Protein AF-A0A832APD9-F1 (afdb_monomer)

Radius of gyration: 35.24 Å; Cα contacts (8 Å, |Δi|>4): 2755; chains: 1; bounding box: 141×43×101 Å

pLDDT: mean 83.38, std 16.12, range [28.06, 98.69]

Sequence (692 aa):
MKQSQHRSVLVATLLVVAWCLHVAGPSASAQVVWDAGGDGVNWSDGVNWVGDSTPGGGSSVQFDNTGGLGTTNSVNDAPRTISGLYIRNTSGQHTINLNGSTLSFDTNNRQFFVADNVSGSSLHMYNGTMNVLTNADFRVGYKSGRVGTLTFGSGTTLLSHQMNYFLVGEDGGQGYVDLSSASGTLSVRHNGYRIEIGGGTSASGTVLLGSSIDTYFGTSASDRTALWVGANYSSSGNTTGTLIKTGGHFEAYMQDSSGYSLSVGNNNSGSGPSTATGLIDLTGTTSGTFSISGSNVRIGRGNGTGTVHLGSGVTASFGVPANPIDFRIAEAFSGGSSAGTLTKSGGEFNAYFGTLYVGYNHDSGGGSASGLLNLTGTTSGVLSNSGSDLRIGGQRDATGTVHLGNGKTVLLGKPGFTSLFVGKTFGTGGTASAGTFTMGSGTMDAYFAQMHVGHNGNSSANSATGYVDLSGVTSGTITNDHNLIGEVWVGYGRNATGTLLLCATADQIGASSSSRTRIRVGDNTDNHSGTLSAGTLTKSGGSFEGWFNEWHVGYNGNTSGNSVNGTMDLSGTTFTANGINSSDTLYFGVGRDATGLVRLPSGNVTAPNMIVGDSDTGTEAGGSGTLDLRGTTFTVSNTGSINTSGNLMGRGTLTAATFIMNGRTTATNGTLTVSYSTFNNTVENPTSGGNG

Foldseek 3Di:
DDDDDDDDDDDDDDDDDPDPPPPPDQPQQAEKEFPCCDVLAELVQLSRIDVSHHAEASYAYEYADADDDPQEREYQDHYQEYQEYYFAYQDHAYEYECNQGENEYDDRRQEYEFFPPHAPTHYEYEAYEYAREAQHAAEAQEAAPHEGYYEYAANYEYHYDAYAEAYAWEHNGHGYEYCQRYAYEAAHWDDPDAYYAFEEAQTHGEYEHHARYAYEQFPDLVTAHAYAAQEYADLHHETGGYAEYQHHHYEHEFEDAPDESYHAQEYNVQDHPYTTHGDDYQQNYQAYEAEYAYEEHEAWYNNGHGEYEHHQRYAYEAHDQVGAYAYEAWEHEAPEETGGEYEYAEEEHEHEHQEYYAFYYDDDHAYATHGYDYDQRYQAYEAEHAHAEDYALDAANTHGEHENHEHYEYHYYDAAGYEYYAQEHDDDDHEGGGGEAEYAAYAYAYEAQEYAAFYYPDQYAYGTHGEYYQQRYDYYEYEHWHQQEGEDHALEAANTHGEAEDYQEEYEYFDDLNTAYAHEAFEHQPQHAHAERGGEYEYAHYEYEHHHAEAYAFYYNHPHDYATHGEYYDQRYHYDQRRHEYAAEYYAQFDFNTHGYYADHAYEHEYQEYEAWDADPDPRDTGAGEYEYANYEYEHEAEYEQHCRGEYEYAYEYEYAEYEYNYEYDYDNHYYHYNHYDHPDDHDDPDDDDDD

Solvent-accessible surface area (backbone atoms only — not comparable to full-atom values): 28590 Å² total; per-residue (Å²): 138,84,88,83,88,85,90,84,86,84,89,86,90,90,82,86,92,84,80,79,82,66,76,77,60,83,71,77,54,51,76,38,41,46,65,43,71,48,91,49,38,46,45,73,43,20,45,20,20,62,87,54,47,52,67,41,76,47,18,28,38,31,38,63,45,90,78,76,74,70,71,63,35,57,25,66,49,66,49,58,30,24,8,26,42,38,37,32,21,56,60,54,45,42,38,38,36,38,68,70,35,54,43,29,42,43,91,77,66,25,36,42,33,28,1,65,88,25,36,47,7,30,42,38,39,27,32,17,33,44,35,43,44,64,65,16,38,38,35,23,0,34,34,64,75,13,28,9,37,39,36,34,35,62,67,18,32,38,42,36,43,39,19,42,34,46,37,24,0,27,45,22,1,32,10,36,38,36,34,50,49,18,29,47,34,48,30,34,32,45,87,94,41,52,36,32,24,0,17,34,36,40,3,31,11,39,38,38,36,11,44,56,27,35,36,28,42,9,79,35,97,90,32,36,18,21,45,32,24,0,23,15,72,39,54,46,48,50,14,33,9,36,41,40,30,64,18,29,39,42,32,33,19,23,27,25,97,89,54,53,15,34,30,22,0,22,19,69,46,41,44,63,91,26,36,4,32,10,38,40,38,33,56,41,21,60,32,42,37,43,36,34,57,38,51,27,38,41,25,1,21,20,20,2,38,8,38,38,36,38,10,46,25,35,40,36,33,37,28,38,90,93,48,42,13,39,39,38,24,0,39,13,25,42,74,19,56,7,30,11,37,41,40,33,34,35,40,40,46,35,36,20,24,35,30,42,36,23,0,28,19,49,87,84,43,60,52,26,6,38,11,38,40,39,27,55,49,19,58,32,34,43,40,33,33,73,32,48,48,38,34,22,0,20,25,34,27,2,33,9,34,38,34,53,20,32,47,29,41,35,39,37,34,40,83,43,56,7,33,42,32,23,0,26,26,55,85,58,84,54,52,51,5,33,12,35,42,38,40,34,42,27,35,36,40,35,24,24,18,29,40,33,22,0,23,15,82,38,74,55,95,35,32,6,31,10,38,36,38,30,53,35,26,69,37,56,38,42,36,31,24,17,93,71,63,10,40,39,34,21,0,25,23,22,34,3,34,11,35,39,35,40,40,29,23,46,38,32,43,14,76,35,99,88,22,24,15,35,37,34,21,1,23,29,71,82,60,35,56,39,69,40,9,31,7,36,39,37,31,50,39,40,34,37,36,34,14,28,46,36,44,35,24,0,24,20,68,25,95,49,78,29,31,17,37,8,32,38,39,35,59,50,28,39,42,40,98,76,9,32,39,33,76,33,56,34,33,26,0,25,32,43,46,6,32,9,38,39,32,38,25,40,38,46,36,38,24,41,26,36,38,23,14,22,78,57,86,57,94,64,54,42,3,30,8,36,42,35,22,50,47,17,39,35,41,21,70,38,44,29,35,32,21,54,47,6,36,42,36,35,35,20,34,43,36,21,45,33,33,42,35,45,22,46,44,50,50,64,84,41,50,82,48,66,79,37,75,50,77,78,50,72,78,52,73,79,72,90,89,72,95,123

Structure (mmCIF, N/CA/C/O backbone):
data_AF-A0A832APD9-F1
#
_entry.id   AF-A0A832APD9-F1
#
loop_
_atom_site.group_PDB
_atom_site.id
_atom_site.type_symbol
_atom_site.label_atom_id
_atom_site.label_alt_id
_atom_site.label_comp_id
_atom_site.label_asym_id
_atom_site.label_entity_id
_atom_site.label_seq_id
_atom_site.pdbx_PDB_ins_code
_atom_site.Cartn_x
_atom_site.Cartn_y
_atom_site.Cartn_z
_atom_site.occupancy
_atom_site.B_iso_or_equiv
_atom_site.auth_seq_id
_atom_site.auth_comp_id
_atom_site.auth_asym_id
_atom_site.auth_atom_id
_atom_site.pdbx_PDB_model_num
ATOM 1 N N . MET A 1 1 ? 90.606 -9.319 19.404 1.00 34.22 1 MET A N 1
ATOM 2 C CA . MET A 1 1 ? 91.405 -8.078 19.300 1.00 34.22 1 MET A CA 1
ATOM 3 C C . MET A 1 1 ? 91.471 -7.652 17.840 1.00 34.22 1 MET A C 1
ATOM 5 O O . MET A 1 1 ? 91.703 -8.510 17.004 1.00 34.22 1 MET A O 1
ATOM 9 N N . LYS A 1 2 ? 91.309 -6.340 17.611 1.00 33.56 2 LYS A N 1
ATOM 10 C CA . LYS A 1 2 ? 91.401 -5.544 16.366 1.00 33.56 2 LYS A CA 1
ATOM 11 C C . LYS A 1 2 ? 90.184 -5.505 15.416 1.00 33.56 2 LYS A C 1
ATOM 13 O O . LYS A 1 2 ? 89.895 -6.431 14.672 1.00 33.56 2 LYS A O 1
ATOM 18 N N . GLN A 1 3 ? 89.526 -4.342 15.500 1.00 35.75 3 GLN A N 1
ATOM 19 C CA . GLN A 1 3 ? 88.607 -3.687 14.563 1.00 35.75 3 GLN A CA 1
ATOM 20 C C . GLN A 1 3 ? 89.244 -3.464 13.178 1.00 35.75 3 GLN A C 1
ATOM 22 O O . GLN A 1 3 ? 90.441 -3.200 13.125 1.00 35.75 3 GLN A O 1
ATOM 27 N N . SER A 1 4 ? 88.432 -3.369 12.117 1.00 32.44 4 SER A N 1
ATOM 28 C CA . SER A 1 4 ? 88.065 -2.064 11.520 1.00 32.44 4 SER A CA 1
ATOM 29 C C . SER A 1 4 ? 87.103 -2.195 10.328 1.00 32.44 4 SER A C 1
ATOM 31 O O . SER A 1 4 ? 87.363 -2.919 9.378 1.00 32.44 4 SER A O 1
ATOM 33 N N . GLN A 1 5 ? 86.002 -1.450 10.441 1.00 36.47 5 GLN A N 1
ATOM 34 C CA . GLN A 1 5 ? 85.220 -0.696 9.447 1.00 36.47 5 GLN A CA 1
ATOM 35 C C . GLN A 1 5 ? 85.598 -0.751 7.950 1.00 36.47 5 GLN A C 1
ATOM 37 O O . GLN A 1 5 ? 86.756 -0.576 7.607 1.00 36.47 5 GLN A O 1
ATOM 42 N N . HIS A 1 6 ? 84.593 -0.815 7.059 1.00 29.31 6 HIS A N 1
ATOM 43 C CA . HIS A 1 6 ? 84.109 0.335 6.261 1.00 29.31 6 HIS A CA 1
ATOM 44 C C . HIS A 1 6 ? 82.900 -0.035 5.368 1.00 29.31 6 HIS A C 1
ATOM 46 O O . HIS A 1 6 ? 82.867 -1.080 4.726 1.00 29.31 6 HIS A O 1
ATOM 52 N N . ARG A 1 7 ? 81.902 0.862 5.339 1.00 38.16 7 ARG A N 1
ATOM 53 C CA . ARG A 1 7 ? 80.827 0.963 4.332 1.00 38.16 7 ARG A CA 1
ATOM 54 C C . ARG A 1 7 ? 81.357 1.697 3.088 1.00 38.16 7 ARG A C 1
ATOM 56 O O . ARG A 1 7 ? 82.122 2.633 3.290 1.00 38.16 7 ARG A O 1
ATOM 63 N N . SER A 1 8 ? 80.878 1.330 1.889 1.00 30.31 8 SER A N 1
ATOM 64 C CA . SER A 1 8 ? 80.657 2.164 0.675 1.00 30.31 8 SER A CA 1
ATOM 65 C C . SER A 1 8 ? 80.041 1.270 -0.430 1.00 30.31 8 SER A C 1
ATOM 67 O O . SER A 1 8 ? 80.588 0.211 -0.699 1.00 30.31 8 SER A O 1
ATOM 69 N N . VAL A 1 9 ? 78.785 1.460 -0.868 1.00 29.97 9 VAL A N 1
ATOM 70 C CA . VAL A 1 9 ? 78.309 2.332 -1.978 1.00 29.97 9 VAL A CA 1
ATOM 71 C C . VAL A 1 9 ? 78.547 1.734 -3.392 1.00 29.97 9 VAL A C 1
ATOM 73 O O . VAL A 1 9 ? 79.653 1.785 -3.901 1.00 29.97 9 VAL A O 1
ATOM 76 N N . LEU A 1 10 ? 77.444 1.235 -3.989 1.00 28.06 10 LEU A N 1
ATOM 77 C CA . LEU A 1 10 ? 76.890 1.531 -5.337 1.00 28.06 10 LEU A CA 1
ATOM 78 C C . LEU A 1 10 ? 77.615 1.102 -6.657 1.00 28.06 10 LEU A C 1
ATOM 80 O O . LEU A 1 10 ? 78.753 1.480 -6.892 1.00 28.06 10 LEU A O 1
ATOM 84 N N . VAL A 1 11 ? 76.808 0.522 -7.583 1.00 30.06 11 VAL A N 1
ATOM 85 C CA . VAL A 1 11 ? 76.904 0.491 -9.086 1.00 30.06 11 VAL A CA 1
ATOM 86 C C . VAL A 1 11 ? 77.980 -0.435 -9.689 1.00 30.06 11 VAL A C 1
ATOM 88 O O . VAL A 1 11 ? 79.096 -0.448 -9.208 1.00 30.06 11 VAL A O 1
ATOM 91 N N . ALA A 1 12 ? 77.832 -1.236 -10.752 1.00 29.58 12 ALA A N 1
ATOM 92 C CA . ALA A 1 12 ? 76.838 -1.613 -11.770 1.00 29.58 12 ALA A CA 1
ATOM 93 C C . ALA A 1 12 ? 77.234 -3.055 -12.187 1.00 29.58 12 ALA A C 1
ATOM 95 O O . ALA A 1 12 ? 78.404 -3.417 -12.114 1.00 29.58 12 ALA A O 1
ATOM 96 N N . THR A 1 13 ? 76.364 -3.959 -12.632 1.00 33.44 13 THR A N 1
ATOM 97 C CA . THR A 1 13 ? 75.866 -3.999 -14.015 1.00 33.44 13 THR A CA 1
ATOM 98 C C . THR A 1 13 ? 74.843 -5.137 -14.093 1.00 33.44 13 THR A C 1
ATOM 100 O O . THR A 1 13 ? 75.206 -6.308 -14.103 1.00 33.44 13 THR A O 1
ATOM 103 N N . LEU A 1 14 ? 73.558 -4.798 -14.105 1.00 30.83 14 LEU A N 1
ATOM 104 C CA . LEU A 1 14 ? 72.470 -5.694 -14.504 1.00 30.83 14 LEU A CA 1
ATOM 105 C C . LEU A 1 14 ? 71.355 -4.788 -15.030 1.00 30.83 14 LEU A C 1
ATOM 107 O O . LEU A 1 14 ? 70.381 -4.482 -14.349 1.00 30.83 14 LEU A O 1
ATOM 111 N N . LEU A 1 15 ? 71.601 -4.239 -16.221 1.00 31.39 15 LEU A N 1
ATOM 112 C CA . LEU A 1 15 ? 70.655 -3.414 -16.957 1.00 31.39 15 LEU A CA 1
ATOM 113 C C . LEU A 1 15 ? 70.161 -4.212 -18.170 1.00 31.39 15 LEU A C 1
ATOM 115 O O . LEU A 1 15 ? 70.962 -4.699 -18.963 1.00 31.39 15 LEU A O 1
ATOM 119 N N . VAL A 1 16 ? 68.832 -4.229 -18.303 1.00 36.69 16 VAL A N 1
ATOM 120 C CA . VAL A 1 16 ? 68.023 -4.522 -19.500 1.00 36.69 16 VAL A CA 1
ATOM 121 C C . VAL A 1 16 ? 67.752 -5.994 -19.845 1.00 36.69 16 VAL A C 1
ATOM 123 O O . VAL A 1 16 ? 68.249 -6.481 -20.845 1.00 36.69 16 VAL A O 1
ATOM 126 N N . VAL A 1 17 ? 66.852 -6.651 -19.093 1.00 35.97 17 VAL A N 1
ATOM 127 C CA . VAL A 1 17 ? 65.683 -7.393 -19.653 1.00 35.97 17 VAL A CA 1
ATOM 128 C C . VAL A 1 17 ? 64.524 -7.372 -18.635 1.00 35.97 17 VAL A C 1
ATOM 130 O O . VAL A 1 17 ? 63.926 -8.382 -18.282 1.00 35.97 17 VAL A O 1
ATOM 133 N N . ALA A 1 18 ? 64.227 -6.200 -18.084 1.00 39.47 18 ALA A N 1
ATOM 134 C CA . ALA A 1 18 ? 63.031 -5.982 -17.281 1.00 39.47 18 ALA A CA 1
ATOM 135 C C . ALA A 1 18 ? 62.427 -4.670 -17.757 1.00 39.47 18 ALA A C 1
ATOM 137 O O . ALA A 1 18 ? 62.769 -3.619 -17.239 1.00 39.47 18 ALA A O 1
ATOM 138 N N . TRP A 1 19 ? 61.653 -4.752 -18.835 1.00 37.47 19 TRP A N 1
ATOM 139 C CA . TRP A 1 19 ? 60.556 -3.874 -19.246 1.00 37.47 19 TRP A CA 1
ATOM 140 C C . TRP A 1 19 ? 59.988 -4.486 -20.534 1.00 37.47 19 TRP A C 1
ATOM 142 O O . TRP A 1 19 ? 60.745 -4.996 -21.355 1.00 37.47 19 TRP A O 1
ATOM 152 N N . CYS A 1 20 ? 58.662 -4.473 -20.659 1.00 31.31 20 CYS A N 1
ATOM 153 C CA . CYS A 1 20 ? 57.838 -5.178 -21.653 1.00 31.31 20 CYS A CA 1
ATOM 154 C C . CYS A 1 20 ? 57.346 -6.594 -21.293 1.00 31.31 20 CYS A C 1
ATOM 156 O O . CYS A 1 20 ? 57.010 -7.357 -22.190 1.00 31.31 20 CYS A O 1
ATOM 158 N N . LEU A 1 21 ? 57.100 -6.900 -20.012 1.00 32.00 21 LEU A N 1
ATOM 159 C CA . LEU A 1 21 ? 55.787 -7.494 -19.726 1.00 32.00 21 LEU A CA 1
ATOM 160 C C . LEU A 1 21 ? 54.800 -6.327 -19.670 1.00 32.00 21 LEU A C 1
ATOM 162 O O . LEU A 1 21 ? 54.497 -5.782 -18.611 1.00 32.00 21 LEU A O 1
ATOM 166 N N . HIS A 1 22 ? 54.351 -5.898 -20.851 1.00 33.28 22 HIS A N 1
ATOM 167 C CA . HIS A 1 22 ? 53.030 -5.304 -20.943 1.00 33.28 22 HIS A CA 1
ATOM 168 C C . HIS A 1 22 ? 52.092 -6.377 -20.392 1.00 33.28 22 HIS A C 1
ATOM 170 O O . HIS A 1 22 ? 51.844 -7.387 -21.049 1.00 33.28 22 HIS A O 1
ATOM 176 N N . VAL A 1 23 ? 51.585 -6.181 -19.174 1.00 35.31 23 VAL A N 1
ATOM 177 C CA . VAL A 1 23 ? 50.227 -6.636 -18.894 1.00 35.31 23 VAL A CA 1
ATOM 178 C C . VAL A 1 23 ? 49.426 -6.005 -20.020 1.00 35.31 23 VAL A C 1
ATOM 180 O O . VAL A 1 23 ? 49.322 -4.780 -20.080 1.00 35.31 23 VAL A O 1
ATOM 183 N N . ALA A 1 24 ? 49.009 -6.816 -20.990 1.00 34.25 24 ALA A N 1
ATOM 184 C CA . ALA A 1 24 ? 48.052 -6.382 -21.978 1.00 34.25 24 ALA A CA 1
ATOM 185 C C . ALA A 1 24 ? 46.832 -5.942 -21.167 1.00 34.25 24 ALA A C 1
ATOM 187 O O . ALA A 1 24 ? 46.057 -6.767 -20.686 1.00 34.25 24 ALA A O 1
ATOM 188 N N . GLY A 1 25 ? 46.718 -4.631 -20.937 1.00 36.00 25 GLY A N 1
ATOM 189 C CA . GLY A 1 25 ? 45.438 -4.034 -20.609 1.00 36.00 25 GLY A CA 1
ATOM 190 C C . GLY A 1 25 ? 44.437 -4.483 -21.675 1.00 36.00 25 GLY A C 1
ATOM 191 O O . GLY A 1 25 ? 44.871 -4.846 -22.777 1.00 36.00 25 GLY A O 1
ATOM 192 N N . PRO A 1 26 ? 43.131 -4.517 -21.361 1.00 41.12 26 PRO A N 1
ATOM 193 C CA . PRO A 1 26 ? 42.116 -4.917 -22.329 1.00 41.12 26 PRO A CA 1
ATOM 194 C C . PRO A 1 26 ? 42.419 -4.218 -23.652 1.00 41.12 26 PRO A C 1
ATOM 196 O O . PRO A 1 26 ? 42.528 -2.990 -23.688 1.00 41.12 26 PRO A O 1
ATOM 199 N N . SER A 1 27 ? 42.696 -5.007 -24.695 1.00 41.88 27 SER A N 1
ATOM 200 C CA . SER A 1 27 ? 43.014 -4.476 -26.012 1.00 41.88 27 SER A CA 1
ATOM 201 C C . SER A 1 27 ? 41.883 -3.530 -26.384 1.00 41.88 27 SER A C 1
ATOM 203 O O . SER A 1 27 ? 40.729 -3.953 -26.433 1.00 41.88 27 SER A O 1
ATOM 205 N N . ALA A 1 28 ? 42.196 -2.244 -26.548 1.00 53.78 28 ALA A N 1
ATOM 206 C CA . ALA A 1 28 ? 41.203 -1.261 -26.941 1.00 53.78 28 ALA A CA 1
ATOM 207 C C . ALA A 1 28 ? 40.544 -1.766 -28.230 1.00 53.78 28 ALA A C 1
ATOM 209 O O . ALA A 1 28 ? 41.234 -1.995 -29.225 1.00 53.78 28 ALA A O 1
ATOM 210 N N . SER A 1 29 ? 39.233 -2.013 -28.185 1.00 62.59 29 SER A N 1
ATOM 211 C CA . SER A 1 29 ? 38.480 -2.452 -29.359 1.00 62.59 29 SER A CA 1
ATOM 212 C C . SER A 1 29 ? 38.680 -1.430 -30.474 1.00 62.59 29 SER A C 1
ATOM 214 O O . SER A 1 29 ? 38.489 -0.234 -30.227 1.00 62.59 29 SER A O 1
ATOM 216 N N . ALA A 1 30 ? 39.047 -1.869 -31.677 1.00 75.19 30 ALA A N 1
ATOM 217 C CA . ALA A 1 30 ? 39.218 -0.958 -32.802 1.00 75.19 30 ALA A CA 1
ATOM 218 C C . ALA A 1 30 ? 37.857 -0.343 -33.155 1.00 75.19 30 ALA A C 1
ATOM 220 O O . ALA A 1 30 ? 36.902 -1.061 -33.455 1.00 75.19 30 ALA A O 1
ATOM 221 N N . GLN A 1 31 ? 37.743 0.979 -33.068 1.00 83.44 31 GLN A N 1
ATOM 222 C CA . GLN A 1 31 ? 36.535 1.693 -33.466 1.00 83.44 31 GLN A CA 1
ATOM 223 C C . GLN A 1 31 ? 36.428 1.668 -34.995 1.00 83.44 31 GLN A C 1
ATOM 225 O O . GLN A 1 31 ? 37.370 2.067 -35.676 1.00 83.44 31 GLN A O 1
ATOM 230 N N . VAL A 1 32 ? 35.294 1.205 -35.525 1.00 87.12 32 VAL A N 1
ATOM 231 C CA . VAL A 1 32 ? 35.014 1.159 -36.968 1.00 87.12 32 VAL A CA 1
ATOM 232 C C . VAL A 1 32 ? 33.744 1.964 -37.224 1.00 87.12 32 VAL A C 1
ATOM 234 O O . VAL A 1 32 ? 32.702 1.696 -36.623 1.00 87.12 32 VAL A O 1
ATOM 237 N N . VAL A 1 33 ? 33.850 2.995 -38.061 1.00 87.62 33 VAL A N 1
ATOM 238 C CA . VAL A 1 33 ? 32.791 3.991 -38.269 1.00 87.62 33 VAL A CA 1
ATOM 239 C C . VAL A 1 33 ? 32.167 3.795 -39.642 1.00 87.62 33 VAL A C 1
ATOM 241 O O . VAL A 1 33 ? 32.882 3.666 -40.630 1.00 87.62 33 VAL A O 1
ATOM 244 N N . TRP A 1 34 ? 30.841 3.770 -39.696 1.00 83.75 34 TRP A N 1
ATOM 245 C CA . TRP A 1 34 ? 30.079 3.725 -40.939 1.00 83.75 34 TRP A CA 1
ATOM 246 C C . TRP A 1 34 ? 30.079 5.100 -41.611 1.00 83.75 34 TRP A C 1
ATOM 248 O O . TRP A 1 34 ? 29.539 6.054 -41.042 1.00 83.75 34 TRP A O 1
ATOM 258 N N . ASP A 1 35 ? 30.635 5.204 -42.816 1.00 80.38 35 ASP A N 1
ATOM 259 C CA . ASP A 1 35 ? 30.630 6.434 -43.620 1.00 80.38 35 ASP A CA 1
ATOM 260 C C . ASP A 1 35 ? 29.763 6.337 -44.880 1.00 80.38 35 ASP A C 1
ATOM 262 O O . ASP A 1 35 ? 29.451 7.370 -45.471 1.00 80.38 35 ASP A O 1
ATOM 266 N N . ALA A 1 36 ? 29.312 5.128 -45.237 1.00 77.81 36 ALA A N 1
ATOM 267 C CA . ALA A 1 36 ? 28.588 4.854 -46.475 1.00 77.81 36 ALA A CA 1
ATOM 268 C C . ALA A 1 36 ? 29.350 5.300 -47.739 1.00 77.81 36 ALA A C 1
ATOM 270 O O . ALA A 1 36 ? 28.725 5.759 -48.694 1.00 77.81 36 ALA A O 1
ATOM 271 N N . GLY A 1 37 ? 30.685 5.191 -47.753 1.00 77.62 37 GLY A N 1
ATOM 272 C CA . GLY A 1 37 ? 31.502 5.537 -48.922 1.00 77.62 37 GLY A CA 1
ATOM 273 C C . GLY A 1 37 ? 31.203 4.711 -50.187 1.00 77.62 37 GLY A C 1
ATOM 274 O O . GLY A 1 37 ? 31.508 5.167 -51.291 1.00 77.62 37 GLY A O 1
ATOM 275 N N . GLY A 1 38 ? 30.601 3.523 -50.040 1.00 78.25 38 GLY A N 1
ATOM 276 C CA . GLY A 1 38 ? 30.223 2.595 -51.111 1.00 78.25 38 GLY A CA 1
ATOM 277 C C . GLY A 1 38 ? 28.744 2.676 -51.508 1.00 78.25 38 GLY A C 1
ATOM 278 O O . GLY A 1 38 ? 28.211 3.754 -51.772 1.00 78.25 38 GLY A O 1
ATOM 279 N N . ASP A 1 39 ? 28.071 1.521 -51.596 1.00 76.50 39 ASP A N 1
ATOM 280 C CA . ASP A 1 39 ? 26.634 1.451 -51.912 1.00 76.50 39 ASP A CA 1
ATOM 281 C C . ASP A 1 39 ? 25.725 1.874 -50.742 1.00 76.50 39 ASP A C 1
ATOM 283 O O . ASP A 1 39 ? 24.536 2.135 -50.936 1.00 76.50 39 ASP A O 1
ATOM 287 N N . GLY A 1 40 ? 26.278 1.958 -49.529 1.00 74.75 40 GLY A N 1
ATOM 288 C CA . GLY A 1 40 ? 25.558 2.282 -48.302 1.00 74.75 40 GLY A CA 1
ATOM 289 C C . GLY A 1 40 ? 24.593 1.187 -47.840 1.00 74.75 40 GLY A C 1
ATOM 290 O O . GLY A 1 40 ? 23.720 1.457 -47.011 1.00 74.75 40 GLY A O 1
ATOM 291 N N . VAL A 1 41 ? 24.719 -0.037 -48.359 1.00 74.12 41 VAL A N 1
ATOM 292 C CA . VAL A 1 41 ? 23.772 -1.127 -48.106 1.00 74.12 41 VAL A CA 1
ATOM 293 C C . VAL A 1 41 ? 24.364 -2.193 -47.195 1.00 74.12 41 VAL A C 1
ATOM 295 O O . VAL A 1 41 ? 23.691 -2.563 -46.247 1.00 74.12 41 VAL A O 1
ATOM 298 N N . ASN A 1 42 ? 25.592 -2.676 -47.408 1.00 75.75 42 ASN A N 1
ATOM 299 C CA . ASN A 1 42 ? 26.084 -3.907 -46.755 1.00 75.75 42 ASN A CA 1
ATOM 300 C C . ASN A 1 42 ? 27.247 -3.675 -45.772 1.00 75.75 42 ASN A C 1
ATOM 302 O O . ASN A 1 42 ? 28.114 -2.841 -46.021 1.00 75.75 42 ASN A O 1
ATOM 306 N N . TRP A 1 43 ? 27.299 -4.434 -44.666 1.00 80.25 43 TRP A N 1
ATOM 307 C CA . TRP A 1 43 ? 28.424 -4.397 -43.715 1.00 80.25 43 TRP A CA 1
ATOM 308 C C . TRP A 1 43 ? 29.634 -5.173 -44.231 1.00 80.25 43 TRP A C 1
ATOM 310 O O . TRP A 1 43 ? 30.751 -4.845 -43.826 1.00 80.25 43 TRP A O 1
ATOM 320 N N . SER A 1 44 ? 29.447 -6.171 -45.106 1.00 78.69 44 SER A N 1
ATOM 321 C CA . SER A 1 44 ? 30.574 -6.881 -45.724 1.00 78.69 44 SER A CA 1
ATOM 322 C C . SER A 1 44 ? 31.248 -6.101 -46.852 1.00 78.69 44 SER A C 1
ATOM 324 O O . SER A 1 44 ? 32.267 -6.561 -47.366 1.00 78.69 44 SER A O 1
ATOM 326 N N . ASP A 1 45 ? 30.687 -4.971 -47.282 1.00 82.44 45 ASP A N 1
ATOM 327 C CA . ASP A 1 45 ? 31.366 -4.079 -48.214 1.00 82.44 45 ASP A CA 1
ATOM 328 C C . ASP A 1 45 ? 32.279 -3.144 -47.420 1.00 82.44 45 ASP A C 1
ATOM 330 O O . ASP A 1 45 ? 31.815 -2.256 -46.704 1.00 82.44 45 ASP A O 1
ATOM 334 N N . GLY A 1 46 ? 33.591 -3.371 -47.530 1.00 84.38 46 GLY A N 1
ATOM 335 C CA . GLY A 1 46 ? 34.602 -2.565 -46.852 1.00 84.38 46 GLY A CA 1
ATOM 336 C C . GLY A 1 46 ? 34.464 -1.076 -47.161 1.00 84.38 46 GLY A C 1
ATOM 337 O O . GLY A 1 46 ? 34.665 -0.277 -46.257 1.00 84.38 46 GLY A O 1
ATOM 338 N N . VAL A 1 47 ? 34.035 -0.718 -48.377 1.00 87.44 47 VAL A N 1
ATOM 339 C CA . VAL A 1 47 ? 33.931 0.671 -48.864 1.00 87.44 47 VAL A CA 1
ATOM 340 C C . VAL A 1 47 ? 32.845 1.471 -48.127 1.00 87.44 47 VAL A C 1
ATOM 342 O O . VAL A 1 47 ? 32.829 2.695 -48.171 1.00 87.44 47 VAL A O 1
ATOM 345 N N . ASN A 1 48 ? 31.935 0.807 -47.408 1.00 82.12 48 ASN A N 1
ATOM 346 C CA . ASN A 1 48 ? 30.929 1.472 -46.572 1.00 82.12 48 ASN A CA 1
ATOM 347 C C . ASN A 1 48 ? 31.449 1.897 -45.184 1.00 82.12 48 ASN A C 1
ATOM 349 O O . ASN A 1 48 ? 30.684 2.440 -44.374 1.00 82.12 48 ASN A O 1
ATOM 353 N N . TRP A 1 49 ? 32.721 1.615 -44.895 1.00 85.69 49 TRP A N 1
ATOM 354 C CA . TRP A 1 49 ? 33.366 1.884 -43.620 1.00 85.69 49 TRP A CA 1
ATOM 355 C C . TRP A 1 49 ? 34.568 2.796 -43.787 1.00 85.69 49 TRP A C 1
ATOM 357 O O . TRP A 1 49 ? 35.381 2.626 -44.694 1.00 85.69 49 TRP A O 1
ATOM 367 N N . VAL A 1 50 ? 34.771 3.664 -42.796 1.00 86.31 50 VAL A N 1
ATOM 368 C CA . VAL A 1 50 ? 35.967 4.499 -42.715 1.00 86.31 50 VAL A CA 1
ATOM 369 C C . VAL A 1 50 ? 37.216 3.617 -42.748 1.00 86.31 50 VAL A C 1
ATOM 371 O O . VAL A 1 50 ? 37.420 2.766 -41.879 1.00 86.31 50 VAL A O 1
ATOM 374 N N . GLY A 1 51 ? 38.077 3.861 -43.737 1.00 87.06 51 GLY A N 1
ATOM 375 C CA . GLY A 1 51 ? 39.301 3.088 -43.956 1.00 87.06 51 GLY A CA 1
ATOM 376 C C . GLY A 1 51 ? 39.114 1.834 -44.814 1.00 87.06 51 GLY A C 1
ATOM 377 O O . GLY A 1 51 ? 40.010 0.992 -44.825 1.00 87.06 51 GLY A O 1
ATOM 378 N N . ASP A 1 52 ? 37.981 1.712 -45.510 1.00 89.00 52 ASP A N 1
ATOM 379 C CA . ASP A 1 52 ? 37.660 0.670 -46.489 1.00 89.00 52 ASP A CA 1
ATOM 380 C C . ASP A 1 52 ? 37.804 -0.764 -45.942 1.00 89.00 52 ASP A C 1
ATOM 382 O O . ASP A 1 52 ? 38.242 -1.688 -46.634 1.00 89.00 52 ASP A O 1
ATOM 386 N N . SER A 1 53 ? 37.467 -0.961 -44.662 1.00 85.56 53 SER A N 1
ATOM 387 C CA . SER A 1 53 ? 37.654 -2.236 -43.962 1.00 85.56 53 SER A CA 1
ATOM 388 C C . SER A 1 53 ? 36.405 -2.676 -43.206 1.00 85.56 53 SER A C 1
ATOM 390 O O . SER A 1 53 ? 35.821 -1.930 -42.423 1.00 85.56 53 SER A O 1
ATOM 392 N N . THR A 1 54 ? 35.998 -3.926 -43.427 1.00 84.50 54 THR A N 1
ATOM 393 C CA . THR A 1 54 ? 34.815 -4.511 -42.786 1.00 84.50 54 THR A CA 1
ATOM 394 C C . THR A 1 54 ? 35.050 -4.737 -41.286 1.00 84.50 54 THR A C 1
ATOM 396 O O . THR A 1 54 ? 36.114 -5.252 -40.923 1.00 84.50 54 THR A O 1
ATOM 399 N N . PRO A 1 55 ? 34.068 -4.467 -40.406 1.00 84.12 55 PRO A N 1
ATOM 400 C CA . PRO A 1 55 ? 34.186 -4.772 -38.986 1.00 84.12 55 PRO A CA 1
ATOM 401 C C . PRO A 1 55 ? 34.333 -6.276 -38.734 1.00 84.12 55 PRO A C 1
ATOM 403 O O . PRO A 1 55 ? 33.708 -7.101 -39.402 1.00 84.12 55 PRO A O 1
ATOM 406 N N . GLY A 1 56 ? 35.117 -6.636 -37.719 1.00 79.69 56 GLY A N 1
ATOM 407 C CA . GLY A 1 56 ? 35.315 -8.017 -37.283 1.00 79.69 56 GLY A CA 1
ATOM 408 C C . GLY A 1 56 ? 35.151 -8.190 -35.772 1.00 79.69 56 GLY A C 1
ATOM 409 O O . GLY A 1 56 ? 34.747 -7.275 -35.053 1.00 79.69 56 GLY A O 1
ATOM 410 N N . GLY A 1 57 ? 35.506 -9.377 -35.271 1.00 77.62 57 GLY A N 1
ATOM 411 C CA . GLY A 1 57 ? 35.626 -9.598 -33.828 1.00 77.62 57 GLY A CA 1
ATOM 412 C C . GLY A 1 57 ? 36.682 -8.655 -33.245 1.00 77.62 57 GLY A C 1
ATOM 413 O O . GLY A 1 57 ? 37.767 -8.521 -33.806 1.00 77.62 57 GLY A O 1
ATOM 414 N N . GLY A 1 58 ? 36.370 -7.973 -32.146 1.00 79.62 58 GLY A N 1
ATOM 415 C CA . GLY A 1 58 ? 37.193 -6.891 -31.603 1.00 79.62 58 GLY A CA 1
ATOM 416 C C . GLY A 1 58 ? 36.767 -5.483 -32.038 1.00 79.62 58 GLY A C 1
ATOM 417 O O . GLY A 1 58 ? 37.270 -4.510 -31.474 1.00 79.62 58 GLY A O 1
ATOM 418 N N . SER A 1 59 ? 35.874 -5.342 -33.025 1.00 86.31 59 SER A N 1
ATOM 419 C CA . SER A 1 59 ? 35.468 -4.033 -33.547 1.00 86.31 59 SER A CA 1
ATOM 420 C C . SER A 1 59 ? 34.333 -3.403 -32.740 1.00 86.31 59 SER A C 1
ATOM 422 O O . SER A 1 59 ? 33.305 -4.030 -32.497 1.00 86.31 59 SER A O 1
ATOM 424 N N . SER A 1 60 ? 34.477 -2.129 -32.385 1.00 87.62 60 SER A N 1
ATOM 425 C CA . SER A 1 60 ? 33.384 -1.299 -31.871 1.00 87.62 60 SER A CA 1
ATOM 426 C C . SER A 1 60 ? 32.752 -0.530 -33.023 1.00 87.62 60 SER A C 1
ATOM 428 O O . SER A 1 60 ? 33.341 0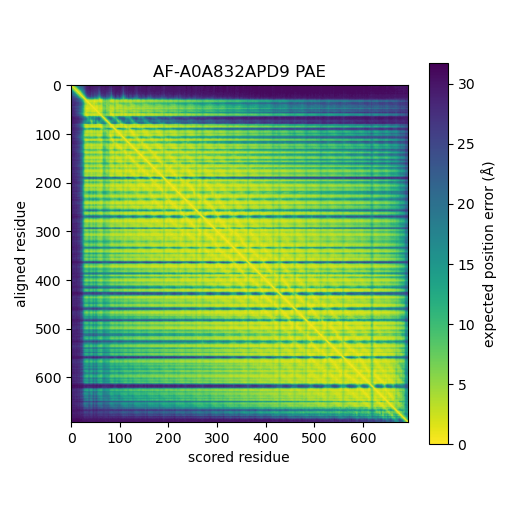.421 -33.534 1.00 87.62 60 SER A O 1
ATOM 430 N N . VAL A 1 61 ? 31.569 -0.969 -33.447 1.00 87.44 61 VAL A N 1
ATOM 431 C CA . VAL A 1 61 ? 30.866 -0.441 -34.617 1.00 87.44 61 VAL A CA 1
ATOM 432 C C . VAL A 1 61 ? 30.095 0.817 -34.257 1.00 87.44 61 VAL A C 1
ATOM 434 O O . VAL A 1 61 ? 29.308 0.819 -33.310 1.00 87.44 61 VAL A O 1
ATOM 437 N N . GLN A 1 62 ? 30.278 1.876 -35.039 1.00 87.81 62 GLN A N 1
ATOM 438 C CA . GLN A 1 62 ? 29.636 3.161 -34.807 1.00 87.81 62 GLN A CA 1
ATOM 439 C C . GLN A 1 62 ? 28.961 3.710 -36.061 1.00 87.81 62 GLN A C 1
ATOM 441 O O . GLN A 1 62 ? 29.574 3.824 -37.117 1.00 87.81 62 GLN A O 1
ATOM 446 N N . PHE A 1 63 ? 27.716 4.145 -35.893 1.00 82.88 63 PHE A N 1
ATOM 447 C CA . PHE A 1 63 ? 26.960 4.908 -36.879 1.00 82.88 63 PHE A CA 1
ATOM 448 C C . PHE A 1 63 ? 26.906 6.364 -36.434 1.00 82.88 63 PHE A C 1
ATOM 450 O O . PHE A 1 63 ? 26.082 6.721 -35.598 1.00 82.88 63 PHE A O 1
ATOM 457 N N . ASP A 1 64 ? 27.805 7.194 -36.951 1.00 77.50 64 ASP A N 1
ATOM 458 C CA . ASP A 1 64 ? 27.939 8.604 -36.576 1.00 77.50 64 ASP A CA 1
ATOM 459 C C . ASP A 1 64 ? 27.784 9.446 -37.830 1.00 77.50 64 ASP A C 1
ATOM 461 O O . ASP A 1 64 ? 28.744 9.697 -38.552 1.00 77.50 64 ASP A O 1
ATOM 465 N N . ASN A 1 65 ? 26.538 9.773 -38.165 1.00 65.75 65 ASN A N 1
ATOM 466 C CA . ASN A 1 65 ? 26.253 10.475 -39.403 1.00 65.75 65 ASN A CA 1
ATOM 467 C C . ASN A 1 65 ? 25.476 11.759 -39.129 1.00 65.75 65 ASN A C 1
ATOM 469 O O . ASN A 1 65 ? 24.287 11.745 -38.805 1.00 65.75 65 ASN A O 1
ATOM 473 N N . THR A 1 66 ? 26.190 12.876 -39.251 1.00 56.03 66 THR A N 1
ATOM 474 C CA . THR A 1 66 ? 25.657 14.238 -39.156 1.00 56.03 66 THR A CA 1
ATOM 475 C C . THR A 1 66 ? 25.166 14.772 -40.511 1.00 56.03 66 THR A C 1
ATOM 477 O O . THR A 1 66 ? 24.620 15.872 -40.555 1.00 56.03 66 THR A O 1
ATOM 480 N N . GLY A 1 67 ? 25.319 14.005 -41.605 1.00 47.12 67 GLY A N 1
ATOM 481 C CA . GLY A 1 67 ? 25.276 14.501 -42.987 1.00 47.12 67 GLY A CA 1
ATOM 482 C C . GLY A 1 67 ? 24.305 13.816 -43.958 1.00 47.12 67 GLY A C 1
ATOM 483 O O . GLY A 1 67 ? 24.559 13.847 -45.155 1.00 47.12 67 GLY A O 1
ATOM 484 N N . GLY A 1 68 ? 23.186 13.249 -43.492 1.00 50.53 68 GLY A N 1
ATOM 485 C CA . GLY A 1 68 ? 22.063 12.897 -44.378 1.00 50.53 68 GLY A CA 1
ATOM 486 C C . GLY A 1 68 ? 22.206 11.580 -45.147 1.00 50.53 68 GLY A C 1
ATOM 487 O O . GLY A 1 68 ? 22.120 11.563 -46.373 1.00 50.53 68 GLY A O 1
ATOM 488 N N . LEU A 1 69 ? 22.335 10.462 -44.430 1.00 51.53 69 LEU A N 1
ATOM 489 C CA . LEU A 1 69 ? 21.994 9.160 -45.006 1.00 51.53 69 LEU A CA 1
ATOM 490 C C . LEU A 1 69 ? 20.477 9.051 -45.155 1.00 51.53 69 LEU A C 1
ATOM 492 O O . LEU A 1 69 ? 19.724 9.413 -44.249 1.00 51.53 69 LEU A O 1
ATOM 496 N N . GLY A 1 70 ? 20.043 8.555 -46.314 1.00 49.41 70 GLY A N 1
ATOM 497 C CA . GLY A 1 70 ? 18.649 8.241 -46.589 1.00 49.41 70 GLY A CA 1
ATOM 498 C C . GLY A 1 70 ? 18.045 7.356 -45.497 1.00 49.41 70 GLY A C 1
ATOM 499 O O . GLY A 1 70 ? 18.721 6.584 -44.825 1.00 49.41 70 GLY A O 1
ATOM 500 N N . THR A 1 71 ? 16.740 7.491 -45.322 1.00 46.72 71 THR A N 1
ATOM 501 C CA . THR A 1 71 ? 15.907 7.023 -44.205 1.00 46.72 71 THR A CA 1
ATOM 502 C C . THR A 1 71 ? 15.841 5.502 -43.989 1.00 46.72 71 THR A C 1
ATOM 504 O O . THR A 1 71 ? 14.960 5.034 -43.268 1.00 46.72 71 THR A O 1
ATOM 507 N N . THR A 1 72 ? 16.701 4.699 -44.626 1.00 50.94 72 THR A N 1
ATOM 508 C CA . THR A 1 72 ? 16.677 3.231 -44.550 1.00 50.94 72 THR A CA 1
ATOM 509 C C . THR A 1 72 ? 18.023 2.631 -44.987 1.00 50.94 72 THR A C 1
ATOM 511 O O . THR A 1 72 ? 18.204 2.293 -46.152 1.00 50.94 72 THR A O 1
ATOM 514 N N . ASN A 1 73 ? 18.969 2.437 -44.063 1.00 53.12 73 ASN A N 1
ATOM 515 C CA . ASN A 1 73 ? 20.080 1.509 -44.320 1.00 53.12 73 ASN A CA 1
ATOM 516 C C . ASN A 1 73 ? 19.518 0.092 -44.157 1.00 53.12 73 ASN A C 1
ATOM 518 O O . ASN A 1 73 ? 18.981 -0.225 -43.105 1.00 53.12 73 ASN A O 1
ATOM 522 N N . SER A 1 74 ? 19.561 -0.748 -45.187 1.00 52.84 74 SER A N 1
ATOM 523 C CA . SER A 1 74 ? 19.180 -2.163 -45.073 1.00 52.84 74 SER A CA 1
ATOM 524 C C . SER A 1 74 ? 20.437 -3.001 -45.164 1.00 52.84 74 SER A C 1
ATOM 526 O O . SER A 1 74 ? 20.795 -3.483 -46.229 1.00 52.84 74 SER A O 1
ATOM 528 N N . VAL A 1 75 ? 21.107 -3.140 -44.029 1.00 56.47 75 VAL A N 1
ATOM 529 C CA . VAL A 1 75 ? 22.263 -4.024 -43.872 1.00 56.47 75 VAL A CA 1
ATOM 530 C C . VAL A 1 75 ? 21.809 -5.450 -44.095 1.00 56.47 75 VAL A C 1
ATOM 532 O O . VAL A 1 75 ? 20.931 -5.867 -43.362 1.00 56.47 75 VAL A O 1
ATOM 535 N N . ASN A 1 76 ? 22.366 -6.189 -45.060 1.00 57.88 76 ASN A N 1
ATOM 536 C CA . ASN A 1 76 ? 21.947 -7.570 -45.345 1.00 57.88 76 ASN A CA 1
ATOM 537 C C . ASN A 1 76 ? 22.931 -8.657 -44.853 1.00 57.88 76 ASN A C 1
ATOM 539 O O . ASN A 1 76 ? 22.684 -9.840 -45.108 1.00 57.88 76 ASN A O 1
ATOM 543 N N . ASP A 1 77 ? 24.019 -8.294 -44.153 1.00 63.41 77 ASP A N 1
ATOM 544 C CA . ASP A 1 77 ? 25.124 -9.216 -43.820 1.00 63.41 77 ASP A CA 1
ATOM 545 C C . ASP A 1 77 ? 26.052 -8.787 -42.651 1.00 63.41 77 ASP A C 1
ATOM 547 O O . ASP A 1 77 ? 27.276 -8.911 -42.736 1.00 63.41 77 ASP A O 1
ATOM 551 N N . ALA A 1 78 ? 25.502 -8.297 -41.532 1.00 57.22 78 ALA A N 1
ATOM 552 C CA . ALA A 1 78 ? 26.314 -7.893 -40.375 1.00 57.22 78 ALA A CA 1
ATOM 553 C C . ALA A 1 78 ? 27.356 -8.974 -39.949 1.00 57.22 78 ALA A C 1
ATOM 555 O O . ALA A 1 78 ? 27.056 -10.175 -39.992 1.00 57.22 78 ALA A O 1
ATOM 556 N N . PRO A 1 79 ? 28.567 -8.589 -39.485 1.00 61.09 79 PRO A N 1
ATOM 557 C CA . PRO A 1 79 ? 29.538 -9.492 -38.898 1.00 61.09 79 PRO A CA 1
ATOM 558 C C . PRO A 1 79 ? 28.867 -10.263 -37.774 1.00 61.09 79 PRO A C 1
ATOM 560 O O . PRO A 1 79 ? 28.164 -9.704 -36.932 1.00 61.09 79 PRO A O 1
ATOM 563 N N . ARG A 1 80 ? 29.134 -11.566 -37.724 1.00 73.88 80 ARG A N 1
ATOM 564 C CA . ARG A 1 80 ? 28.536 -12.447 -36.715 1.00 73.88 80 ARG A CA 1
ATOM 565 C C . ARG A 1 80 ? 28.951 -12.076 -35.293 1.00 73.88 80 ARG A C 1
ATOM 567 O O . ARG A 1 80 ? 28.308 -12.510 -34.335 1.00 73.88 80 ARG A O 1
ATOM 574 N N . THR A 1 81 ? 30.036 -11.315 -35.132 1.00 83.12 81 THR A N 1
ATOM 575 C CA . THR A 1 81 ? 30.549 -10.911 -33.824 1.00 83.12 81 THR A CA 1
ATOM 576 C C . THR A 1 81 ? 31.247 -9.549 -33.871 1.00 83.12 81 THR A C 1
ATOM 578 O O . THR A 1 81 ? 32.141 -9.359 -34.689 1.00 83.12 81 THR A O 1
ATOM 581 N N . ILE A 1 82 ? 30.863 -8.637 -32.973 1.00 86.12 82 ILE A N 1
ATOM 582 C CA . ILE A 1 82 ? 31.458 -7.300 -32.769 1.00 86.12 82 ILE A CA 1
ATOM 583 C C . ILE A 1 82 ? 31.695 -7.043 -31.276 1.00 86.12 82 ILE A C 1
ATOM 585 O O . ILE A 1 82 ? 31.042 -7.658 -30.445 1.00 86.12 82 ILE A O 1
ATOM 589 N N . SER A 1 83 ? 32.567 -6.117 -30.886 1.00 86.56 83 SER A N 1
ATOM 590 C CA . SER A 1 83 ? 32.762 -5.762 -29.471 1.00 86.56 83 SER A CA 1
ATOM 591 C C . SER A 1 83 ? 31.713 -4.807 -28.922 1.00 86.56 83 SER A C 1
ATOM 593 O O . SER A 1 83 ? 31.452 -4.828 -27.723 1.00 86.56 83 SER A O 1
ATOM 595 N N . GLY A 1 84 ? 31.118 -3.960 -29.755 1.00 87.81 84 GLY A N 1
ATOM 596 C CA . GLY A 1 84 ? 30.102 -3.005 -29.325 1.00 87.81 84 GLY A CA 1
ATOM 597 C C . GLY A 1 84 ? 29.411 -2.344 -30.505 1.00 87.81 84 GLY A C 1
ATOM 598 O O . GLY A 1 84 ? 29.934 -2.363 -31.619 1.00 87.81 84 GLY A O 1
ATOM 599 N N . LEU A 1 85 ? 28.239 -1.770 -30.252 1.00 88.81 85 LEU A N 1
ATOM 600 C CA . LEU A 1 85 ? 27.413 -1.090 -31.242 1.00 88.81 85 LEU A CA 1
ATOM 601 C C . LEU A 1 85 ? 26.947 0.258 -30.692 1.00 88.81 85 LEU A C 1
ATOM 603 O O . LEU A 1 85 ? 26.298 0.319 -29.648 1.00 88.81 85 LEU A O 1
ATOM 607 N N . TYR A 1 86 ? 27.255 1.324 -31.425 1.00 89.31 86 TYR A N 1
ATOM 608 C CA . TYR A 1 86 ? 26.940 2.703 -31.071 1.00 89.31 86 TYR A CA 1
ATOM 609 C C . TYR A 1 86 ? 26.139 3.353 -32.196 1.00 89.31 86 TYR A C 1
ATOM 611 O O . TYR A 1 86 ? 26.641 3.533 -33.305 1.00 89.31 86 TYR A O 1
ATOM 619 N N . ILE A 1 87 ? 24.901 3.742 -31.909 1.00 88.12 87 ILE A N 1
ATOM 620 C CA . ILE A 1 87 ? 24.039 4.480 -32.833 1.00 88.12 87 ILE A CA 1
ATOM 621 C C . ILE A 1 87 ? 24.033 5.953 -32.412 1.00 88.12 87 ILE A C 1
ATOM 623 O O . ILE A 1 87 ? 23.490 6.300 -31.362 1.00 88.12 87 ILE A O 1
ATOM 627 N N . ARG A 1 88 ? 24.670 6.807 -33.219 1.00 84.06 88 ARG A N 1
ATOM 628 C CA . ARG A 1 88 ? 24.950 8.231 -32.958 1.00 84.06 88 ARG A CA 1
ATOM 629 C C . ARG A 1 88 ? 24.432 9.150 -34.066 1.00 84.06 88 ARG A C 1
ATOM 631 O O . ARG A 1 88 ? 24.990 10.213 -34.313 1.00 84.06 88 ARG A O 1
ATOM 638 N N . ASN A 1 89 ? 23.367 8.774 -34.757 1.00 71.62 89 ASN A N 1
ATOM 639 C CA . ASN A 1 89 ? 22.821 9.614 -35.817 1.00 71.62 89 ASN A CA 1
ATOM 640 C C . ASN A 1 89 ? 22.000 10.787 -35.279 1.00 71.62 89 ASN A C 1
ATOM 642 O O . ASN A 1 89 ? 21.280 10.650 -34.290 1.00 71.62 89 ASN A O 1
ATOM 646 N N . THR A 1 90 ? 22.098 11.934 -35.955 1.00 63.75 90 THR A N 1
ATOM 647 C CA . THR A 1 90 ? 21.332 13.156 -35.645 1.00 63.75 90 THR A CA 1
ATOM 648 C C . THR A 1 90 ? 19.990 13.236 -36.376 1.00 63.75 90 THR A C 1
ATOM 650 O O . THR A 1 90 ? 19.185 14.114 -36.070 1.00 63.75 90 THR A O 1
ATOM 653 N N . SER A 1 91 ? 19.747 12.384 -37.378 1.00 61.00 91 SER A N 1
ATOM 654 C CA . SER A 1 91 ? 18.518 12.399 -38.183 1.00 61.00 91 SER A CA 1
ATOM 655 C C . SER A 1 91 ? 18.191 11.019 -38.767 1.00 61.00 91 SER A C 1
ATOM 657 O O . SER A 1 91 ? 19.091 10.226 -39.050 1.00 61.00 91 SER A O 1
ATOM 659 N N . GLY A 1 92 ? 16.894 10.733 -38.933 1.00 65.38 92 GLY A N 1
ATOM 660 C CA . GLY A 1 92 ? 16.382 9.479 -39.501 1.00 65.38 92 GLY A CA 1
ATOM 661 C C . GLY A 1 92 ? 16.366 8.281 -38.539 1.00 65.38 92 GLY A C 1
ATOM 662 O O . GLY A 1 92 ? 16.867 8.338 -37.418 1.00 65.38 92 GLY A O 1
ATOM 663 N N . GLN A 1 93 ? 15.763 7.178 -38.987 1.00 76.06 93 GLN A N 1
ATOM 664 C CA . GLN A 1 93 ? 15.825 5.877 -38.316 1.00 76.06 93 GLN A CA 1
ATOM 665 C C . GLN A 1 93 ? 16.859 4.998 -39.022 1.00 76.06 93 GLN A C 1
ATOM 667 O O . GLN A 1 93 ? 16.740 4.734 -40.219 1.00 76.06 93 GLN A O 1
ATOM 672 N N . HIS A 1 94 ? 17.858 4.512 -38.286 1.00 79.88 94 HIS A N 1
ATOM 673 C CA . HIS A 1 94 ? 18.706 3.432 -38.768 1.00 79.88 94 HIS A CA 1
ATOM 674 C C . HIS A 1 94 ? 17.948 2.127 -38.716 1.00 79.88 94 HIS A C 1
ATOM 676 O O . HIS A 1 94 ? 17.286 1.814 -37.733 1.00 79.88 94 HIS A O 1
ATOM 682 N N . THR A 1 95 ? 18.075 1.356 -39.780 1.00 82.12 95 THR A N 1
ATOM 683 C CA . THR A 1 95 ? 17.451 0.053 -39.894 1.00 82.12 95 THR A CA 1
ATOM 684 C C . THR A 1 95 ? 18.557 -1.001 -40.013 1.00 82.12 95 THR A C 1
ATOM 686 O O . THR A 1 95 ? 19.613 -0.746 -40.584 1.00 82.12 95 THR A O 1
ATOM 689 N N . ILE A 1 96 ? 18.377 -2.168 -39.401 1.00 83.06 96 ILE A N 1
ATOM 690 C CA . ILE A 1 96 ? 19.275 -3.318 -39.541 1.00 83.06 96 ILE A CA 1
ATOM 691 C C . ILE A 1 96 ? 18.398 -4.536 -39.814 1.00 83.06 96 ILE A C 1
ATOM 693 O O . ILE A 1 96 ? 17.641 -4.974 -38.946 1.00 83.06 96 ILE A O 1
ATOM 697 N N . ASN A 1 97 ? 18.510 -5.084 -41.022 1.00 83.12 97 ASN A N 1
ATOM 698 C CA . ASN A 1 97 ? 17.940 -6.378 -41.362 1.00 83.12 97 ASN A CA 1
ATOM 699 C C . ASN A 1 97 ? 18.959 -7.453 -40.981 1.00 83.12 97 ASN A C 1
ATOM 701 O O . ASN A 1 97 ? 20.032 -7.553 -41.558 1.00 83.12 97 ASN A O 1
ATOM 705 N N . LEU A 1 98 ? 18.658 -8.292 -40.003 1.00 82.50 98 LEU A N 1
ATOM 706 C CA . LEU A 1 98 ? 19.589 -9.354 -39.633 1.00 82.50 98 LEU A CA 1
ATOM 707 C C . LEU A 1 98 ? 19.589 -10.505 -40.656 1.00 82.50 98 LEU A C 1
ATOM 709 O O . LEU A 1 98 ? 20.445 -11.379 -40.570 1.00 82.50 98 LEU A O 1
ATOM 713 N N . ASN A 1 99 ? 18.677 -10.502 -41.636 1.00 81.44 99 ASN A N 1
ATOM 714 C CA . ASN A 1 99 ? 18.585 -11.466 -42.735 1.00 81.44 99 ASN A CA 1
ATOM 715 C C . ASN A 1 99 ? 18.659 -12.939 -42.274 1.00 81.44 99 ASN A C 1
ATOM 717 O O . ASN A 1 99 ? 19.396 -13.758 -42.820 1.00 81.44 99 ASN A O 1
ATOM 721 N N . GLY A 1 100 ? 17.958 -13.258 -41.185 1.00 82.94 100 GLY A N 1
ATOM 722 C CA . GLY A 1 100 ? 17.964 -14.568 -40.528 1.00 82.94 100 GLY A CA 1
ATOM 723 C C . GLY A 1 100 ? 19.255 -14.918 -39.775 1.00 82.94 100 GLY A C 1
ATOM 724 O O . GLY A 1 100 ? 19.348 -16.003 -39.204 1.00 82.94 100 GLY A O 1
ATOM 725 N N . SER A 1 101 ? 20.248 -14.028 -39.750 1.00 84.62 101 SER A N 1
ATOM 726 C CA . SER A 1 101 ? 21.551 -14.235 -39.109 1.00 84.62 101 SER A CA 1
ATOM 727 C C . SER A 1 101 ? 21.569 -13.783 -37.646 1.00 84.62 101 SER A C 1
ATOM 729 O O . SER A 1 101 ? 20.639 -13.141 -37.152 1.00 84.62 101 SER A O 1
ATOM 731 N N . THR A 1 102 ? 22.661 -14.113 -36.949 1.00 86.56 102 THR A N 1
ATOM 732 C CA . THR A 1 102 ? 22.905 -13.704 -35.560 1.00 86.56 102 THR A CA 1
ATOM 733 C C . THR A 1 102 ? 23.997 -12.641 -35.486 1.00 86.56 102 THR A C 1
ATOM 735 O O . THR A 1 102 ? 25.140 -12.915 -35.851 1.00 86.56 102 THR A O 1
ATOM 738 N N . LEU A 1 103 ? 23.671 -11.473 -34.931 1.00 87.19 103 LEU A N 1
ATOM 739 C CA . LEU A 1 103 ? 24.638 -10.469 -34.490 1.00 87.19 103 LEU A CA 1
ATOM 740 C C . LEU A 1 103 ? 24.981 -10.727 -33.020 1.00 87.19 103 LEU A C 1
ATOM 742 O O . LEU A 1 103 ? 24.131 -10.535 -32.152 1.00 87.19 103 LEU A O 1
ATOM 746 N N . SER A 1 104 ? 26.207 -11.169 -32.733 1.00 86.00 104 SER A N 1
ATOM 747 C CA . SER A 1 104 ? 26.673 -11.399 -31.358 1.00 86.00 104 SER A CA 1
ATOM 748 C C . SER A 1 104 ? 27.651 -10.332 -30.898 1.00 86.00 104 SER A C 1
ATOM 750 O O . SER A 1 104 ? 28.405 -9.776 -31.695 1.00 86.00 104 SER A O 1
ATOM 752 N N . PHE A 1 105 ? 27.675 -10.067 -29.598 1.00 85.00 105 PHE A N 1
ATOM 753 C CA . PHE A 1 105 ? 28.734 -9.256 -29.004 1.00 85.00 105 PHE A CA 1
ATOM 754 C C . PHE A 1 105 ? 29.893 -10.170 -28.591 1.00 85.00 105 PHE A C 1
ATOM 756 O O . PHE A 1 105 ? 29.641 -11.299 -28.198 1.00 85.00 105 PHE A O 1
ATOM 763 N N . ASP A 1 106 ? 31.152 -9.752 -28.704 1.00 79.75 106 ASP A N 1
ATOM 764 C CA . ASP A 1 106 ? 32.289 -10.476 -28.124 1.00 79.75 106 ASP A CA 1
ATOM 765 C C . ASP A 1 106 ? 32.534 -10.051 -26.672 1.00 79.75 106 ASP A C 1
ATOM 767 O O . ASP A 1 106 ? 31.738 -9.352 -26.050 1.00 79.75 106 ASP A O 1
ATOM 771 N N . THR A 1 107 ? 33.647 -10.499 -26.097 1.00 72.25 107 THR A N 1
ATOM 772 C CA . THR A 1 107 ? 33.963 -10.290 -24.691 1.00 72.25 107 THR A CA 1
ATOM 773 C C . THR A 1 107 ? 34.663 -8.969 -24.355 1.00 72.25 107 THR A C 1
ATOM 775 O O . THR A 1 107 ? 34.844 -8.730 -23.159 1.00 72.25 107 THR A O 1
ATOM 778 N N . ASN A 1 108 ? 35.057 -8.144 -25.332 1.00 69.00 108 ASN A N 1
ATOM 779 C CA . ASN A 1 108 ? 36.048 -7.073 -25.148 1.00 69.00 108 ASN A CA 1
ATOM 780 C C . ASN A 1 108 ? 35.470 -5.735 -24.660 1.00 69.00 108 ASN A C 1
ATOM 782 O O . ASN A 1 108 ? 36.055 -5.136 -23.763 1.00 69.00 108 ASN A O 1
ATOM 786 N N . ASN A 1 109 ? 34.351 -5.262 -25.226 1.00 70.19 109 ASN A N 1
ATOM 787 C CA . ASN A 1 109 ? 33.779 -3.943 -24.891 1.00 70.19 109 ASN A CA 1
ATOM 788 C C . ASN A 1 109 ? 32.307 -4.030 -24.429 1.00 70.19 109 ASN A C 1
ATOM 790 O O . ASN A 1 109 ? 31.922 -3.361 -23.482 1.00 70.19 109 ASN A O 1
ATOM 794 N N . ARG A 1 110 ? 31.504 -4.928 -25.016 1.00 79.50 110 ARG A N 1
ATOM 795 C CA . ARG A 1 110 ? 30.118 -5.286 -24.639 1.00 79.50 110 ARG A CA 1
ATOM 796 C C . ARG A 1 110 ? 29.157 -4.100 -24.457 1.00 79.50 110 ARG A C 1
ATOM 798 O O . ARG A 1 110 ? 28.256 -4.159 -23.627 1.00 79.50 110 ARG A O 1
ATOM 805 N N . GLN A 1 111 ? 29.315 -3.027 -25.227 1.00 87.44 111 GLN A N 1
ATOM 806 C CA . GLN A 1 111 ? 28.454 -1.839 -25.136 1.00 87.44 111 GLN A CA 1
ATOM 807 C C . GLN A 1 111 ? 27.441 -1.807 -26.282 1.00 87.44 111 GLN A C 1
ATOM 809 O O . GLN A 1 111 ? 27.823 -1.907 -27.446 1.00 87.44 111 GLN A O 1
ATOM 814 N N . PHE A 1 112 ? 26.155 -1.665 -25.961 1.00 90.75 112 PHE A N 1
ATOM 815 C CA . PHE A 1 112 ? 25.082 -1.398 -26.919 1.00 90.75 112 PHE A CA 1
ATOM 816 C C . PHE A 1 112 ? 24.426 -0.068 -26.571 1.00 90.75 112 PHE A C 1
ATOM 818 O O . PHE A 1 112 ? 23.646 0.004 -25.616 1.00 90.75 112 PHE A O 1
ATOM 825 N N . PHE A 1 113 ? 24.737 0.974 -27.338 1.00 91.06 113 PHE A N 1
ATOM 826 C CA . PHE A 1 113 ? 24.242 2.322 -27.093 1.00 91.06 113 PHE A CA 1
ATOM 827 C C . PHE A 1 113 ? 23.445 2.859 -28.277 1.00 91.06 113 PHE A C 1
ATOM 829 O O . PHE A 1 113 ? 23.908 2.850 -29.417 1.00 91.06 113 PHE A O 1
ATOM 836 N N . VAL A 1 114 ? 22.274 3.415 -27.981 1.00 91.06 114 VAL A N 1
ATOM 837 C CA . VAL A 1 114 ? 21.494 4.235 -28.911 1.00 91.06 114 VAL A CA 1
ATOM 838 C C . VAL A 1 114 ? 21.359 5.630 -28.312 1.00 91.06 114 VAL A C 1
ATOM 840 O O . VAL A 1 114 ? 20.820 5.770 -27.216 1.00 91.06 114 VAL A O 1
ATOM 843 N N . ALA A 1 115 ? 21.842 6.651 -29.023 1.00 87.00 115 ALA A N 1
ATOM 844 C CA . ALA A 1 115 ? 21.910 8.040 -28.561 1.00 87.00 115 ALA A CA 1
ATOM 845 C C . ALA A 1 115 ? 22.765 8.242 -27.287 1.00 87.00 115 ALA A C 1
ATOM 847 O O . ALA A 1 115 ? 22.261 8.713 -26.268 1.00 87.00 115 ALA A O 1
ATOM 848 N N . ASP A 1 116 ? 24.063 7.908 -27.316 1.00 77.31 116 ASP A N 1
ATOM 849 C CA . ASP A 1 116 ? 24.994 8.204 -26.205 1.00 77.31 116 ASP A CA 1
ATOM 850 C C . ASP A 1 116 ? 25.599 9.621 -26.279 1.00 77.31 116 ASP A C 1
ATOM 852 O O . ASP A 1 116 ? 25.653 10.349 -25.284 1.00 77.31 116 ASP A O 1
ATOM 856 N N . ASN A 1 117 ? 26.040 10.035 -27.469 1.00 75.62 117 ASN A N 1
ATOM 857 C CA . ASN A 1 117 ? 26.755 11.294 -27.706 1.00 75.62 117 ASN A CA 1
ATOM 858 C C . ASN A 1 117 ? 26.024 12.247 -28.659 1.00 75.62 117 ASN A C 1
ATOM 860 O O . ASN A 1 117 ? 26.454 13.389 -28.838 1.00 75.62 117 ASN A O 1
ATOM 864 N N . VAL A 1 118 ? 24.896 11.812 -29.220 1.00 74.56 118 VAL A N 1
ATOM 865 C CA . VAL A 1 118 ? 24.085 12.554 -30.189 1.00 74.56 118 VAL A CA 1
ATOM 866 C C . VAL A 1 118 ? 22.602 12.371 -29.847 1.00 74.56 118 VAL A C 1
ATOM 868 O O . VAL A 1 118 ? 22.229 11.358 -29.266 1.00 74.56 118 VAL A O 1
ATOM 871 N N . SER A 1 119 ? 21.771 13.384 -30.107 1.00 78.00 119 SER A N 1
ATOM 872 C CA . SER A 1 119 ? 20.32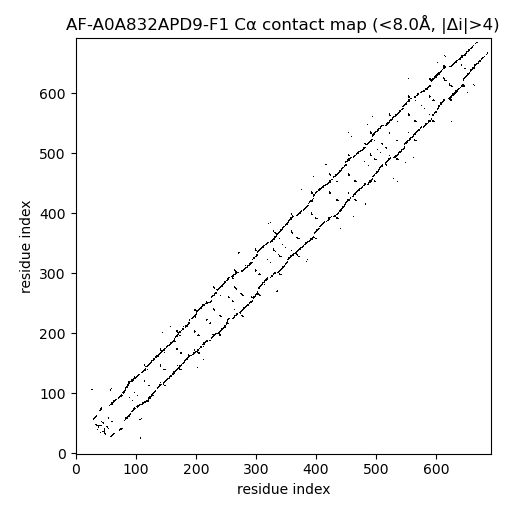3 13.332 -29.851 1.00 78.00 119 SER A CA 1
ATOM 873 C C . SER A 1 119 ? 19.541 13.015 -31.124 1.00 78.00 119 SER A C 1
ATOM 875 O O . SER A 1 119 ? 19.963 13.417 -32.206 1.00 78.00 119 SER A O 1
ATOM 877 N N . GLY A 1 120 ? 18.399 12.340 -30.985 1.00 80.31 120 GLY A N 1
ATOM 878 C CA . GLY A 1 120 ? 17.516 11.979 -32.095 1.00 80.31 120 GLY A CA 1
ATOM 879 C C . GLY A 1 120 ? 17.860 10.647 -32.764 1.00 80.31 120 GLY A C 1
ATOM 880 O O . GLY A 1 120 ? 17.333 10.364 -33.838 1.00 80.31 120 GLY A O 1
ATOM 881 N N . SER A 1 121 ? 18.727 9.830 -32.157 1.00 86.50 121 SER A N 1
ATOM 882 C CA . SER A 1 121 ? 19.140 8.556 -32.745 1.00 86.50 121 SER A CA 1
ATOM 883 C C . SER A 1 121 ? 18.043 7.502 -32.614 1.00 86.50 121 SER A C 1
ATOM 885 O O . SER A 1 121 ? 17.431 7.339 -31.558 1.00 86.50 121 SER A O 1
ATOM 887 N N . SER A 1 122 ? 17.802 6.752 -33.685 1.00 88.00 122 SER A N 1
ATOM 888 C CA . SER A 1 122 ? 16.757 5.728 -33.732 1.00 88.00 122 SER A CA 1
ATOM 889 C C . SER A 1 122 ? 17.270 4.489 -34.451 1.00 88.00 122 SER A C 1
ATOM 891 O O . SER A 1 122 ? 17.900 4.612 -35.498 1.00 88.00 122 SER A O 1
ATOM 893 N N . LEU A 1 123 ? 17.013 3.311 -33.883 1.00 89.69 123 LEU A N 1
ATOM 894 C CA . LEU A 1 123 ? 17.396 2.011 -34.419 1.00 89.69 123 LEU A CA 1
ATOM 895 C C . LEU A 1 123 ? 16.173 1.090 -34.520 1.00 89.69 123 LEU A C 1
ATOM 897 O O . LEU A 1 123 ? 15.480 0.846 -33.536 1.00 89.69 123 LEU A O 1
ATOM 901 N N . HIS A 1 124 ? 15.956 0.528 -35.702 1.00 89.56 124 HIS A N 1
ATOM 902 C CA . HIS A 1 124 ? 15.013 -0.545 -35.971 1.00 89.56 124 HIS A CA 1
ATOM 903 C C . HIS A 1 124 ? 15.772 -1.807 -36.386 1.00 89.56 124 HIS A C 1
ATOM 905 O O . HIS A 1 124 ? 16.483 -1.799 -37.387 1.00 89.56 124 HIS A O 1
ATOM 911 N N . MET A 1 125 ? 15.633 -2.897 -35.635 1.00 89.25 125 MET A N 1
ATOM 912 C CA . MET A 1 125 ? 16.239 -4.191 -35.973 1.00 89.25 125 MET A CA 1
ATOM 913 C C . MET A 1 125 ? 15.149 -5.197 -36.320 1.00 89.25 125 MET A C 1
ATOM 915 O O . MET A 1 125 ? 14.157 -5.267 -35.599 1.00 89.25 125 MET A O 1
ATOM 919 N N . TYR A 1 126 ? 15.312 -5.980 -37.387 1.00 89.62 126 TYR A N 1
ATOM 920 C CA . TYR A 1 126 ? 14.323 -6.993 -37.770 1.00 89.62 126 TYR A CA 1
ATOM 921 C C . TYR A 1 126 ? 14.933 -8.257 -38.387 1.00 89.62 126 TYR A C 1
ATOM 923 O O . TYR A 1 126 ? 16.074 -8.235 -38.848 1.00 89.62 126 TYR A O 1
ATOM 931 N N . ASN A 1 127 ? 14.153 -9.349 -38.417 1.00 88.44 127 ASN A N 1
ATOM 932 C CA . ASN A 1 127 ? 14.441 -10.579 -39.169 1.00 88.44 127 ASN A CA 1
ATOM 933 C C . ASN A 1 127 ? 15.800 -11.235 -38.834 1.00 88.44 127 ASN A C 1
ATOM 935 O O . ASN A 1 127 ? 16.690 -11.300 -39.675 1.00 88.44 127 ASN A O 1
ATOM 939 N N . GLY A 1 128 ? 15.976 -11.738 -37.610 1.00 89.19 128 GLY A N 1
ATOM 940 C CA . GLY A 1 128 ? 17.170 -12.485 -37.186 1.00 89.19 128 GLY A CA 1
ATOM 941 C C . GLY A 1 128 ? 17.392 -12.432 -35.676 1.00 89.19 128 GLY A C 1
ATOM 942 O O . GLY A 1 128 ? 16.453 -12.193 -34.924 1.00 89.19 128 GLY A O 1
ATOM 943 N N . THR A 1 129 ? 18.615 -12.679 -35.205 1.00 90.38 129 THR A N 1
ATOM 944 C CA . THR A 1 129 ? 18.919 -12.757 -33.765 1.00 90.38 129 THR A CA 1
ATOM 945 C C . THR A 1 129 ? 19.933 -11.705 -33.326 1.00 90.38 129 THR A C 1
ATOM 947 O O . THR A 1 129 ? 21.023 -11.619 -33.887 1.00 90.38 129 THR A O 1
ATOM 950 N N . MET A 1 130 ? 19.625 -10.949 -32.274 1.00 90.44 130 MET A N 1
ATOM 951 C CA . MET A 1 130 ? 20.613 -10.160 -31.538 1.00 90.44 130 MET A CA 1
ATOM 952 C C . MET A 1 130 ? 21.015 -10.925 -30.279 1.00 90.44 130 MET A C 1
ATOM 954 O O . MET A 1 130 ? 20.177 -11.198 -29.423 1.00 90.44 130 MET A O 1
ATOM 958 N N . ASN A 1 131 ? 22.293 -11.265 -30.157 1.00 88.31 131 ASN A N 1
ATOM 959 C CA . ASN A 1 131 ? 22.842 -11.988 -29.019 1.00 88.31 131 ASN A CA 1
ATOM 960 C C . ASN A 1 131 ? 23.751 -11.073 -28.185 1.00 88.31 131 ASN A C 1
ATOM 962 O O . ASN A 1 131 ? 24.904 -10.808 -28.537 1.00 88.31 131 ASN A O 1
ATOM 966 N N . VAL A 1 132 ? 23.217 -10.598 -27.064 1.00 83.75 132 VAL A N 1
ATOM 967 C CA . VAL A 1 132 ? 23.924 -9.760 -26.098 1.00 83.75 132 VAL A CA 1
ATOM 968 C C . VAL A 1 132 ? 24.533 -10.663 -25.025 1.00 83.75 132 VAL A C 1
ATOM 970 O O . VAL A 1 132 ? 23.825 -11.291 -24.232 1.00 83.75 132 VAL A O 1
ATOM 973 N N . LEU A 1 133 ? 25.865 -10.752 -25.012 1.00 77.75 133 LEU A N 1
ATOM 974 C CA . LEU A 1 133 ? 26.586 -11.570 -24.037 1.00 77.75 133 LEU A CA 1
ATOM 975 C C . LEU A 1 133 ? 26.543 -10.971 -22.622 1.00 77.75 133 LEU A C 1
ATOM 977 O O . LEU A 1 133 ? 26.246 -9.796 -22.414 1.00 77.75 133 LEU A O 1
ATOM 981 N N . THR A 1 134 ? 26.911 -11.802 -21.648 1.00 74.44 134 THR A N 1
ATOM 982 C CA . THR A 1 134 ? 27.043 -11.456 -20.226 1.00 74.44 134 THR A CA 1
ATOM 983 C C . THR A 1 134 ? 27.859 -10.211 -19.977 1.00 74.44 134 THR A C 1
ATOM 985 O O . THR A 1 134 ? 28.837 -9.965 -20.673 1.00 74.44 134 THR A O 1
ATOM 988 N N . ASN A 1 135 ? 27.482 -9.440 -18.957 1.00 77.94 135 ASN A N 1
ATOM 989 C CA . ASN A 1 135 ? 28.149 -8.202 -18.553 1.00 77.94 135 ASN A CA 1
ATOM 990 C C . ASN A 1 135 ? 28.103 -7.078 -19.602 1.00 77.94 135 ASN A C 1
ATOM 992 O O . ASN A 1 135 ? 28.972 -6.208 -19.591 1.00 77.94 135 ASN A O 1
ATOM 996 N N . ALA A 1 136 ? 27.136 -7.103 -20.520 1.00 82.94 136 ALA A N 1
ATOM 997 C CA . ALA A 1 136 ? 26.939 -6.007 -21.459 1.00 82.94 136 ALA A CA 1
ATOM 998 C C . ALA A 1 136 ? 26.243 -4.799 -20.822 1.00 82.94 136 ALA A C 1
ATOM 1000 O O . ALA A 1 136 ? 25.413 -4.943 -19.918 1.00 82.94 136 ALA A O 1
ATOM 1001 N N . ASP A 1 137 ? 26.551 -3.622 -21.357 1.00 86.88 137 ASP A N 1
ATOM 1002 C CA . ASP A 1 137 ? 25.904 -2.362 -21.020 1.00 86.88 137 ASP A CA 1
ATOM 1003 C C . ASP A 1 137 ? 24.898 -2.010 -22.113 1.00 86.88 137 ASP A C 1
ATOM 1005 O O . ASP A 1 137 ? 25.281 -1.721 -23.248 1.00 86.88 137 ASP A O 1
ATOM 1009 N N . PHE A 1 138 ? 23.617 -1.989 -21.761 1.00 90.50 138 PHE A N 1
ATOM 1010 C CA . PHE A 1 138 ? 22.535 -1.654 -22.675 1.00 90.50 138 PHE A CA 1
ATOM 1011 C C . PHE A 1 138 ? 21.953 -0.290 -22.316 1.00 90.50 138 PHE A C 1
ATOM 1013 O O . PHE A 1 138 ? 21.397 -0.114 -21.227 1.00 90.50 138 PHE A O 1
ATOM 1020 N N . ARG A 1 139 ? 22.095 0.692 -23.214 1.00 92.25 139 ARG A N 1
ATOM 1021 C CA . ARG A 1 139 ? 21.672 2.075 -22.951 1.00 92.25 139 ARG A CA 1
ATOM 1022 C C . ARG A 1 139 ? 20.952 2.685 -24.146 1.00 92.25 139 ARG A C 1
ATOM 1024 O O . ARG A 1 139 ? 21.465 2.655 -25.262 1.00 92.25 139 ARG A O 1
ATOM 1031 N N . VAL A 1 140 ? 19.791 3.287 -23.908 1.00 93.75 140 VAL A N 1
ATOM 1032 C CA . VAL A 1 140 ? 18.991 3.955 -24.945 1.00 93.75 140 VAL A CA 1
ATOM 1033 C C . VAL A 1 140 ? 18.555 5.329 -24.451 1.00 93.75 140 VAL A C 1
ATOM 1035 O O . VAL A 1 140 ? 17.872 5.434 -23.434 1.00 93.75 140 VAL A O 1
ATOM 1038 N N . GLY A 1 141 ? 18.957 6.386 -25.162 1.00 91.19 141 GLY A N 1
ATOM 1039 C CA . GLY A 1 141 ? 18.653 7.766 -24.779 1.00 91.19 141 GLY A CA 1
ATOM 1040 C C . GLY A 1 141 ? 19.254 8.127 -23.423 1.00 91.19 141 GLY A C 1
ATOM 1041 O O . GLY A 1 141 ? 18.557 8.617 -22.542 1.00 91.19 141 GLY A O 1
ATOM 1042 N N . TYR A 1 142 ? 20.531 7.807 -23.223 1.00 84.00 142 TYR A N 1
ATOM 1043 C CA . TYR A 1 142 ? 21.228 7.950 -21.945 1.00 84.00 142 TYR A CA 1
ATOM 1044 C C . TYR A 1 142 ? 21.972 9.295 -21.888 1.00 84.00 142 TYR A C 1
ATOM 1046 O O . TYR A 1 142 ? 22.801 9.547 -22.760 1.00 84.00 142 TYR A O 1
ATOM 1054 N N . LYS A 1 143 ? 21.727 10.102 -20.836 1.00 84.56 143 LYS A N 1
ATOM 1055 C CA . LYS A 1 143 ? 22.242 11.464 -20.543 1.00 84.56 143 LYS A CA 1
ATOM 1056 C C . LYS A 1 143 ? 21.424 12.640 -21.082 1.00 84.56 143 LYS A C 1
ATOM 1058 O O . LYS A 1 143 ? 20.682 12.549 -22.055 1.00 84.56 143 LYS A O 1
ATOM 1063 N N . SER A 1 144 ? 21.660 13.791 -20.456 1.00 84.62 144 SER A N 1
ATOM 1064 C CA . SER A 1 144 ? 21.007 15.071 -20.718 1.00 84.62 144 SER A CA 1
ATOM 1065 C C . SER A 1 144 ? 20.989 15.459 -22.192 1.00 84.62 144 SER A C 1
ATOM 1067 O O . SER A 1 144 ? 22.022 15.480 -22.867 1.00 84.62 144 SER A O 1
ATOM 1069 N N . GLY A 1 145 ? 19.788 15.765 -22.685 1.00 82.88 145 GLY A N 1
ATOM 1070 C CA . GLY A 1 145 ? 19.548 16.216 -24.053 1.00 82.88 145 GLY A CA 1
ATOM 1071 C C . GLY A 1 145 ? 19.601 15.110 -25.107 1.00 82.88 145 GLY A C 1
ATOM 1072 O O . GLY A 1 145 ? 19.451 15.416 -26.290 1.00 82.88 145 GLY A O 1
ATOM 1073 N N . ARG A 1 146 ? 19.806 13.841 -24.727 1.00 88.19 146 ARG A N 1
ATOM 1074 C CA . ARG A 1 146 ? 19.807 12.700 -25.654 1.00 88.19 146 ARG A CA 1
ATOM 1075 C C . ARG A 1 146 ? 18.402 12.152 -25.840 1.00 88.19 146 ARG A C 1
ATOM 1077 O O . ARG A 1 146 ? 17.698 11.941 -24.865 1.00 88.19 146 ARG A O 1
ATOM 1084 N N . VAL A 1 147 ? 18.012 11.886 -27.082 1.00 90.25 147 VAL A N 1
ATOM 1085 C CA . VAL A 1 147 ? 16.765 11.190 -27.426 1.00 90.25 147 VAL A CA 1
ATOM 1086 C C . VAL A 1 147 ? 17.138 9.943 -28.219 1.00 90.25 147 VAL A C 1
ATOM 1088 O O . VAL A 1 147 ? 17.763 10.072 -29.270 1.00 90.25 147 VAL A O 1
ATOM 1091 N N . GLY A 1 148 ? 16.801 8.763 -27.700 1.00 92.56 148 GLY A N 1
ATOM 1092 C CA . GLY A 1 148 ? 17.128 7.460 -28.273 1.00 92.56 148 GLY A CA 1
ATOM 1093 C C . GLY A 1 148 ? 15.889 6.585 -28.436 1.00 92.56 148 GLY A C 1
ATOM 1094 O O . GLY A 1 148 ? 15.078 6.478 -27.520 1.00 92.56 148 GLY A O 1
ATOM 1095 N N . THR A 1 149 ? 15.740 5.944 -29.591 1.00 93.50 149 THR A N 1
ATOM 1096 C CA . THR A 1 149 ? 14.641 5.008 -29.881 1.00 93.50 149 THR A CA 1
ATOM 1097 C C . THR A 1 149 ? 15.196 3.678 -30.371 1.00 93.50 149 THR A C 1
ATOM 1099 O O . THR A 1 149 ? 16.030 3.649 -31.269 1.00 93.50 149 THR A O 1
ATOM 1102 N N . LEU A 1 150 ? 14.717 2.574 -29.808 1.00 94.69 150 LEU A N 1
ATOM 1103 C CA . LEU A 1 150 ? 15.016 1.220 -30.247 1.00 94.69 150 LEU A CA 1
ATOM 1104 C C . LEU A 1 150 ? 13.722 0.446 -30.469 1.00 94.69 150 LEU A C 1
ATOM 1106 O O . LEU A 1 150 ? 12.893 0.357 -29.566 1.00 94.69 150 LEU A O 1
ATOM 1110 N N . THR A 1 151 ? 13.592 -0.187 -31.627 1.00 95.00 151 THR A N 1
ATOM 1111 C CA . THR A 1 151 ? 12.448 -1.042 -31.946 1.00 95.00 151 THR A CA 1
ATOM 1112 C C . THR A 1 151 ? 12.919 -2.350 -32.557 1.00 95.00 151 THR A C 1
ATOM 1114 O O . THR A 1 151 ? 13.718 -2.351 -33.493 1.00 95.00 151 THR A O 1
ATOM 1117 N N . PHE A 1 152 ? 12.396 -3.466 -32.058 1.00 93.31 152 PHE A N 1
ATOM 1118 C CA . PHE A 1 152 ? 12.576 -4.777 -32.669 1.00 93.31 152 PHE A CA 1
ATOM 1119 C C . PHE A 1 152 ? 11.332 -5.114 -33.490 1.00 93.31 152 PHE A C 1
ATOM 1121 O O . PHE A 1 152 ? 10.233 -5.223 -32.951 1.00 93.31 152 PHE A O 1
ATOM 1128 N N . GLY A 1 153 ? 11.508 -5.258 -34.801 1.00 88.94 153 GLY A N 1
ATOM 1129 C CA . GLY A 1 153 ? 10.467 -5.676 -35.731 1.00 88.94 153 GLY A CA 1
ATOM 1130 C C . GLY A 1 153 ? 10.170 -7.175 -35.655 1.00 88.94 153 GLY A C 1
ATOM 1131 O O . GLY A 1 153 ? 10.815 -7.936 -34.929 1.00 88.94 153 GLY A O 1
ATOM 1132 N N . SER A 1 154 ? 9.190 -7.613 -36.445 1.00 85.62 154 SER A N 1
ATOM 1133 C CA . SER A 1 154 ? 8.787 -9.020 -36.535 1.00 85.62 154 SER A CA 1
ATOM 1134 C C . SER A 1 154 ? 9.942 -9.940 -36.944 1.00 85.62 154 SER A C 1
ATOM 1136 O O . SER A 1 154 ? 10.789 -9.570 -37.760 1.00 85.62 154 SER A O 1
ATOM 1138 N N . GLY A 1 155 ? 9.939 -11.168 -36.421 1.00 87.19 155 GLY A N 1
ATOM 1139 C CA . GLY A 1 155 ? 10.962 -12.170 -36.737 1.00 87.19 155 GLY A CA 1
ATOM 1140 C C . GLY A 1 155 ? 12.316 -11.905 -36.074 1.00 87.19 155 GLY A C 1
ATOM 1141 O O . GLY A 1 155 ? 13.312 -12.501 -36.478 1.00 87.19 155 GLY A O 1
ATOM 1142 N N . THR A 1 156 ? 12.371 -11.015 -35.077 1.00 91.69 156 THR A N 1
ATOM 1143 C CA . THR A 1 156 ? 13.593 -10.742 -34.309 1.00 91.69 156 THR A CA 1
ATOM 1144 C C . THR A 1 156 ? 13.609 -11.527 -33.012 1.00 91.69 156 THR A C 1
ATOM 1146 O O . THR A 1 156 ? 12.654 -11.468 -32.242 1.00 91.69 156 THR A O 1
ATOM 1149 N N . THR A 1 157 ? 14.722 -12.194 -32.728 1.00 92.81 157 THR A N 1
ATOM 1150 C CA . THR A 1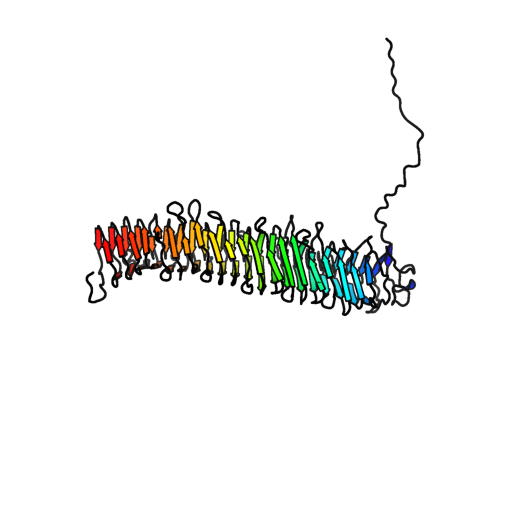 157 ? 14.991 -12.820 -31.433 1.00 92.81 157 THR A CA 1
ATOM 1151 C C . THR A 1 157 ? 16.040 -12.012 -30.677 1.00 92.81 157 THR A C 1
ATOM 1153 O O . THR A 1 157 ? 17.130 -11.774 -31.194 1.00 92.81 157 THR A O 1
ATOM 1156 N N . LEU A 1 158 ? 15.741 -11.600 -29.447 1.00 92.31 158 LEU A N 1
ATOM 1157 C CA . LEU A 1 158 ? 16.742 -11.094 -28.511 1.00 92.31 158 LEU A CA 1
ATOM 1158 C C . LEU A 1 158 ? 17.210 -12.250 -27.629 1.00 92.31 158 LEU A C 1
ATOM 1160 O O . LEU A 1 158 ? 16.398 -12.895 -26.981 1.00 92.31 158 LEU A O 1
ATOM 1164 N N . LEU A 1 159 ? 18.512 -12.496 -27.568 1.00 89.88 159 LEU A N 1
ATOM 1165 C CA . LEU A 1 159 ? 19.131 -13.388 -26.594 1.00 89.88 159 LEU A CA 1
ATOM 1166 C C . LEU A 1 159 ? 20.076 -12.553 -25.743 1.00 89.88 159 LEU A C 1
ATOM 1168 O O . LEU A 1 159 ? 21.214 -12.313 -26.129 1.00 89.88 159 LEU A O 1
ATOM 1172 N N . SER A 1 160 ? 19.606 -12.069 -24.600 1.00 83.25 160 SER A N 1
ATOM 1173 C CA . SER A 1 160 ? 20.483 -11.407 -23.633 1.00 83.25 160 SER A CA 1
ATOM 1174 C C . SER A 1 160 ? 20.741 -12.319 -22.446 1.00 83.25 160 SER A C 1
ATOM 1176 O O . SER A 1 160 ? 19.831 -12.961 -21.922 1.00 83.25 160 SER A O 1
ATOM 1178 N N . HIS A 1 161 ? 22.001 -12.380 -22.032 1.00 77.62 161 HIS A N 1
ATOM 1179 C CA . HIS A 1 161 ? 22.439 -13.241 -20.944 1.00 77.62 161 HIS A CA 1
ATOM 1180 C C . HIS A 1 161 ? 22.987 -12.365 -19.831 1.00 77.62 161 HIS A C 1
ATOM 1182 O O . HIS A 1 161 ? 24.157 -12.047 -19.898 1.00 77.62 161 HIS A O 1
ATOM 1188 N N . GLN A 1 162 ? 22.228 -12.005 -18.793 1.00 78.12 162 GLN A N 1
ATOM 1189 C CA . GLN A 1 162 ? 22.806 -11.345 -17.610 1.00 78.12 162 GLN A CA 1
ATOM 1190 C C . GLN A 1 162 ? 23.570 -10.034 -17.930 1.00 78.12 162 GLN A C 1
ATOM 1192 O O . GLN A 1 162 ? 24.777 -9.920 -17.696 1.00 78.12 162 GLN A O 1
ATOM 1197 N N . MET A 1 163 ? 22.878 -9.039 -18.491 1.00 83.81 163 MET A N 1
ATOM 1198 C CA . MET A 1 163 ? 23.444 -7.695 -18.711 1.00 83.81 163 MET A CA 1
ATOM 1199 C C . MET A 1 163 ? 23.779 -6.993 -17.384 1.00 83.81 163 MET A C 1
ATOM 1201 O O . MET A 1 163 ? 23.100 -7.235 -16.389 1.00 83.81 163 MET A O 1
ATOM 1205 N N . ASN A 1 164 ? 24.783 -6.107 -17.380 1.00 81.81 164 ASN A N 1
ATOM 1206 C CA . ASN A 1 164 ? 25.157 -5.300 -16.207 1.00 81.81 164 ASN A CA 1
ATOM 1207 C C . ASN A 1 164 ? 24.239 -4.092 -16.021 1.00 81.81 164 ASN A C 1
ATOM 1209 O O . ASN A 1 164 ? 23.848 -3.764 -14.903 1.00 81.81 164 ASN A O 1
ATOM 1213 N N . TYR A 1 165 ? 23.925 -3.420 -17.128 1.00 84.06 165 TYR A N 1
ATOM 1214 C CA . TYR A 1 165 ? 23.109 -2.216 -17.141 1.00 84.06 165 TYR A CA 1
ATOM 1215 C C . TYR A 1 165 ? 21.998 -2.350 -18.164 1.00 84.06 165 TYR A C 1
ATOM 1217 O O . TYR A 1 165 ? 22.232 -2.771 -19.297 1.00 84.06 165 TYR A O 1
ATOM 1225 N N . PHE A 1 166 ? 20.810 -1.921 -17.759 1.00 90.94 166 PHE A N 1
ATOM 1226 C CA . PHE A 1 166 ? 19.687 -1.695 -18.649 1.00 90.94 166 PHE A CA 1
ATOM 1227 C C . PHE A 1 166 ? 19.098 -0.327 -18.313 1.00 90.94 166 PHE A C 1
ATOM 1229 O O . PHE A 1 166 ? 18.393 -0.176 -17.313 1.00 90.94 166 PHE A O 1
ATOM 1236 N N . LEU A 1 167 ? 19.485 0.669 -19.110 1.00 92.69 167 LEU A N 1
ATOM 1237 C CA . LEU A 1 167 ? 19.224 2.085 -18.857 1.00 92.69 167 LEU A CA 1
ATOM 1238 C C . LEU A 1 167 ? 18.462 2.669 -20.043 1.00 92.69 167 LEU A C 1
ATOM 1240 O O . LEU A 1 167 ? 18.953 2.670 -21.174 1.00 92.69 167 LEU A O 1
ATOM 1244 N N . VAL A 1 168 ? 17.256 3.166 -19.796 1.00 95.25 168 VAL A N 1
ATOM 1245 C CA . VAL A 1 168 ? 16.381 3.714 -20.834 1.00 95.25 168 VAL A CA 1
ATOM 1246 C C . VAL A 1 168 ? 15.904 5.082 -20.385 1.00 95.25 168 VAL A C 1
ATOM 1248 O O . VAL A 1 168 ? 15.054 5.175 -19.504 1.00 95.25 168 VAL A O 1
ATOM 1251 N N . GLY A 1 169 ? 16.451 6.144 -20.978 1.00 92.31 169 GLY A N 1
ATOM 1252 C CA . GLY A 1 169 ? 16.129 7.513 -20.585 1.00 92.31 169 GLY A CA 1
ATOM 1253 C C . GLY A 1 169 ? 16.627 7.856 -19.185 1.00 92.31 169 GLY A C 1
ATOM 1254 O O . GLY A 1 169 ? 15.838 7.883 -18.247 1.00 92.31 169 GLY A O 1
ATOM 1255 N N . GLU A 1 170 ? 17.926 8.109 -19.033 1.00 89.44 170 GLU A N 1
ATOM 1256 C CA . GLU A 1 170 ? 18.541 8.460 -17.740 1.00 89.44 170 GLU A CA 1
ATOM 1257 C C . GLU A 1 170 ? 19.170 9.863 -17.773 1.00 89.44 170 GLU A C 1
ATOM 1259 O O . GLU A 1 170 ? 19.626 10.310 -18.829 1.00 89.44 170 GLU A O 1
ATOM 1264 N N . ASP A 1 171 ? 19.230 10.542 -16.622 1.00 85.94 171 ASP A N 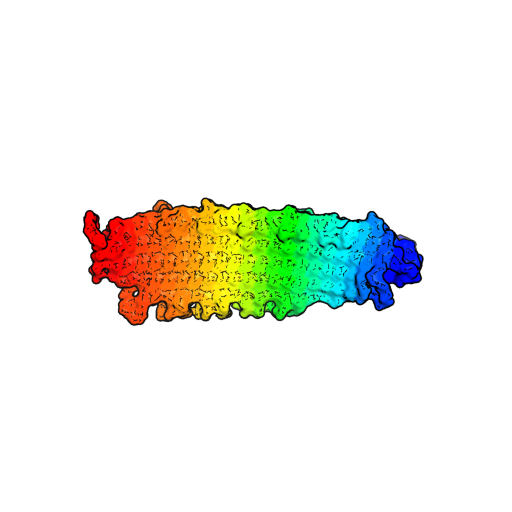1
ATOM 1265 C CA . ASP A 1 171 ? 20.007 11.769 -16.377 1.00 85.94 171 ASP A CA 1
ATOM 1266 C C . ASP A 1 171 ? 19.775 12.880 -17.414 1.00 85.94 171 ASP A C 1
ATOM 1268 O O . ASP A 1 171 ? 20.699 13.547 -17.880 1.00 85.94 171 ASP A O 1
ATOM 1272 N N . GLY A 1 172 ? 18.510 13.075 -17.779 1.00 85.50 172 GLY A N 1
ATOM 1273 C CA . GLY A 1 172 ? 18.041 14.110 -18.703 1.00 85.50 172 GLY A CA 1
ATOM 1274 C C . GLY A 1 172 ? 17.860 13.614 -20.131 1.00 85.50 172 GLY A C 1
ATOM 1275 O O . GLY A 1 172 ? 17.574 14.411 -21.028 1.00 85.50 172 GLY A O 1
ATOM 1276 N N . GLY A 1 173 ? 18.072 12.317 -20.343 1.00 90.06 173 GLY A N 1
ATOM 1277 C CA . GLY A 1 173 ? 17.833 11.641 -21.604 1.00 90.06 173 GLY A CA 1
ATOM 1278 C C . GLY A 1 173 ? 16.401 11.133 -21.746 1.00 90.06 173 GLY A C 1
ATOM 1279 O O . GLY A 1 173 ? 15.681 10.938 -20.765 1.00 90.06 173 GLY A O 1
ATOM 1280 N N . GLN A 1 174 ? 15.990 10.921 -22.991 1.00 93.50 174 GLN A N 1
ATOM 1281 C CA . GLN A 1 174 ? 14.705 10.365 -23.388 1.00 93.50 174 GLN A CA 1
ATOM 1282 C C . GLN A 1 174 ? 14.941 9.054 -24.140 1.00 93.50 174 GLN A C 1
ATOM 1284 O O . GLN A 1 174 ? 15.498 9.065 -25.236 1.00 93.50 174 GLN A O 1
ATOM 1289 N N . GLY A 1 175 ? 14.549 7.928 -23.557 1.00 95.44 175 GLY A N 1
ATOM 1290 C CA . GLY A 1 175 ? 14.734 6.596 -24.120 1.00 95.44 175 GLY A CA 1
ATOM 1291 C C . GLY A 1 175 ? 13.407 5.907 -24.408 1.00 95.44 175 GLY A C 1
ATOM 1292 O O . GLY A 1 175 ? 12.497 5.915 -23.580 1.00 95.44 175 GLY A O 1
ATOM 1293 N N . TYR A 1 176 ? 13.316 5.255 -25.560 1.00 96.94 176 TYR A N 1
ATOM 1294 C CA . TYR A 1 176 ? 12.194 4.397 -25.922 1.00 96.94 176 TYR A CA 1
ATOM 1295 C C . TYR A 1 176 ? 12.710 3.051 -26.423 1.00 96.94 176 TYR A C 1
ATOM 1297 O O . TYR A 1 176 ? 13.528 3.010 -27.339 1.00 96.94 176 TYR A O 1
ATOM 1305 N N . VAL A 1 177 ? 12.239 1.957 -25.829 1.00 97.75 177 VAL A N 1
ATOM 1306 C CA . VAL A 1 177 ? 12.561 0.582 -26.223 1.00 97.75 177 VAL A CA 1
ATOM 1307 C C . VAL A 1 177 ? 11.266 -0.184 -26.452 1.00 97.75 177 VAL A C 1
ATOM 1309 O O . VAL A 1 177 ? 10.468 -0.350 -25.532 1.00 97.75 177 VAL A O 1
ATOM 1312 N N . ASP A 1 178 ? 11.081 -0.697 -27.661 1.00 97.56 178 ASP A N 1
ATOM 1313 C CA . ASP A 1 178 ? 9.952 -1.544 -28.023 1.00 97.56 178 ASP A CA 1
ATOM 1314 C C . ASP A 1 178 ? 10.427 -2.928 -28.474 1.00 97.56 178 ASP A C 1
ATOM 1316 O O . ASP A 1 178 ? 11.009 -3.098 -29.548 1.00 97.56 178 ASP A O 1
ATOM 1320 N N . LEU A 1 179 ? 10.166 -3.918 -27.620 1.00 95.81 179 LEU A N 1
ATOM 1321 C CA . LEU A 1 179 ? 10.394 -5.345 -27.846 1.00 95.81 179 LEU A CA 1
ATOM 1322 C C . LEU A 1 179 ? 9.059 -6.104 -27.951 1.00 95.81 179 LEU A C 1
ATOM 1324 O O . LEU A 1 179 ? 9.009 -7.312 -27.721 1.00 95.81 179 LEU A O 1
ATOM 1328 N N . SER A 1 180 ? 7.958 -5.413 -28.263 1.00 95.00 180 SER A N 1
ATOM 1329 C CA . SER A 1 180 ? 6.615 -6.003 -28.351 1.00 95.00 180 SER A CA 1
ATOM 1330 C C . SER A 1 180 ? 6.488 -7.082 -29.428 1.00 95.00 180 SER A C 1
ATOM 1332 O O . SER A 1 180 ? 5.751 -8.050 -29.244 1.00 95.00 180 SER A O 1
ATOM 1334 N N . SER A 1 181 ? 7.242 -6.942 -30.521 1.00 93.88 181 SER A N 1
ATOM 1335 C CA . SER A 1 181 ? 7.258 -7.879 -31.654 1.00 93.88 181 SER A CA 1
ATOM 1336 C C . SER A 1 181 ? 8.433 -8.865 -31.621 1.00 93.88 181 SER A C 1
ATOM 1338 O O . SER A 1 181 ? 8.560 -9.694 -32.525 1.00 93.88 181 SER A O 1
ATOM 1340 N N . ALA A 1 182 ? 9.295 -8.777 -30.603 1.00 93.12 182 ALA A N 1
ATOM 1341 C CA . ALA A 1 182 ? 10.459 -9.641 -30.449 1.00 93.12 182 ALA A CA 1
ATOM 1342 C C . ALA A 1 182 ? 10.116 -10.949 -29.720 1.00 93.12 182 ALA A C 1
ATOM 1344 O O . ALA A 1 182 ? 9.223 -11.001 -28.870 1.00 93.12 182 ALA A O 1
ATOM 1345 N N . SER A 1 183 ? 10.890 -11.993 -30.010 1.00 94.75 183 SER A N 1
ATOM 1346 C CA . SER A 1 183 ? 10.940 -13.237 -29.238 1.00 94.75 183 SER A CA 1
ATOM 1347 C C . SER A 1 183 ? 12.249 -13.375 -28.456 1.00 94.75 183 SER A C 1
ATOM 1349 O O . SER A 1 183 ? 13.199 -12.623 -28.674 1.00 94.75 183 SER A O 1
ATOM 1351 N N . GLY A 1 184 ? 12.328 -14.364 -27.565 1.00 94.19 184 GLY A N 1
ATOM 1352 C CA . GLY A 1 184 ? 13.571 -14.749 -26.888 1.00 94.19 184 GLY A CA 1
ATOM 1353 C C . GLY A 1 184 ? 13.621 -14.303 -25.430 1.00 94.19 184 GLY A C 1
ATOM 1354 O O . GLY A 1 184 ? 12.633 -14.432 -24.715 1.00 94.19 184 GLY A O 1
ATOM 1355 N N . THR A 1 185 ? 14.770 -13.808 -24.974 1.00 93.06 185 THR A N 1
ATOM 1356 C CA . THR A 1 185 ? 15.045 -13.536 -23.561 1.00 93.06 185 THR A CA 1
ATOM 1357 C C . THR A 1 185 ? 15.693 -12.168 -23.335 1.00 93.06 185 THR A C 1
ATOM 1359 O O . THR A 1 185 ? 16.770 -11.865 -23.862 1.00 93.06 185 THR A O 1
ATOM 1362 N N . LEU A 1 186 ? 15.072 -11.370 -22.464 1.00 92.88 186 LEU A N 1
ATOM 1363 C CA . LEU A 1 186 ? 15.653 -10.184 -21.839 1.00 92.88 186 LEU A CA 1
ATOM 1364 C C . LEU A 1 186 ? 16.118 -10.528 -20.413 1.00 92.88 186 LEU A C 1
ATOM 1366 O O . LEU A 1 186 ? 15.284 -10.689 -19.530 1.00 92.88 186 LEU A O 1
ATOM 1370 N N . SER A 1 187 ? 17.423 -10.633 -20.162 1.00 90.50 187 SER A N 1
ATOM 1371 C CA . SER A 1 187 ? 17.989 -10.999 -18.859 1.00 90.50 187 SER A CA 1
ATOM 1372 C C . SER A 1 187 ? 19.013 -9.973 -18.378 1.00 90.50 187 SER A C 1
ATOM 1374 O O . SER A 1 187 ? 20.010 -9.694 -19.049 1.00 90.50 187 SER A O 1
ATOM 1376 N N . VAL A 1 188 ? 18.786 -9.443 -17.177 1.00 87.06 188 VAL A N 1
ATOM 1377 C CA . VAL A 1 188 ? 19.654 -8.465 -16.510 1.00 87.06 188 VAL A CA 1
ATOM 1378 C C . VAL A 1 188 ? 20.082 -9.015 -15.152 1.00 87.06 188 VAL A C 1
ATOM 1380 O O . VAL A 1 188 ? 19.256 -9.543 -14.405 1.00 87.06 188 VAL A O 1
ATOM 1383 N N . ARG A 1 189 ? 21.372 -8.890 -14.829 1.00 75.69 189 ARG A N 1
ATOM 1384 C CA . ARG A 1 189 ? 22.011 -9.422 -13.620 1.00 75.69 189 ARG A CA 1
ATOM 1385 C C . ARG A 1 189 ? 22.673 -8.317 -12.796 1.00 75.69 189 ARG A C 1
ATOM 1387 O O . ARG A 1 189 ? 23.010 -7.257 -13.306 1.00 75.69 189 ARG A O 1
ATOM 1394 N N . HIS A 1 190 ? 22.888 -8.595 -11.513 1.00 67.12 190 HIS A N 1
ATOM 1395 C CA . HIS A 1 190 ? 23.551 -7.711 -10.571 1.00 67.12 190 HIS A CA 1
ATOM 1396 C C . HIS A 1 190 ? 25.001 -8.099 -10.239 1.00 67.12 190 HIS A C 1
ATOM 1398 O O . HIS A 1 190 ? 25.305 -9.235 -9.884 1.00 67.12 190 HIS A O 1
ATOM 1404 N N . ASN A 1 191 ? 25.860 -7.077 -10.254 1.00 55.69 191 ASN A N 1
ATOM 1405 C CA . ASN A 1 191 ? 27.040 -6.909 -9.399 1.00 55.69 191 ASN A CA 1
ATOM 1406 C C . ASN A 1 191 ? 27.144 -5.407 -9.046 1.00 55.69 191 ASN A C 1
ATOM 1408 O O . ASN A 1 191 ? 27.979 -4.689 -9.585 1.00 55.69 191 ASN A O 1
ATOM 1412 N N . GLY A 1 192 ? 26.241 -4.902 -8.196 1.00 59.59 192 GLY A N 1
ATOM 1413 C CA . GLY A 1 192 ? 26.248 -3.505 -7.728 1.00 59.59 192 GLY A CA 1
ATOM 1414 C C . GLY A 1 192 ? 25.496 -2.479 -8.590 1.00 59.59 192 GLY A C 1
ATOM 1415 O O . GLY A 1 192 ? 25.604 -1.286 -8.317 1.00 59.59 192 GLY A O 1
ATOM 1416 N N . TYR A 1 193 ? 24.730 -2.905 -9.603 1.00 67.75 193 TYR A N 1
ATOM 1417 C CA . TYR A 1 193 ? 24.059 -2.006 -10.558 1.00 67.75 193 TYR A CA 1
ATOM 1418 C C . TYR A 1 193 ? 22.531 -2.155 -10.573 1.00 67.75 193 TYR A C 1
ATOM 1420 O O . TYR A 1 193 ? 21.983 -3.117 -10.025 1.00 67.75 193 TYR A O 1
ATOM 1428 N N . ARG A 1 194 ? 21.860 -1.157 -11.169 1.00 78.31 194 ARG A N 1
ATOM 1429 C CA . ARG A 1 194 ? 20.403 -0.946 -11.174 1.00 78.31 194 ARG A CA 1
ATOM 1430 C C . ARG A 1 194 ? 19.834 -0.958 -12.595 1.00 78.31 194 ARG A C 1
ATOM 1432 O O . ARG A 1 194 ? 20.510 -0.552 -13.539 1.00 78.31 194 ARG A O 1
ATOM 1439 N N . ILE A 1 195 ? 18.582 -1.388 -12.724 1.00 89.69 195 ILE A N 1
ATOM 1440 C CA . ILE A 1 195 ? 17.755 -1.178 -13.914 1.00 89.69 195 ILE A CA 1
ATOM 1441 C C . ILE A 1 195 ? 17.063 0.169 -13.765 1.00 89.69 195 ILE A C 1
ATOM 1443 O O . ILE A 1 195 ? 16.406 0.409 -12.750 1.00 89.69 195 ILE A O 1
ATOM 1447 N N . GLU A 1 196 ? 17.181 1.025 -14.776 1.00 92.31 196 GLU A N 1
ATOM 1448 C CA . GLU A 1 196 ? 16.639 2.378 -14.723 1.00 92.31 196 GLU A CA 1
ATOM 1449 C C . GLU A 1 196 ? 15.869 2.724 -15.993 1.00 92.31 196 GLU A C 1
ATOM 1451 O O . GLU A 1 196 ? 16.383 2.640 -17.107 1.00 92.31 196 GLU A O 1
ATOM 1456 N N . ILE A 1 197 ? 14.610 3.111 -15.811 1.00 95.62 197 ILE A N 1
ATOM 1457 C CA . ILE A 1 197 ? 13.710 3.505 -16.890 1.00 95.62 197 ILE A CA 1
ATOM 1458 C C . ILE A 1 197 ? 13.155 4.879 -16.530 1.00 95.62 197 ILE A C 1
ATOM 1460 O O . ILE A 1 197 ? 12.310 4.995 -15.642 1.00 95.62 197 ILE A O 1
ATOM 1464 N N . GLY A 1 198 ? 13.631 5.926 -17.199 1.00 93.19 198 GLY A N 1
ATOM 1465 C CA . GLY A 1 198 ? 13.177 7.287 -16.944 1.00 93.19 198 GLY A CA 1
ATOM 1466 C C . GLY A 1 198 ? 13.662 7.834 -15.609 1.00 93.19 198 GLY A C 1
ATOM 1467 O O . GLY A 1 198 ? 12.847 8.347 -14.845 1.00 93.19 198 GLY A O 1
ATOM 1468 N N . GLY A 1 199 ? 14.939 7.659 -15.273 1.00 87.62 199 GLY A N 1
ATOM 1469 C CA . GLY A 1 199 ? 15.468 8.046 -13.964 1.00 87.62 199 GLY A CA 1
ATOM 1470 C C . GLY A 1 199 ? 16.597 9.084 -14.002 1.00 87.62 199 GLY A C 1
ATOM 1471 O O . GLY A 1 199 ? 17.171 9.361 -15.048 1.00 87.62 199 GLY A O 1
ATOM 1472 N N . GLY A 1 200 ? 16.862 9.754 -12.882 1.00 86.12 200 GLY A N 1
ATOM 1473 C CA . GLY A 1 200 ? 17.798 10.886 -12.810 1.00 86.12 200 GLY A CA 1
ATOM 1474 C C . GLY A 1 200 ? 17.113 12.251 -12.938 1.00 86.12 200 GLY A C 1
ATOM 1475 O O . GLY A 1 200 ? 15.979 12.422 -12.511 1.00 86.12 200 GLY A O 1
ATOM 1476 N N . THR A 1 201 ? 17.792 13.267 -13.475 1.00 87.62 201 THR A N 1
ATOM 1477 C CA . THR A 1 201 ? 17.238 14.640 -13.588 1.00 87.62 201 THR A CA 1
ATOM 1478 C C . THR A 1 201 ? 16.594 14.865 -14.956 1.00 87.62 201 THR A C 1
ATOM 1480 O O . THR A 1 201 ? 17.298 14.756 -15.943 1.00 87.62 201 THR A O 1
ATOM 1483 N N . SER A 1 202 ? 15.317 15.255 -15.060 1.00 89.19 202 SER A N 1
ATOM 1484 C CA . SER A 1 202 ? 14.655 15.573 -16.354 1.00 89.19 202 SER A CA 1
ATOM 1485 C C . SER A 1 202 ? 14.593 14.421 -17.381 1.00 89.19 202 SER A C 1
ATOM 1487 O O . SER A 1 202 ? 14.608 14.667 -18.587 1.00 89.19 202 SER A O 1
ATOM 1489 N N . ALA A 1 203 ? 14.583 13.167 -16.929 1.00 92.25 203 ALA A N 1
ATOM 1490 C CA . ALA A 1 203 ? 14.696 11.991 -17.792 1.00 92.25 203 ALA A CA 1
ATOM 1491 C C . ALA A 1 203 ? 13.339 11.344 -18.127 1.00 92.25 203 ALA A C 1
ATOM 1493 O O . ALA A 1 203 ? 12.429 11.334 -17.299 1.00 92.25 203 ALA A O 1
ATOM 1494 N N . SER A 1 204 ? 13.203 10.754 -19.317 1.00 95.56 204 SER A N 1
ATOM 1495 C CA . SER A 1 204 ? 11.991 10.031 -19.727 1.00 95.56 204 SER A CA 1
ATOM 1496 C C . SER A 1 204 ? 12.326 8.677 -20.341 1.00 95.56 204 SER A C 1
ATOM 1498 O O . SER A 1 204 ? 13.106 8.616 -21.280 1.00 95.56 204 SER A O 1
ATOM 1500 N N . GLY A 1 205 ? 11.745 7.589 -19.850 1.00 97.31 205 GLY A N 1
ATOM 1501 C CA . GLY A 1 205 ? 12.029 6.232 -20.308 1.00 97.31 205 GLY A CA 1
ATOM 1502 C C . GLY A 1 205 ? 10.759 5.432 -20.538 1.00 97.31 205 GLY A C 1
ATOM 1503 O O . GLY A 1 205 ? 9.854 5.440 -19.707 1.00 97.31 205 GLY A O 1
ATOM 1504 N N . THR A 1 206 ? 10.682 4.706 -21.649 1.00 98.38 206 THR A N 1
ATOM 1505 C CA . THR A 1 206 ? 9.590 3.763 -21.922 1.00 98.38 206 THR A CA 1
ATOM 1506 C C . THR A 1 206 ? 10.140 2.444 -22.438 1.00 98.38 206 THR A C 1
ATOM 1508 O O . THR A 1 206 ? 10.972 2.430 -23.342 1.00 98.38 206 THR A O 1
ATOM 1511 N N . VAL A 1 207 ? 9.653 1.340 -21.875 1.00 98.38 207 VAL A N 1
ATOM 1512 C CA . VAL A 1 207 ? 9.998 -0.027 -22.268 1.00 98.38 207 VAL A CA 1
ATOM 1513 C C . VAL A 1 207 ? 8.718 -0.830 -22.469 1.00 98.38 207 VAL A C 1
ATOM 1515 O O . VAL A 1 207 ? 7.938 -1.015 -21.531 1.00 98.38 207 VAL A O 1
ATOM 1518 N N . LEU A 1 208 ? 8.515 -1.324 -23.688 1.00 98.00 208 LEU A N 1
ATOM 1519 C CA . LEU A 1 208 ? 7.396 -2.184 -24.060 1.00 98.00 208 LEU A CA 1
ATOM 1520 C C . LEU A 1 208 ? 7.901 -3.598 -24.331 1.00 98.00 208 LEU A C 1
ATOM 1522 O O . LEU A 1 208 ? 8.808 -3.803 -25.135 1.00 98.00 208 LEU A O 1
ATOM 1526 N N . LEU A 1 209 ? 7.303 -4.578 -23.663 1.00 96.50 209 LEU A N 1
ATOM 1527 C CA . LEU A 1 209 ? 7.684 -5.981 -23.748 1.00 96.50 209 LEU A CA 1
ATOM 1528 C C . LEU A 1 209 ? 6.501 -6.822 -24.243 1.00 96.50 209 LEU A C 1
ATOM 1530 O O . LEU A 1 209 ? 5.385 -6.760 -23.709 1.00 96.50 209 LEU A O 1
ATOM 1534 N N . GLY A 1 210 ? 6.763 -7.620 -25.276 1.00 94.44 210 GLY A N 1
ATOM 1535 C CA . GLY A 1 210 ? 5.774 -8.462 -25.947 1.00 94.44 210 GLY A CA 1
ATOM 1536 C C . GLY A 1 210 ? 5.457 -9.751 -25.207 1.00 94.44 210 GLY A C 1
ATOM 1537 O O . GLY A 1 210 ? 6.052 -10.071 -24.179 1.00 94.44 210 GLY A O 1
ATOM 1538 N N . SER A 1 211 ? 4.537 -10.540 -25.755 1.00 94.62 211 SER A N 1
ATOM 1539 C CA . SER A 1 211 ? 4.174 -11.851 -25.206 1.00 94.62 211 SER A CA 1
ATOM 1540 C C . SER A 1 211 ? 5.222 -12.939 -25.446 1.00 94.62 211 SER A C 1
ATOM 1542 O O . SER A 1 211 ? 5.263 -13.903 -24.691 1.00 94.62 211 SER A O 1
ATOM 1544 N N . SER A 1 212 ? 6.061 -12.783 -26.473 1.00 95.06 212 SER A N 1
ATOM 1545 C CA . SER A 1 212 ? 7.018 -13.809 -26.921 1.00 95.06 212 SER A CA 1
ATOM 1546 C C . SER A 1 212 ? 8.432 -13.633 -26.360 1.00 95.06 212 SER A C 1
ATOM 1548 O O . SER A 1 212 ? 9.313 -14.439 -26.659 1.00 95.06 212 SER A O 1
ATOM 1550 N N . ILE A 1 213 ? 8.659 -12.576 -25.575 1.00 93.81 213 ILE A N 1
ATOM 1551 C CA . ILE A 1 213 ? 9.927 -12.319 -24.896 1.00 93.81 213 ILE A CA 1
ATOM 1552 C C . ILE A 1 213 ? 9.800 -12.642 -23.408 1.00 93.81 213 ILE A C 1
ATOM 1554 O O . ILE A 1 213 ? 8.986 -12.048 -22.696 1.00 93.81 213 ILE A O 1
ATOM 1558 N N . ASP A 1 214 ? 10.618 -13.569 -22.929 1.00 94.69 214 ASP A N 1
ATOM 1559 C CA . ASP A 1 214 ? 10.736 -13.871 -21.508 1.00 94.69 214 ASP A CA 1
ATOM 1560 C C . ASP A 1 214 ? 11.666 -12.850 -20.860 1.00 94.69 214 ASP A C 1
ATOM 1562 O O . ASP A 1 214 ? 12.707 -12.490 -21.410 1.00 94.69 214 ASP A O 1
ATOM 1566 N N . THR A 1 215 ? 11.268 -12.318 -19.709 1.00 94.69 215 THR A N 1
ATOM 1567 C CA . THR A 1 215 ? 11.997 -11.229 -19.047 1.00 94.69 215 THR A CA 1
ATOM 1568 C C . THR A 1 215 ? 12.443 -11.650 -17.658 1.00 94.69 215 THR A C 1
ATOM 1570 O O . THR A 1 215 ? 11.619 -12.119 -16.882 1.00 94.69 215 THR A O 1
ATOM 1573 N N . TYR A 1 216 ? 13.724 -11.442 -17.351 1.00 93.06 216 TYR A N 1
ATOM 1574 C CA . TYR A 1 216 ? 14.371 -11.786 -16.087 1.00 93.06 216 TYR A CA 1
ATOM 1575 C C . TYR A 1 216 ? 15.154 -10.583 -15.554 1.00 93.06 216 TYR A C 1
ATOM 1577 O O . TYR A 1 216 ? 16.235 -10.256 -16.052 1.00 93.06 216 TYR A O 1
ATOM 1585 N N . PHE A 1 217 ? 14.616 -9.911 -14.541 1.00 91.50 217 PHE A N 1
ATOM 1586 C CA . PHE A 1 217 ? 15.263 -8.796 -13.849 1.00 91.50 217 PHE A CA 1
ATOM 1587 C C . PHE A 1 217 ? 15.803 -9.268 -12.502 1.00 91.50 217 PHE A C 1
ATOM 1589 O O . PHE A 1 217 ? 15.077 -9.343 -11.516 1.00 91.50 217 PHE A O 1
ATOM 1596 N N . GLY A 1 218 ? 17.092 -9.605 -12.465 1.00 85.81 218 GLY A N 1
ATOM 1597 C CA . GLY A 1 218 ? 17.609 -10.526 -11.458 1.00 85.81 218 GLY A CA 1
ATOM 1598 C C . GLY A 1 218 ? 17.209 -11.954 -11.831 1.00 85.81 218 GLY A C 1
ATOM 1599 O O . GLY A 1 218 ? 16.054 -12.222 -12.158 1.00 85.81 218 GLY A O 1
ATOM 1600 N N . THR A 1 219 ? 18.173 -12.871 -11.848 1.00 76.62 219 THR A N 1
ATOM 1601 C CA . THR A 1 219 ? 17.962 -14.219 -12.399 1.00 76.62 219 THR A CA 1
ATOM 1602 C C . THR A 1 219 ? 17.605 -15.267 -11.350 1.00 76.62 219 THR A C 1
ATOM 1604 O O . THR A 1 219 ? 17.248 -16.385 -11.704 1.00 76.62 219 THR A O 1
ATOM 1607 N N . SER A 1 220 ? 17.702 -14.942 -10.056 1.00 79.56 220 SER A N 1
ATOM 1608 C CA . SER A 1 220 ? 17.309 -15.852 -8.973 1.00 79.56 220 SER A CA 1
ATOM 1609 C C . SER A 1 220 ? 17.212 -15.142 -7.621 1.00 79.56 220 SER A C 1
ATOM 1611 O O . SER A 1 220 ? 17.650 -14.005 -7.455 1.00 79.56 220 SER A O 1
ATOM 1613 N N . ALA A 1 221 ? 16.748 -15.856 -6.591 1.00 73.44 221 ALA A N 1
ATOM 1614 C CA . ALA A 1 221 ? 16.816 -15.381 -5.209 1.00 73.44 221 ALA A CA 1
ATOM 1615 C C . ALA A 1 221 ? 18.250 -15.068 -4.725 1.00 73.44 221 ALA A C 1
ATOM 1617 O O . ALA A 1 221 ? 18.403 -14.275 -3.796 1.00 73.44 221 ALA A O 1
ATOM 1618 N N . SER A 1 222 ? 19.272 -15.669 -5.344 1.00 77.25 222 SER A N 1
ATOM 1619 C CA . SER A 1 222 ? 20.697 -15.399 -5.099 1.00 77.25 222 SER A CA 1
ATOM 1620 C C . SER A 1 222 ? 21.304 -14.349 -6.035 1.00 77.25 222 SER A C 1
ATOM 1622 O O . SER A 1 222 ? 22.453 -13.965 -5.844 1.00 77.25 222 SER A O 1
ATOM 1624 N N . ASP A 1 223 ? 20.561 -13.901 -7.048 1.00 80.12 223 ASP A N 1
ATOM 1625 C CA . ASP A 1 223 ? 21.040 -12.988 -8.081 1.00 80.12 223 ASP A CA 1
ATOM 1626 C C . ASP A 1 223 ? 19.981 -11.924 -8.377 1.00 80.12 223 ASP A C 1
ATOM 1628 O O . ASP A 1 223 ? 19.109 -12.104 -9.229 1.00 80.12 223 ASP A O 1
ATOM 1632 N N . ARG A 1 224 ? 20.030 -10.834 -7.610 1.00 83.69 224 ARG A N 1
ATOM 1633 C CA . ARG A 1 224 ? 18.946 -9.854 -7.474 1.00 83.69 224 ARG A CA 1
ATOM 1634 C C . ARG A 1 224 ? 19.372 -8.461 -7.894 1.00 83.69 224 ARG A C 1
ATOM 1636 O O . ARG A 1 224 ? 20.504 -8.100 -7.630 1.00 83.69 224 ARG A O 1
ATOM 1643 N N . THR A 1 225 ? 18.468 -7.657 -8.449 1.00 86.50 225 THR A N 1
ATOM 1644 C CA . THR A 1 225 ? 18.762 -6.291 -8.933 1.00 86.50 225 THR A CA 1
ATOM 1645 C C . THR A 1 225 ? 17.907 -5.208 -8.257 1.00 86.50 225 THR A C 1
ATOM 1647 O O . THR A 1 225 ? 16.990 -5.513 -7.502 1.00 86.50 225 THR A O 1
ATOM 1650 N N . ALA A 1 226 ? 18.173 -3.931 -8.520 1.00 89.06 226 ALA A N 1
ATOM 1651 C CA . ALA A 1 226 ? 17.254 -2.840 -8.187 1.00 89.06 226 ALA A CA 1
ATOM 1652 C C . ALA A 1 226 ? 16.472 -2.423 -9.439 1.00 89.06 226 ALA A C 1
ATOM 1654 O O . ALA A 1 226 ? 17.051 -2.367 -10.525 1.00 89.06 226 ALA A O 1
ATOM 1655 N N . LEU A 1 227 ? 15.180 -2.111 -9.295 1.00 92.38 227 LEU A N 1
ATOM 1656 C CA . LEU A 1 227 ? 14.340 -1.639 -10.402 1.00 92.38 227 LEU A CA 1
ATOM 1657 C C . LEU A 1 227 ? 13.774 -0.250 -10.120 1.00 92.38 227 LEU A C 1
ATOM 1659 O O . LEU A 1 227 ? 12.959 -0.066 -9.208 1.00 92.38 227 LEU A O 1
ATOM 1663 N N . TRP A 1 228 ? 14.209 0.726 -10.910 1.00 93.38 228 TRP A N 1
ATOM 1664 C CA . TRP A 1 228 ? 13.840 2.129 -10.776 1.00 93.38 228 TRP A CA 1
ATOM 1665 C C . TRP A 1 228 ? 13.087 2.586 -12.032 1.00 93.38 228 TRP A C 1
ATOM 1667 O O . TRP A 1 228 ? 13.610 2.525 -13.143 1.00 93.38 228 TRP A O 1
ATOM 1677 N N . VAL A 1 229 ? 11.839 3.027 -11.860 1.00 96.75 229 VAL A N 1
ATOM 1678 C CA . VAL A 1 229 ? 10.953 3.439 -12.958 1.00 96.75 229 VAL A CA 1
ATOM 1679 C C . VAL A 1 229 ? 10.376 4.812 -12.642 1.00 96.75 229 VAL A C 1
ATOM 1681 O O . VAL A 1 229 ? 9.558 4.957 -11.733 1.00 96.75 229 VAL A O 1
ATOM 1684 N N . GLY A 1 230 ? 10.809 5.837 -13.375 1.00 95.25 230 GLY A N 1
ATOM 1685 C CA . GLY A 1 230 ? 10.371 7.208 -13.130 1.00 95.25 230 GLY A CA 1
ATOM 1686 C C . GLY A 1 230 ? 10.897 7.745 -11.806 1.00 95.25 230 GLY A C 1
ATOM 1687 O O . GLY A 1 230 ? 10.117 8.237 -10.995 1.00 95.25 230 GLY A O 1
ATOM 1688 N N . ALA A 1 231 ? 12.187 7.565 -11.524 1.00 91.44 231 ALA A N 1
ATOM 1689 C CA . ALA A 1 231 ? 12.786 7.919 -10.240 1.00 91.44 231 ALA A CA 1
ATOM 1690 C C . ALA A 1 231 ? 13.710 9.141 -10.381 1.00 91.44 231 ALA A C 1
ATOM 1692 O O . ALA A 1 231 ? 14.649 9.131 -11.166 1.00 91.44 231 ALA A O 1
ATOM 1693 N N . ASN A 1 232 ? 13.434 10.215 -9.642 1.00 89.69 232 ASN A N 1
ATOM 1694 C CA . ASN A 1 232 ? 14.219 11.448 -9.655 1.00 89.69 232 ASN A CA 1
ATOM 1695 C C . ASN A 1 232 ? 15.129 11.522 -8.418 1.00 89.69 232 ASN A C 1
ATOM 1697 O O . ASN A 1 232 ? 14.664 11.328 -7.293 1.00 89.69 232 ASN A O 1
ATOM 1701 N N . TYR A 1 233 ? 16.416 11.824 -8.608 1.00 84.94 233 TYR A N 1
ATOM 1702 C CA . TYR A 1 233 ? 17.393 12.009 -7.515 1.00 84.94 233 TYR A CA 1
ATOM 1703 C C . TYR A 1 233 ? 17.781 13.471 -7.290 1.00 84.94 233 TYR A C 1
ATOM 1705 O O . TYR A 1 233 ? 18.622 13.764 -6.445 1.00 84.94 233 TYR A O 1
ATOM 1713 N N . SER A 1 234 ? 17.180 14.385 -8.046 1.00 79.19 234 SER A N 1
ATOM 1714 C CA . SER A 1 234 ? 17.477 15.809 -8.054 1.00 79.19 234 SER A CA 1
ATOM 1715 C C . SER A 1 234 ? 16.283 16.623 -7.572 1.00 79.19 234 SER A C 1
ATOM 1717 O O . SER A 1 234 ? 15.123 16.279 -7.785 1.00 79.19 234 SER A O 1
ATOM 1719 N N . SER A 1 235 ? 16.566 17.769 -6.955 1.00 77.00 235 SER A N 1
ATOM 1720 C CA . SER A 1 235 ? 15.556 18.765 -6.575 1.00 77.00 235 SER A CA 1
ATOM 1721 C C . SER A 1 235 ? 14.991 19.553 -7.764 1.00 77.00 235 SER A C 1
ATOM 1723 O O . SER A 1 235 ? 14.200 20.478 -7.580 1.00 77.00 235 SER A O 1
ATOM 1725 N N . SER A 1 236 ? 15.392 19.205 -8.989 1.00 81.81 236 SER A N 1
ATOM 1726 C CA . SER A 1 236 ? 14.994 19.865 -10.230 1.00 81.81 236 SER A CA 1
ATOM 1727 C C . SER A 1 236 ? 14.672 18.846 -11.328 1.00 81.81 236 SER A C 1
ATOM 1729 O O . SER A 1 236 ? 15.035 17.673 -11.230 1.00 81.81 236 SER A O 1
ATOM 1731 N N . GLY A 1 237 ? 13.970 19.295 -12.372 1.00 84.31 237 GLY A N 1
ATOM 1732 C CA . GLY A 1 237 ? 13.581 18.449 -13.501 1.00 84.31 237 GLY A CA 1
ATOM 1733 C C . GLY A 1 237 ? 12.410 17.511 -13.206 1.00 84.31 237 GLY A C 1
ATOM 1734 O O . GLY A 1 237 ? 12.117 17.204 -12.055 1.00 84.31 237 GLY A O 1
ATOM 1735 N N . ASN A 1 238 ? 11.734 17.054 -14.258 1.00 91.38 238 ASN A N 1
ATOM 1736 C CA . ASN A 1 238 ? 10.635 16.094 -14.150 1.00 91.38 238 ASN A CA 1
ATOM 1737 C C . ASN A 1 238 ? 11.058 14.758 -14.749 1.00 91.38 238 ASN A C 1
ATOM 1739 O O . ASN A 1 238 ? 11.628 14.747 -15.838 1.00 91.38 238 ASN A O 1
ATOM 1743 N N . THR A 1 239 ? 10.761 13.650 -14.074 1.00 93.81 239 THR A N 1
ATOM 1744 C CA . THR A 1 239 ? 11.029 12.315 -14.616 1.00 93.81 239 THR A CA 1
ATOM 1745 C C . THR A 1 239 ? 9.767 11.556 -14.979 1.00 93.81 239 THR A C 1
ATOM 1747 O O . THR A 1 239 ? 8.709 11.734 -14.372 1.00 93.81 239 THR A O 1
ATOM 1750 N N . THR A 1 240 ? 9.861 10.691 -15.987 1.00 97.00 240 THR A N 1
ATOM 1751 C CA . THR A 1 240 ? 8.780 9.776 -16.371 1.00 97.00 240 THR A CA 1
ATOM 1752 C C . THR A 1 240 ? 9.345 8.422 -16.773 1.00 97.00 240 THR A C 1
ATOM 1754 O O . THR A 1 240 ? 10.168 8.352 -17.671 1.00 97.00 240 THR A O 1
ATOM 1757 N N . GLY A 1 241 ? 8.896 7.340 -16.146 1.00 98.12 241 GLY A N 1
ATOM 1758 C CA . GLY A 1 241 ? 9.280 5.974 -16.491 1.00 98.12 241 GLY A CA 1
ATOM 1759 C C . GLY A 1 241 ? 8.062 5.101 -16.742 1.00 98.12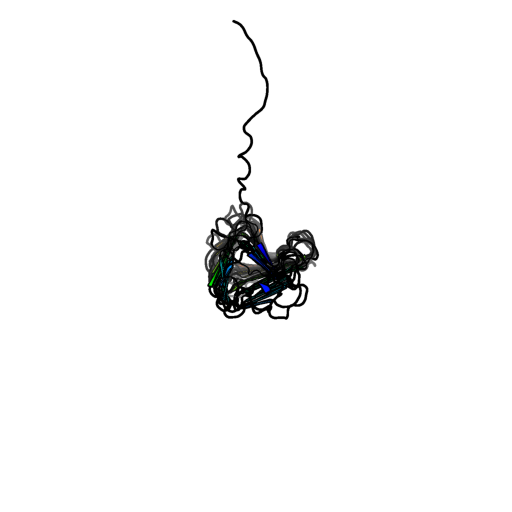 241 GLY A C 1
ATOM 1760 O O . GLY A 1 241 ? 7.079 5.180 -16.008 1.00 98.12 241 GLY A O 1
ATOM 1761 N N . THR A 1 242 ? 8.115 4.254 -17.764 1.00 98.69 242 THR A N 1
ATOM 1762 C CA . THR A 1 242 ? 7.047 3.302 -18.090 1.00 98.69 242 THR A CA 1
ATOM 1763 C C . THR A 1 242 ? 7.629 1.948 -18.479 1.00 98.69 242 THR A C 1
ATOM 1765 O O . THR A 1 242 ? 8.463 1.865 -19.376 1.00 98.69 242 THR A O 1
ATOM 1768 N N . LEU A 1 243 ? 7.164 0.886 -17.825 1.00 98.56 243 LEU A N 1
ATOM 1769 C CA . LEU A 1 243 ? 7.468 -0.507 -18.142 1.00 98.56 243 LEU A CA 1
ATOM 1770 C C . LEU A 1 243 ? 6.156 -1.271 -18.321 1.00 98.56 243 LEU A C 1
ATOM 1772 O O . LEU A 1 243 ? 5.371 -1.366 -17.379 1.00 98.56 243 LEU A O 1
ATOM 1776 N N . ILE A 1 244 ? 5.929 -1.832 -19.507 1.00 98.38 244 ILE A N 1
ATOM 1777 C CA . ILE A 1 244 ? 4.705 -2.579 -19.823 1.00 98.38 244 ILE A CA 1
ATOM 1778 C C . ILE A 1 244 ? 5.062 -3.969 -20.344 1.00 98.38 244 ILE A C 1
ATOM 1780 O O . ILE A 1 244 ? 5.866 -4.096 -21.269 1.00 98.38 244 ILE A O 1
ATOM 1784 N N . LYS A 1 245 ? 4.415 -5.005 -19.798 1.00 96.38 245 LYS A N 1
ATOM 1785 C CA . LYS A 1 245 ? 4.458 -6.387 -20.298 1.00 96.38 245 LYS A CA 1
ATOM 1786 C C . LYS A 1 245 ? 3.058 -6.840 -20.708 1.00 96.38 245 LYS A C 1
ATOM 1788 O O . LYS A 1 245 ? 2.139 -6.881 -19.896 1.00 96.38 245 LYS A O 1
ATOM 1793 N N . THR A 1 246 ? 2.905 -7.213 -21.976 1.00 93.81 246 THR A N 1
ATOM 1794 C CA . THR A 1 246 ? 1.594 -7.510 -22.594 1.00 93.81 246 THR A CA 1
ATOM 1795 C C . THR A 1 246 ? 1.249 -9.005 -22.688 1.00 93.81 246 THR A C 1
ATOM 1797 O O . THR A 1 246 ? 0.215 -9.363 -23.242 1.00 93.81 246 THR A O 1
ATOM 1800 N N . GLY A 1 247 ? 2.095 -9.896 -22.163 1.00 92.25 247 GLY A N 1
ATOM 1801 C CA . GLY A 1 247 ? 1.938 -11.353 -22.281 1.00 92.25 247 GLY A CA 1
ATOM 1802 C C . GLY A 1 247 ? 3.132 -12.113 -21.708 1.00 92.25 247 GLY A C 1
ATOM 1803 O O . GLY A 1 247 ? 4.068 -11.485 -21.230 1.00 92.25 247 GLY A O 1
ATOM 1804 N N . GLY A 1 248 ? 3.161 -13.441 -21.823 1.00 93.62 248 GLY A N 1
ATOM 1805 C CA . GLY A 1 248 ? 4.370 -14.259 -21.615 1.00 93.62 248 GLY A CA 1
ATOM 1806 C C . GLY A 1 248 ? 4.897 -14.321 -20.179 1.00 93.62 248 GLY A C 1
ATOM 1807 O O . GLY A 1 248 ? 4.170 -14.031 -19.225 1.00 93.62 248 GLY A O 1
ATOM 1808 N N . HIS A 1 249 ? 6.169 -14.709 -20.036 1.00 95.62 249 HIS A N 1
ATOM 1809 C CA . HIS A 1 249 ? 6.837 -14.831 -18.743 1.00 95.62 249 HIS A CA 1
ATOM 1810 C C . HIS A 1 249 ? 7.497 -13.515 -18.300 1.00 95.62 249 HIS A C 1
ATOM 1812 O O . HIS A 1 249 ? 8.180 -12.852 -19.090 1.00 95.62 249 HIS A O 1
ATOM 1818 N N . PHE A 1 250 ? 7.317 -13.137 -17.033 1.00 95.62 250 PHE A N 1
ATOM 1819 C CA . PHE A 1 250 ? 8.065 -12.048 -16.401 1.00 95.62 250 PHE A CA 1
ATOM 1820 C C . PHE A 1 250 ? 8.503 -12.446 -14.998 1.00 95.62 250 PHE A C 1
ATOM 1822 O O . PHE A 1 250 ? 7.678 -12.687 -14.116 1.00 95.62 250 PHE A O 1
ATOM 1829 N N . GLU A 1 251 ? 9.807 -12.446 -14.782 1.00 94.62 251 GLU A N 1
ATOM 1830 C CA . GLU A 1 251 ? 10.429 -12.730 -13.507 1.00 94.62 251 GLU A CA 1
ATOM 1831 C C . GLU A 1 251 ? 11.309 -11.558 -13.068 1.00 94.62 251 GLU A C 1
ATOM 1833 O O . GLU A 1 251 ? 12.122 -11.034 -13.828 1.00 94.62 251 GLU A O 1
ATOM 1838 N N . ALA A 1 252 ? 11.136 -11.129 -11.824 1.00 92.50 252 ALA A N 1
ATOM 1839 C CA . ALA A 1 252 ? 11.967 -10.127 -11.192 1.00 92.50 252 ALA A CA 1
ATOM 1840 C C . ALA A 1 252 ? 12.315 -10.553 -9.768 1.00 92.50 252 ALA A C 1
ATOM 1842 O O . ALA A 1 252 ? 11.428 -10.745 -8.933 1.00 92.50 252 ALA A O 1
ATOM 1843 N N . TYR A 1 253 ? 13.610 -10.637 -9.483 1.00 90.25 253 TYR A N 1
ATOM 1844 C CA . TYR A 1 253 ? 14.150 -10.771 -8.140 1.00 90.25 253 TYR A CA 1
ATOM 1845 C C . TYR A 1 253 ? 14.914 -9.506 -7.784 1.00 90.25 253 TYR A C 1
ATOM 1847 O O . TYR A 1 253 ? 15.953 -9.195 -8.366 1.00 90.25 253 TYR A O 1
ATOM 1855 N N . MET A 1 254 ? 14.405 -8.778 -6.797 1.00 89.50 254 MET A N 1
ATOM 1856 C CA . MET A 1 254 ? 14.935 -7.478 -6.424 1.00 89.50 254 MET A CA 1
ATOM 1857 C C . MET A 1 254 ? 15.536 -7.464 -5.023 1.00 89.50 254 MET A C 1
ATOM 1859 O O . MET A 1 254 ? 14.990 -8.071 -4.097 1.00 89.50 254 MET A O 1
ATOM 1863 N N . GLN A 1 255 ? 16.666 -6.775 -4.885 1.00 86.00 255 GLN A N 1
ATOM 1864 C CA . GLN A 1 255 ? 17.340 -6.452 -3.629 1.00 86.00 255 GLN A CA 1
ATOM 1865 C C . GLN A 1 255 ? 18.325 -5.311 -3.870 1.00 86.00 255 GLN A C 1
ATOM 1867 O O . GLN A 1 255 ? 19.085 -5.326 -4.832 1.00 86.00 255 GLN A O 1
ATOM 1872 N N . ASP A 1 256 ? 18.351 -4.366 -2.940 1.00 77.19 256 ASP A N 1
ATOM 1873 C CA . ASP A 1 256 ? 19.412 -3.374 -2.803 1.00 77.19 256 ASP A CA 1
ATOM 1874 C C . ASP A 1 256 ? 19.718 -3.232 -1.310 1.00 77.19 256 ASP A C 1
ATOM 1876 O O . ASP A 1 256 ? 18.811 -2.994 -0.507 1.00 77.19 256 ASP A O 1
ATOM 1880 N N . SER A 1 257 ? 20.978 -3.439 -0.930 1.00 65.69 257 SER A N 1
ATOM 1881 C CA . SER A 1 257 ? 21.450 -3.305 0.451 1.00 65.69 257 SER A CA 1
ATOM 1882 C C . SER A 1 257 ? 21.706 -1.850 0.855 1.00 65.69 257 SER A C 1
ATOM 1884 O O . SER A 1 257 ? 21.756 -1.557 2.047 1.00 65.69 257 SER A O 1
ATOM 1886 N N . SER A 1 258 ? 21.844 -0.943 -0.117 1.00 63.88 258 SER A N 1
ATOM 1887 C CA . SER A 1 258 ? 22.243 0.456 0.073 1.00 63.88 258 SER A CA 1
ATOM 1888 C C . SER A 1 258 ? 21.115 1.474 -0.138 1.00 63.88 258 SER A C 1
ATOM 1890 O O . SER A 1 258 ? 21.272 2.640 0.227 1.00 63.88 258 SER A O 1
ATOM 1892 N N . GLY A 1 259 ? 19.968 1.051 -0.681 1.00 74.44 259 GLY A N 1
ATOM 1893 C CA . GLY A 1 259 ? 18.907 1.967 -1.098 1.00 74.44 259 GLY A CA 1
ATOM 1894 C C . GLY A 1 259 ? 17.528 1.329 -1.288 1.00 74.44 259 GLY A C 1
ATOM 1895 O O . GLY A 1 259 ? 16.967 0.713 -0.374 1.00 74.44 259 GLY A O 1
ATOM 1896 N N . TYR A 1 260 ? 16.933 1.573 -2.458 1.00 76.88 260 TYR A N 1
ATOM 1897 C CA . TYR A 1 260 ? 15.581 1.138 -2.813 1.00 76.88 260 TYR A CA 1
ATOM 1898 C C . TYR A 1 260 ? 15.651 -0.082 -3.719 1.00 76.88 260 TYR A C 1
ATOM 1900 O O . TYR A 1 260 ? 16.135 0.010 -4.845 1.00 76.88 260 TYR A O 1
ATOM 1908 N N . SER A 1 261 ? 15.093 -1.204 -3.261 1.00 87.19 261 SER A N 1
ATOM 1909 C CA . SER A 1 261 ? 14.984 -2.406 -4.097 1.00 87.19 261 SER A CA 1
ATOM 1910 C C . SER A 1 261 ? 13.978 -2.194 -5.236 1.00 87.19 261 SER A C 1
ATOM 1912 O O . SER A 1 261 ? 14.207 -2.644 -6.355 1.00 87.19 261 SER A O 1
ATOM 1914 N N . LEU A 1 262 ? 12.900 -1.452 -4.958 1.00 93.06 262 LEU A N 1
ATOM 1915 C CA . LEU A 1 262 ? 11.916 -1.004 -5.942 1.00 93.06 262 LEU A CA 1
ATOM 1916 C C . LEU A 1 262 ? 11.584 0.475 -5.709 1.00 93.06 262 LEU A C 1
ATOM 1918 O O . LEU A 1 262 ? 11.242 0.871 -4.590 1.00 93.06 262 LEU A O 1
ATOM 1922 N N . SER A 1 263 ? 11.651 1.268 -6.777 1.00 93.75 263 SER A N 1
ATOM 1923 C CA . SER A 1 263 ? 11.354 2.701 -6.763 1.00 93.75 263 SER A CA 1
ATOM 1924 C C . SER A 1 263 ? 10.522 3.074 -7.989 1.00 93.75 263 SER A C 1
ATOM 1926 O O . SER A 1 263 ? 11.030 3.038 -9.107 1.00 93.75 263 SER A O 1
ATOM 1928 N N . VAL A 1 264 ? 9.250 3.427 -7.790 1.00 97.00 264 VAL A N 1
ATOM 1929 C CA . VAL A 1 264 ? 8.316 3.747 -8.884 1.00 97.00 264 VAL A CA 1
ATOM 1930 C C . VAL A 1 264 ? 7.697 5.118 -8.660 1.00 97.00 264 VAL A C 1
ATOM 1932 O O . VAL A 1 264 ? 7.011 5.318 -7.657 1.00 97.00 264 VAL A O 1
ATOM 1935 N N . GLY A 1 265 ? 7.937 6.061 -9.574 1.00 95.50 265 GLY A N 1
ATOM 1936 C CA . GLY A 1 265 ? 7.416 7.426 -9.457 1.00 95.50 265 GLY A CA 1
ATOM 1937 C C . GLY A 1 265 ? 7.887 8.095 -8.171 1.00 95.50 265 GLY A C 1
ATOM 1938 O O . GLY A 1 265 ? 7.079 8.533 -7.358 1.00 95.50 265 GLY A O 1
ATOM 1939 N N . ASN A 1 266 ? 9.190 8.060 -7.912 1.00 91.75 266 ASN A N 1
ATOM 1940 C CA . ASN A 1 266 ? 9.772 8.475 -6.640 1.00 91.75 266 ASN A CA 1
ATOM 1941 C C . ASN A 1 266 ? 10.704 9.657 -6.862 1.00 91.75 266 ASN A C 1
ATOM 1943 O O . ASN A 1 266 ? 11.671 9.547 -7.609 1.00 91.75 266 ASN A O 1
ATOM 1947 N N . ASN A 1 267 ? 10.438 10.762 -6.183 1.00 89.00 267 ASN A N 1
ATOM 1948 C CA . ASN A 1 267 ? 11.311 11.913 -6.142 1.00 89.00 267 ASN A CA 1
ATOM 1949 C C . ASN A 1 267 ? 12.042 11.953 -4.790 1.00 89.00 267 ASN A C 1
ATOM 1951 O O . ASN A 1 267 ? 11.484 12.279 -3.738 1.00 89.00 267 ASN A O 1
ATOM 1955 N N . ASN A 1 268 ? 13.318 11.578 -4.826 1.00 77.75 268 ASN A N 1
ATOM 1956 C CA . ASN A 1 268 ? 14.144 11.383 -3.641 1.00 77.75 268 ASN A CA 1
ATOM 1957 C C . ASN A 1 268 ? 14.606 12.691 -2.991 1.00 77.75 268 ASN A C 1
ATOM 1959 O O . ASN A 1 268 ? 15.036 12.641 -1.838 1.00 77.75 268 ASN A O 1
ATOM 1963 N N . SER A 1 269 ? 14.507 13.841 -3.670 1.00 69.50 269 SER A N 1
ATOM 1964 C CA . SER A 1 269 ? 14.909 15.125 -3.080 1.00 69.50 269 SER A CA 1
ATOM 1965 C C . SER A 1 269 ? 13.975 15.577 -1.955 1.00 69.50 269 SER A C 1
ATOM 1967 O O . SER A 1 269 ? 14.355 16.424 -1.147 1.00 69.50 269 SER A O 1
ATOM 1969 N N . GLY A 1 270 ? 12.753 15.030 -1.894 1.00 62.00 270 GLY A N 1
ATOM 1970 C CA . GLY A 1 270 ? 11.789 15.252 -0.814 1.00 62.00 270 GLY A CA 1
ATOM 1971 C C . GLY A 1 270 ? 11.313 16.700 -0.640 1.00 62.00 270 GLY A C 1
ATOM 1972 O O . GLY A 1 270 ? 10.524 16.965 0.253 1.00 62.00 270 GLY A O 1
ATOM 1973 N N . SER A 1 271 ? 11.782 17.648 -1.453 1.00 60.72 271 SER A N 1
ATOM 1974 C CA . SER A 1 271 ? 11.361 19.051 -1.447 1.00 60.72 271 SER A CA 1
ATOM 1975 C C . SER A 1 271 ? 11.788 19.721 -2.762 1.00 60.72 271 SER A C 1
ATOM 1977 O O . SER A 1 271 ? 12.900 19.497 -3.250 1.00 60.72 271 SER A O 1
ATOM 1979 N N . GLY A 1 272 ? 10.885 20.495 -3.375 1.00 67.38 272 GLY A N 1
ATOM 1980 C CA . GLY A 1 272 ? 11.088 21.176 -4.666 1.00 67.38 272 GLY A CA 1
ATOM 1981 C C . GLY A 1 272 ? 9.941 20.955 -5.668 1.00 67.38 272 GLY A C 1
ATOM 1982 O O . GLY A 1 272 ? 9.129 20.055 -5.466 1.00 67.38 272 GLY A O 1
ATOM 1983 N N . PRO A 1 273 ? 9.844 21.757 -6.747 1.00 76.19 273 PRO A N 1
ATOM 1984 C CA . PRO A 1 273 ? 8.782 21.644 -7.756 1.00 76.19 273 PRO A CA 1
ATOM 1985 C C . PRO A 1 273 ? 8.947 20.440 -8.699 1.00 76.19 273 PRO A C 1
ATOM 1987 O O . PRO A 1 273 ? 8.109 20.243 -9.576 1.00 76.19 273 PRO A O 1
ATOM 1990 N N . SER A 1 274 ? 10.034 19.670 -8.575 1.00 84.31 274 SER A N 1
ATOM 1991 C CA . SER A 1 274 ? 10.269 18.492 -9.407 1.00 84.31 274 SER A CA 1
ATOM 1992 C C . SER A 1 274 ? 9.194 17.432 -9.183 1.00 84.31 274 SER A C 1
ATOM 1994 O O . SER A 1 274 ? 8.731 17.212 -8.063 1.00 84.31 274 SER A O 1
ATOM 1996 N N . THR A 1 275 ? 8.816 16.754 -10.263 1.00 89.69 275 THR A N 1
ATOM 1997 C CA . THR A 1 275 ? 7.862 15.640 -10.232 1.00 89.69 275 THR A CA 1
ATOM 1998 C C . THR A 1 275 ? 8.500 14.365 -10.765 1.00 89.69 275 THR A C 1
ATOM 2000 O O . THR A 1 275 ? 9.456 14.407 -11.543 1.00 89.69 275 THR A O 1
ATOM 2003 N N . ALA A 1 276 ? 7.984 13.219 -10.332 1.00 93.94 276 ALA A N 1
ATOM 2004 C CA . ALA A 1 276 ? 8.453 11.912 -10.774 1.00 93.94 276 ALA A CA 1
ATOM 2005 C C . ALA A 1 276 ? 7.259 11.000 -11.058 1.00 93.94 276 ALA A C 1
ATOM 2007 O O . ALA A 1 276 ? 6.472 10.730 -10.158 1.00 93.94 276 ALA A O 1
ATOM 2008 N N . THR A 1 277 ? 7.106 10.524 -12.291 1.00 97.00 277 THR A N 1
ATOM 2009 C CA . THR A 1 277 ? 5.985 9.652 -12.680 1.00 97.00 277 THR A CA 1
ATOM 2010 C C . THR A 1 277 ? 6.499 8.281 -13.083 1.00 97.00 277 THR A C 1
ATOM 2012 O O . THR A 1 277 ? 7.336 8.185 -13.970 1.00 97.00 277 THR A O 1
ATOM 2015 N N . GLY A 1 278 ? 6.008 7.213 -12.463 1.00 98.25 278 GLY A N 1
ATOM 2016 C CA . GLY A 1 278 ? 6.419 5.844 -12.769 1.00 98.25 278 GLY A CA 1
ATOM 2017 C C . GLY A 1 278 ? 5.227 4.918 -12.962 1.00 98.25 278 GLY A C 1
ATOM 2018 O O . GLY A 1 278 ? 4.312 4.918 -12.139 1.00 98.25 278 GLY A O 1
ATOM 2019 N N . LEU A 1 279 ? 5.268 4.101 -14.013 1.00 98.69 279 LEU A N 1
ATOM 2020 C CA . LEU A 1 279 ? 4.291 3.051 -14.288 1.00 98.69 279 LEU A CA 1
ATOM 2021 C C . LEU A 1 279 ? 4.991 1.711 -14.524 1.00 98.69 279 LEU A C 1
ATOM 2023 O O . LEU A 1 279 ? 5.835 1.593 -15.410 1.00 98.69 279 LEU A O 1
ATOM 2027 N N . ILE A 1 280 ? 4.586 0.694 -13.770 1.00 98.69 280 ILE A N 1
ATOM 2028 C CA . ILE A 1 280 ? 4.849 -0.713 -14.072 1.00 98.69 280 ILE A CA 1
ATOM 2029 C C . ILE A 1 280 ? 3.502 -1.395 -14.298 1.00 98.69 280 ILE A C 1
ATOM 2031 O O . ILE A 1 280 ? 2.692 -1.471 -13.375 1.00 98.69 280 ILE A O 1
ATOM 2035 N N . ASP A 1 281 ? 3.275 -1.914 -15.500 1.00 98.44 281 ASP A N 1
ATOM 2036 C CA . ASP A 1 281 ? 2.079 -2.684 -15.835 1.00 98.44 281 ASP A CA 1
ATOM 2037 C C . ASP A 1 281 ? 2.450 -4.096 -16.300 1.00 98.44 281 ASP A C 1
ATOM 2039 O O . ASP A 1 281 ? 2.994 -4.300 -17.387 1.00 98.44 281 ASP A O 1
ATOM 2043 N N . LEU A 1 282 ? 2.154 -5.074 -15.445 1.00 97.44 282 LEU A N 1
ATOM 2044 C CA . LEU A 1 282 ? 2.350 -6.504 -15.679 1.00 97.44 282 LEU A CA 1
ATOM 2045 C C . LEU A 1 282 ? 1.008 -7.249 -15.720 1.00 97.44 282 LEU A C 1
ATOM 2047 O O . LEU A 1 282 ? 0.946 -8.440 -15.407 1.00 97.44 282 LEU A O 1
ATOM 2051 N N . THR A 1 283 ? -0.090 -6.560 -16.042 1.00 95.81 283 THR A N 1
ATOM 2052 C CA . THR A 1 283 ? -1.429 -7.170 -16.089 1.00 95.81 283 THR A CA 1
ATOM 2053 C C . THR A 1 283 ? -1.576 -8.196 -17.207 1.00 95.81 283 THR A C 1
ATOM 2055 O O . THR A 1 283 ? -2.313 -9.166 -17.034 1.00 95.81 283 THR A O 1
ATOM 2058 N N . GLY A 1 284 ? -0.846 -8.026 -18.314 1.00 93.38 284 GLY A N 1
ATOM 2059 C CA . GLY A 1 284 ? -0.829 -8.970 -19.431 1.00 93.38 284 GLY A CA 1
ATOM 2060 C C . GLY A 1 284 ? 0.012 -10.226 -19.184 1.00 93.38 284 GLY A C 1
ATOM 2061 O O . GLY A 1 284 ? -0.140 -11.205 -19.909 1.00 93.38 284 GLY A O 1
ATOM 2062 N N . THR A 1 285 ? 0.891 -10.235 -18.179 1.00 94.88 285 THR A N 1
ATOM 2063 C CA . THR A 1 285 ? 1.800 -11.358 -17.903 1.00 94.88 285 THR A CA 1
ATOM 2064 C C . THR A 1 285 ? 1.031 -12.638 -17.564 1.00 94.88 285 THR A C 1
ATOM 2066 O O . THR A 1 285 ? 0.163 -12.647 -16.688 1.00 94.88 285 THR A O 1
ATOM 2069 N N . THR A 1 286 ? 1.384 -13.746 -18.221 1.00 94.69 286 THR A N 1
ATOM 2070 C CA . THR A 1 286 ? 0.697 -15.039 -18.060 1.00 94.69 286 THR A CA 1
ATOM 2071 C C . THR A 1 286 ? 1.361 -15.950 -17.035 1.00 94.69 286 THR A C 1
ATOM 2073 O O . THR A 1 286 ? 0.689 -16.810 -16.469 1.00 94.69 286 THR A O 1
ATOM 2076 N N . SER A 1 287 ? 2.658 -15.768 -16.775 1.00 95.00 287 SER A N 1
ATOM 2077 C CA . SER A 1 287 ? 3.395 -16.509 -15.749 1.00 95.00 287 SER A CA 1
ATOM 2078 C C . SER A 1 287 ? 4.585 -15.711 -15.215 1.00 95.00 287 SER A C 1
ATOM 2080 O O . SER A 1 287 ? 5.152 -14.880 -15.924 1.00 95.00 287 SER A O 1
ATOM 2082 N N . GLY A 1 288 ? 5.008 -16.008 -13.990 1.00 93.38 288 GLY A N 1
ATOM 2083 C CA . GLY A 1 288 ? 6.292 -15.570 -13.451 1.00 93.38 288 GLY A CA 1
ATOM 2084 C C . GLY A 1 288 ? 6.205 -15.035 -12.030 1.00 93.38 288 GLY A C 1
ATOM 2085 O O . GLY A 1 288 ? 5.200 -15.209 -11.337 1.00 93.38 288 GLY A O 1
ATOM 2086 N N . THR A 1 289 ? 7.287 -14.405 -11.588 1.00 94.25 289 THR A N 1
ATOM 2087 C CA . THR A 1 289 ? 7.505 -14.042 -10.185 1.00 94.25 289 THR A CA 1
ATOM 2088 C C . THR A 1 289 ? 7.890 -12.575 -10.069 1.00 94.25 289 THR A C 1
ATOM 2090 O O . THR A 1 289 ? 8.755 -12.095 -10.786 1.00 94.25 289 THR A O 1
ATOM 2093 N N . PHE A 1 290 ? 7.306 -11.858 -9.116 1.00 94.88 290 PHE A N 1
ATOM 2094 C CA . PHE A 1 290 ? 7.730 -10.517 -8.723 1.00 94.88 290 PHE A CA 1
ATOM 2095 C C . PHE A 1 290 ? 8.131 -10.554 -7.249 1.00 94.88 290 PHE A C 1
ATOM 2097 O O . PHE A 1 290 ? 7.290 -10.447 -6.355 1.00 94.88 290 PHE A O 1
ATOM 2104 N N . SER A 1 291 ? 9.417 -10.790 -6.994 1.00 93.88 291 SER A N 1
ATOM 2105 C CA . SER A 1 291 ? 9.977 -11.013 -5.663 1.00 93.88 291 SER A CA 1
ATOM 2106 C C . SER A 1 291 ? 10.921 -9.891 -5.261 1.00 93.88 291 SER A C 1
ATOM 2108 O O . SER A 1 291 ? 11.876 -9.579 -5.964 1.00 93.88 291 SER A O 1
ATOM 2110 N N . ILE A 1 292 ? 10.728 -9.345 -4.068 1.00 90.81 292 ILE A N 1
ATOM 2111 C CA . ILE A 1 292 ? 11.646 -8.399 -3.438 1.00 90.81 292 ILE A CA 1
ATOM 2112 C C . ILE A 1 292 ? 12.120 -9.003 -2.121 1.00 90.81 292 ILE A C 1
ATOM 2114 O O . ILE A 1 292 ? 11.306 -9.410 -1.300 1.00 90.81 292 ILE A O 1
ATOM 2118 N N . SER A 1 293 ? 13.429 -9.036 -1.891 1.00 80.75 293 SER A N 1
ATOM 2119 C CA . SER A 1 293 ? 14.006 -9.309 -0.574 1.00 80.75 293 SER A CA 1
ATOM 2120 C C . SER A 1 293 ? 15.070 -8.255 -0.296 1.00 80.75 293 SER A C 1
ATOM 2122 O O . SER A 1 293 ? 16.213 -8.387 -0.712 1.00 80.75 293 SER A O 1
ATOM 2124 N N . GLY A 1 294 ? 14.700 -7.158 0.344 1.00 72.25 294 GLY A N 1
ATOM 2125 C CA . GLY A 1 294 ? 15.594 -6.018 0.520 1.00 72.25 294 GLY A CA 1
ATOM 2126 C C . GLY A 1 294 ? 14.899 -4.874 1.237 1.00 72.25 294 GLY A C 1
ATOM 2127 O O . GLY A 1 294 ? 13.705 -4.947 1.500 1.00 72.25 294 GLY A O 1
ATOM 2128 N N . SER A 1 295 ? 15.650 -3.833 1.580 1.00 74.62 295 SER A N 1
ATOM 2129 C CA . SER A 1 295 ? 15.283 -2.925 2.670 1.00 74.62 295 SER A CA 1
ATOM 2130 C C . SER A 1 295 ? 14.035 -2.077 2.394 1.00 74.62 295 SER A C 1
ATOM 2132 O O . SER A 1 295 ? 13.149 -2.012 3.243 1.00 74.62 295 SER A O 1
ATOM 2134 N N . ASN A 1 296 ? 13.935 -1.438 1.219 1.00 88.19 296 ASN A N 1
ATOM 2135 C CA . ASN A 1 296 ? 12.920 -0.407 0.973 1.00 88.19 296 ASN A CA 1
ATOM 2136 C C . ASN A 1 296 ? 12.177 -0.578 -0.359 1.00 88.19 296 ASN A C 1
ATOM 2138 O O . ASN A 1 296 ? 12.801 -0.715 -1.417 1.00 88.19 296 ASN A O 1
ATOM 2142 N N . VAL A 1 297 ? 10.851 -0.441 -0.305 1.00 93.50 297 VAL A N 1
ATOM 2143 C CA . VAL A 1 297 ? 9.961 -0.305 -1.467 1.00 93.50 297 VAL A CA 1
ATOM 2144 C C . VAL A 1 297 ? 9.237 1.034 -1.394 1.00 93.50 297 VAL A C 1
ATOM 2146 O O . VAL A 1 297 ? 8.601 1.341 -0.382 1.00 93.50 297 VAL A O 1
ATOM 2149 N N . ARG A 1 298 ? 9.325 1.831 -2.466 1.00 93.75 298 ARG A N 1
ATOM 2150 C CA . ARG A 1 298 ? 8.662 3.139 -2.572 1.00 93.75 298 ARG A CA 1
ATOM 2151 C C . ARG A 1 298 ? 7.871 3.246 -3.871 1.00 93.75 298 ARG A C 1
ATOM 2153 O O . ARG A 1 298 ? 8.424 3.070 -4.956 1.00 93.75 298 ARG A O 1
ATOM 2160 N N . ILE A 1 299 ? 6.587 3.569 -3.747 1.00 97.19 299 ILE A N 1
ATOM 2161 C CA . ILE A 1 299 ? 5.674 3.797 -4.872 1.00 97.19 299 ILE A CA 1
ATOM 2162 C C . ILE A 1 299 ? 5.002 5.152 -4.656 1.00 97.19 299 ILE A C 1
ATOM 2164 O O . ILE A 1 299 ? 4.167 5.281 -3.763 1.00 97.19 299 ILE A O 1
ATOM 2168 N N . GLY A 1 300 ? 5.372 6.162 -5.444 1.00 94.62 300 GLY A N 1
ATOM 2169 C CA . GLY A 1 300 ? 4.836 7.514 -5.295 1.00 94.62 300 GLY A CA 1
ATOM 2170 C C . GLY A 1 300 ? 5.395 8.238 -4.077 1.00 94.62 300 GLY A C 1
ATOM 2171 O O . GLY A 1 300 ? 4.809 8.186 -2.999 1.00 94.62 300 GLY A O 1
ATOM 2172 N N . ARG A 1 301 ? 6.540 8.907 -4.202 1.00 92.00 301 ARG A N 1
ATOM 2173 C CA . ARG A 1 301 ? 7.166 9.605 -3.065 1.00 92.00 301 ARG A CA 1
ATOM 2174 C C . ARG A 1 301 ? 7.662 10.995 -3.444 1.00 92.00 301 ARG A C 1
ATOM 2176 O O . ARG A 1 301 ? 8.201 11.168 -4.529 1.00 92.00 301 ARG A O 1
ATOM 2183 N N . GLY A 1 302 ? 7.497 11.955 -2.533 1.00 88.06 302 GLY A N 1
ATOM 2184 C CA . GLY A 1 302 ? 8.155 13.263 -2.545 1.00 88.06 302 GLY A CA 1
ATOM 2185 C C . GLY A 1 302 ? 7.837 14.167 -3.735 1.00 88.06 302 GLY A C 1
ATOM 2186 O O . GLY A 1 302 ? 8.764 14.754 -4.269 1.00 88.06 302 GLY A O 1
ATOM 2187 N N . ASN A 1 303 ? 6.564 14.306 -4.125 1.00 89.69 303 ASN A N 1
ATOM 2188 C CA . ASN A 1 303 ? 6.097 14.832 -5.432 1.00 89.69 303 ASN A CA 1
ATOM 2189 C C . ASN A 1 303 ? 6.079 13.799 -6.557 1.00 89.69 303 ASN A C 1
ATOM 2191 O O . ASN A 1 303 ? 6.201 14.116 -7.741 1.00 89.69 303 ASN A O 1
ATOM 2195 N N . GLY A 1 304 ? 5.946 12.537 -6.171 1.00 92.75 304 GLY A N 1
ATOM 2196 C CA . GLY A 1 304 ? 5.953 11.411 -7.079 1.00 92.75 304 GLY A CA 1
ATOM 2197 C C . GLY A 1 304 ? 4.570 10.799 -7.281 1.00 92.75 304 GLY A C 1
ATOM 2198 O O . GLY A 1 304 ? 3.808 10.674 -6.323 1.00 92.75 304 GLY A O 1
ATOM 2199 N N . THR A 1 305 ? 4.277 10.378 -8.512 1.00 96.38 305 THR A N 1
ATOM 2200 C CA . THR A 1 305 ? 3.131 9.536 -8.874 1.00 96.38 305 THR A CA 1
ATOM 2201 C C . THR A 1 305 ? 3.625 8.162 -9.317 1.00 96.38 305 THR A C 1
ATOM 2203 O O . THR A 1 305 ? 4.179 8.022 -10.405 1.00 96.38 305 THR A O 1
ATOM 2206 N N . GLY A 1 306 ? 3.444 7.140 -8.481 1.00 98.25 306 GLY A N 1
ATOM 2207 C CA . GLY A 1 306 ? 3.864 5.767 -8.769 1.00 98.25 306 GLY A CA 1
ATOM 2208 C C . GLY A 1 306 ? 2.681 4.821 -8.935 1.00 98.25 306 GLY A C 1
ATOM 2209 O O . GLY A 1 306 ? 1.794 4.793 -8.087 1.00 98.25 306 GLY A O 1
ATOM 2210 N N . THR A 1 307 ? 2.680 4.012 -9.992 1.00 98.69 307 THR A N 1
ATOM 2211 C CA . THR A 1 307 ? 1.648 2.996 -10.240 1.00 98.69 307 THR A CA 1
ATOM 2212 C C . THR A 1 307 ? 2.281 1.649 -10.560 1.00 98.69 307 THR A C 1
ATOM 2214 O O . THR A 1 307 ? 3.145 1.553 -11.429 1.00 98.69 307 THR A O 1
ATOM 2217 N N . VAL A 1 308 ? 1.840 0.604 -9.860 1.00 98.69 308 VAL A N 1
ATOM 2218 C CA . VAL A 1 308 ? 2.249 -0.784 -10.089 1.00 98.69 308 VAL A CA 1
ATOM 2219 C C . VAL A 1 308 ? 1.006 -1.656 -10.221 1.00 98.69 308 VAL A C 1
ATOM 2221 O O . VAL A 1 308 ? 0.229 -1.781 -9.274 1.00 98.69 308 VAL A O 1
ATOM 2224 N N . HIS A 1 309 ? 0.835 -2.290 -11.376 1.00 98.19 309 HIS A N 1
ATOM 2225 C CA . HIS A 1 309 ? -0.222 -3.264 -11.622 1.00 98.19 309 HIS A CA 1
ATOM 2226 C C . HIS A 1 309 ? 0.382 -4.644 -11.856 1.00 98.19 309 HIS A C 1
ATOM 2228 O O . HIS A 1 309 ? 1.187 -4.843 -12.765 1.00 98.19 309 HIS A O 1
ATOM 2234 N N . LEU A 1 310 ? -0.026 -5.612 -11.043 1.00 97.44 310 LEU A N 1
ATOM 2235 C CA . LEU A 1 310 ? 0.413 -6.997 -11.145 1.00 97.44 310 LEU A CA 1
ATOM 2236 C C . LEU A 1 310 ? -0.768 -7.876 -11.577 1.00 97.44 310 LEU A C 1
ATOM 2238 O O . LEU A 1 310 ? -1.802 -7.912 -10.906 1.00 97.44 310 LEU A O 1
ATOM 2242 N N . GLY A 1 311 ? -0.613 -8.588 -12.696 1.00 94.81 311 GLY A N 1
ATOM 2243 C CA . GLY A 1 311 ? -1.631 -9.492 -13.232 1.00 94.81 311 GLY A CA 1
ATOM 2244 C C . GLY A 1 311 ? -1.755 -10.816 -12.477 1.00 94.81 311 GLY A C 1
ATOM 2245 O O . GLY A 1 311 ? -0.949 -11.145 -11.602 1.00 94.81 311 GLY A O 1
ATOM 2246 N N . SER A 1 312 ? -2.747 -11.623 -12.858 1.00 94.06 312 SER A N 1
ATOM 2247 C CA . SER A 1 312 ? -3.017 -12.939 -12.257 1.00 94.06 312 SER A CA 1
ATOM 2248 C C . SER A 1 312 ? -1.937 -13.977 -12.524 1.00 94.06 312 SER A C 1
ATOM 2250 O O . SER A 1 312 ? -1.771 -14.877 -11.707 1.00 94.06 312 SER A O 1
ATOM 2252 N N . GLY A 1 313 ? -1.193 -13.839 -13.625 1.00 93.62 313 GLY A N 1
ATOM 2253 C CA . GLY A 1 313 ? -0.071 -14.718 -13.955 1.00 93.62 313 GLY A CA 1
ATOM 2254 C C . GLY A 1 313 ? 1.190 -14.475 -13.122 1.00 93.62 313 GLY A C 1
ATOM 2255 O O . GLY A 1 313 ? 2.118 -15.272 -13.188 1.00 93.62 313 GLY A O 1
ATOM 2256 N N . VAL A 1 314 ? 1.246 -13.394 -12.339 1.00 94.62 314 VAL A N 1
ATOM 2257 C CA . VAL A 1 314 ? 2.415 -13.051 -11.518 1.00 94.62 314 VAL A CA 1
ATOM 2258 C C . VAL A 1 314 ? 2.197 -13.515 -10.081 1.00 94.62 314 VAL A C 1
ATOM 2260 O O . VAL A 1 314 ? 1.228 -13.104 -9.441 1.00 94.62 314 VAL A O 1
ATOM 2263 N N . THR A 1 315 ? 3.123 -14.300 -9.536 1.00 94.31 315 THR A N 1
ATOM 2264 C CA . THR A 1 315 ? 3.221 -14.535 -8.087 1.00 94.31 315 THR A CA 1
ATOM 2265 C 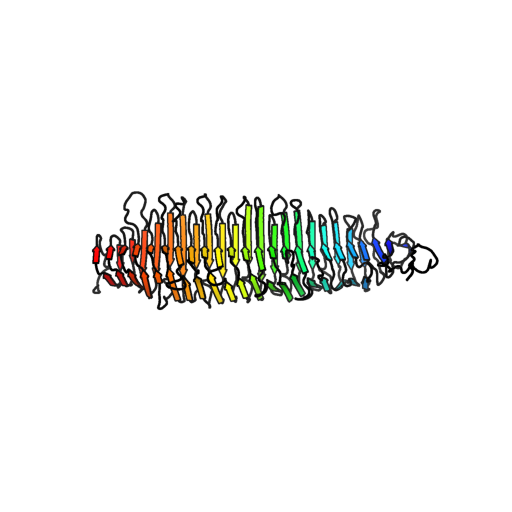C . THR A 1 315 ? 4.019 -13.403 -7.456 1.00 94.31 315 THR A C 1
ATOM 2267 O O . THR A 1 315 ? 5.148 -13.135 -7.864 1.00 94.31 315 THR A O 1
ATOM 2270 N N . ALA A 1 316 ? 3.452 -12.723 -6.462 1.00 95.56 316 ALA A N 1
ATOM 2271 C CA . ALA A 1 316 ? 4.069 -11.547 -5.857 1.00 95.56 316 ALA A CA 1
ATOM 2272 C C . ALA A 1 316 ? 4.561 -11.844 -4.432 1.00 95.56 316 ALA A C 1
ATOM 2274 O O . ALA A 1 316 ? 3.795 -12.339 -3.608 1.00 95.56 316 ALA A O 1
ATOM 2275 N N . SER A 1 317 ? 5.822 -11.523 -4.133 1.00 94.50 317 SER A N 1
ATOM 2276 C CA . SER A 1 317 ? 6.418 -11.700 -2.804 1.00 94.50 317 SER A CA 1
ATOM 2277 C C . SER A 1 317 ? 7.230 -10.477 -2.392 1.00 94.50 317 SER A C 1
ATOM 2279 O O . SER A 1 317 ? 8.197 -10.111 -3.054 1.00 94.50 317 SER A O 1
ATOM 2281 N N . PHE A 1 318 ? 6.889 -9.881 -1.259 1.00 93.81 318 PHE A N 1
ATOM 2282 C CA . PHE A 1 318 ? 7.505 -8.666 -0.740 1.00 93.81 318 PHE A CA 1
ATOM 2283 C C . PHE A 1 318 ? 8.111 -8.928 0.640 1.00 93.81 318 PHE A C 1
ATOM 2285 O O . PHE A 1 318 ? 7.401 -9.018 1.636 1.00 93.81 318 PHE A O 1
ATOM 2292 N N . GLY A 1 319 ? 9.431 -9.045 0.715 1.00 90.19 319 GLY A N 1
ATOM 2293 C CA . GLY A 1 319 ? 10.127 -9.416 1.942 1.00 90.19 319 GLY A CA 1
ATOM 2294 C C . GLY A 1 319 ? 10.059 -10.901 2.263 1.00 90.19 319 GLY A C 1
ATOM 2295 O O . GLY A 1 319 ? 9.476 -11.703 1.533 1.00 90.19 319 GLY A O 1
ATOM 2296 N N . VAL A 1 320 ? 10.677 -11.250 3.388 1.00 88.56 320 VAL A N 1
ATOM 2297 C CA . VAL A 1 320 ? 10.626 -12.581 4.006 1.00 88.56 320 VAL A CA 1
ATOM 2298 C C . VAL A 1 320 ? 10.494 -12.419 5.525 1.00 88.56 320 VAL A C 1
ATOM 2300 O O . VAL A 1 320 ? 10.914 -11.383 6.042 1.00 88.56 320 VAL A O 1
ATOM 2303 N N . PRO A 1 321 ? 9.986 -13.416 6.277 1.00 86.69 321 PRO A N 1
ATOM 2304 C CA . PRO A 1 321 ? 9.813 -13.293 7.729 1.00 86.69 321 PRO A CA 1
ATOM 2305 C C . PRO A 1 321 ? 11.083 -12.863 8.478 1.00 86.69 321 PRO A C 1
ATOM 2307 O O . PRO A 1 321 ? 11.019 -12.076 9.416 1.00 86.69 321 PRO A O 1
ATOM 2310 N N . ALA A 1 322 ? 12.244 -13.367 8.045 1.00 86.12 322 ALA A N 1
ATOM 2311 C CA . ALA A 1 322 ? 13.538 -13.068 8.658 1.00 86.12 322 ALA A CA 1
ATOM 2312 C C . ALA A 1 322 ? 14.095 -11.678 8.295 1.00 86.12 322 ALA A C 1
ATOM 2314 O O . ALA A 1 322 ? 15.010 -11.200 8.956 1.00 86.12 322 ALA A O 1
ATOM 2315 N N . ASN A 1 323 ? 13.576 -11.046 7.240 1.00 85.62 323 ASN A N 1
ATOM 2316 C CA . ASN A 1 323 ? 14.014 -9.738 6.764 1.00 85.62 323 ASN A CA 1
ATOM 2317 C C . ASN A 1 323 ? 12.810 -8.978 6.176 1.00 85.62 323 ASN A C 1
ATOM 2319 O O . ASN A 1 323 ? 12.618 -8.963 4.951 1.00 85.62 323 ASN A O 1
ATOM 2323 N N . PRO A 1 324 ? 11.942 -8.443 7.049 1.00 88.62 324 PRO A N 1
ATOM 2324 C CA . PRO A 1 324 ? 10.744 -7.737 6.633 1.00 88.62 324 PRO A CA 1
ATOM 2325 C C . PRO A 1 324 ? 11.098 -6.354 6.060 1.00 88.62 324 PRO A C 1
ATOM 2327 O O . PRO A 1 324 ? 12.107 -5.756 6.427 1.00 88.62 324 PRO A O 1
ATOM 2330 N N . ILE A 1 325 ? 10.265 -5.837 5.158 1.00 90.00 325 ILE A N 1
ATOM 2331 C CA . ILE A 1 325 ? 10.585 -4.648 4.352 1.00 90.00 325 ILE A CA 1
ATOM 2332 C C . ILE A 1 325 ? 9.919 -3.370 4.872 1.00 90.00 325 ILE A C 1
ATOM 2334 O O . ILE A 1 325 ? 8.829 -3.419 5.448 1.00 90.00 325 ILE A O 1
ATOM 2338 N N . ASP A 1 326 ? 10.531 -2.213 4.618 1.00 91.19 326 ASP A N 1
ATOM 2339 C CA . ASP A 1 326 ? 9.854 -0.916 4.723 1.00 91.19 326 ASP A CA 1
ATOM 2340 C C . ASP A 1 326 ? 9.098 -0.641 3.418 1.00 91.19 326 ASP A C 1
ATOM 2342 O O . ASP A 1 326 ? 9.697 -0.385 2.365 1.00 91.19 326 ASP A O 1
ATOM 2346 N N . PHE A 1 327 ? 7.773 -0.736 3.484 1.00 93.50 327 PHE A N 1
ATOM 2347 C CA . PHE A 1 327 ? 6.894 -0.655 2.328 1.00 93.50 327 PHE A CA 1
ATOM 2348 C C . PHE A 1 327 ? 6.026 0.598 2.400 1.00 93.50 327 PHE A C 1
ATOM 2350 O O . PHE A 1 327 ? 5.168 0.729 3.278 1.00 93.50 327 PHE A O 1
ATOM 2357 N N . ARG A 1 328 ? 6.236 1.532 1.463 1.00 94.56 328 ARG A N 1
ATOM 2358 C CA . ARG A 1 328 ? 5.497 2.801 1.440 1.00 94.56 328 ARG A CA 1
ATOM 2359 C C . ARG A 1 328 ? 4.883 3.096 0.083 1.00 94.56 328 ARG A C 1
ATOM 2361 O O . ARG A 1 328 ? 5.570 3.087 -0.941 1.00 94.56 328 ARG A O 1
ATOM 2368 N N . ILE A 1 329 ? 3.598 3.426 0.114 1.00 97.38 329 ILE A N 1
ATOM 2369 C CA . ILE A 1 329 ? 2.806 3.876 -1.026 1.00 97.38 329 ILE A CA 1
ATOM 2370 C C . ILE A 1 329 ? 2.306 5.287 -0.720 1.00 97.38 329 ILE A C 1
ATOM 2372 O O . ILE A 1 329 ? 1.628 5.484 0.286 1.00 97.38 329 ILE A O 1
ATOM 2376 N N . ALA A 1 330 ? 2.604 6.247 -1.596 1.00 95.88 330 ALA A N 1
ATOM 2377 C CA . ALA A 1 330 ? 2.251 7.656 -1.436 1.00 95.88 330 ALA A CA 1
ATOM 2378 C C . ALA A 1 330 ? 2.828 8.276 -0.155 1.00 95.88 330 ALA A C 1
ATOM 2380 O O . ALA A 1 330 ? 2.123 8.469 0.836 1.00 95.88 330 ALA A O 1
ATOM 2381 N N . GLU A 1 331 ? 4.122 8.594 -0.176 1.00 92.38 331 GLU A N 1
ATOM 2382 C CA . GLU A 1 331 ? 4.787 9.311 0.916 1.00 92.38 331 GLU A CA 1
ATOM 2383 C C . GLU A 1 331 ? 5.115 10.751 0.506 1.00 92.38 331 GLU A C 1
ATOM 2385 O O . GLU A 1 331 ? 5.970 10.974 -0.351 1.00 92.38 331 GLU A O 1
ATOM 2390 N N . ALA A 1 332 ? 4.472 11.728 1.143 1.00 89.50 332 ALA A N 1
ATOM 2391 C CA . ALA A 1 332 ? 4.681 13.148 0.882 1.00 89.50 332 ALA A CA 1
ATOM 2392 C C . ALA A 1 332 ? 5.512 13.838 1.974 1.00 89.50 332 ALA A C 1
ATOM 2394 O O . ALA A 1 332 ? 5.509 13.441 3.140 1.00 89.50 332 ALA A O 1
ATOM 2395 N N . PHE A 1 333 ? 6.211 14.896 1.569 1.00 85.19 333 PHE A N 1
ATOM 2396 C CA . PHE A 1 333 ? 7.012 15.780 2.415 1.00 85.19 333 PHE A CA 1
ATOM 2397 C C . PHE A 1 333 ? 6.585 17.237 2.171 1.00 85.19 333 PHE A C 1
ATOM 2399 O O . PHE A 1 333 ? 5.732 17.510 1.324 1.00 85.19 333 PHE A O 1
ATOM 2406 N N . SER A 1 334 ? 7.192 18.177 2.898 1.00 74.88 334 SER A N 1
ATOM 2407 C CA . SER A 1 334 ? 6.796 19.584 2.897 1.00 74.88 334 SER A CA 1
ATOM 2408 C C . SER A 1 334 ? 6.745 20.221 1.495 1.00 74.88 334 SER A C 1
ATOM 2410 O O . SER A 1 334 ? 7.698 20.217 0.720 1.00 74.88 334 SER A O 1
ATOM 2412 N N . GLY A 1 335 ? 5.596 20.819 1.200 1.00 75.38 335 GLY A N 1
ATOM 2413 C CA . GLY A 1 335 ? 5.204 21.488 -0.038 1.00 75.38 335 GLY A CA 1
ATOM 2414 C C . GLY A 1 335 ? 4.631 20.583 -1.132 1.00 75.38 335 GLY A C 1
ATOM 2415 O O . GLY A 1 335 ? 4.262 21.113 -2.179 1.00 75.38 335 GLY A O 1
ATOM 2416 N N . GLY A 1 336 ? 4.576 19.259 -0.939 1.00 80.81 336 GLY A N 1
ATOM 2417 C CA . GLY A 1 336 ? 4.435 18.325 -2.052 1.00 80.81 336 GLY A CA 1
ATOM 2418 C C . GLY A 1 336 ? 3.184 17.441 -2.110 1.00 80.81 336 GLY A C 1
ATOM 2419 O O . GLY A 1 336 ? 2.671 17.031 -1.075 1.00 80.81 336 GLY A O 1
ATOM 2420 N N . SER A 1 337 ? 2.720 17.097 -3.320 1.00 89.75 337 SER A N 1
ATOM 2421 C CA . SER A 1 337 ? 1.628 16.143 -3.568 1.00 89.75 337 SER A CA 1
ATOM 2422 C C . SER A 1 337 ? 2.163 14.815 -4.106 1.00 89.75 337 SER A C 1
ATOM 2424 O O . SER A 1 337 ? 2.777 14.773 -5.168 1.00 89.75 337 SER A O 1
ATOM 2426 N N . SER A 1 338 ? 1.952 13.722 -3.371 1.00 93.56 338 SER A N 1
ATOM 2427 C CA . SER A 1 338 ? 2.414 12.380 -3.757 1.00 93.56 338 SER A CA 1
ATOM 2428 C C . SER A 1 338 ? 1.244 11.416 -3.916 1.00 93.56 338 SER A C 1
ATOM 2430 O O . SER A 1 338 ? 0.346 11.372 -3.077 1.00 93.56 338 SER A O 1
ATOM 2432 N N . ALA A 1 339 ? 1.276 10.606 -4.970 1.00 96.75 339 ALA A N 1
ATOM 2433 C CA . ALA A 1 339 ? 0.252 9.616 -5.269 1.00 96.75 339 ALA A CA 1
ATOM 2434 C C . ALA A 1 339 ? 0.885 8.253 -5.551 1.00 96.75 339 ALA A C 1
ATOM 2436 O O . ALA A 1 339 ? 1.888 8.151 -6.251 1.00 96.75 339 ALA A O 1
ATOM 2437 N N . GLY A 1 340 ? 0.310 7.187 -5.010 1.00 98.25 340 GLY A N 1
ATOM 2438 C CA . GLY A 1 340 ? 0.873 5.847 -5.106 1.00 98.25 340 GLY A CA 1
ATOM 2439 C C . GLY A 1 340 ? -0.219 4.800 -5.221 1.00 98.25 340 GLY A C 1
ATOM 2440 O O . GLY A 1 340 ? -1.201 4.844 -4.484 1.00 98.25 340 GLY A O 1
ATOM 2441 N N . THR A 1 341 ? -0.061 3.838 -6.122 1.00 98.62 341 THR A N 1
ATOM 2442 C CA . THR A 1 341 ? -0.993 2.717 -6.262 1.00 98.62 341 THR A CA 1
ATOM 2443 C C . THR A 1 341 ? -0.245 1.414 -6.507 1.00 98.62 341 THR A C 1
ATOM 2445 O O . THR A 1 341 ? 0.602 1.337 -7.395 1.00 98.62 341 THR A O 1
ATOM 2448 N N . LEU A 1 342 ? -0.598 0.378 -5.745 1.00 98.56 342 LEU A N 1
ATOM 2449 C CA . LEU A 1 342 ? -0.295 -1.009 -6.073 1.00 98.56 342 LEU A CA 1
ATOM 2450 C C . LEU A 1 342 ? -1.593 -1.809 -6.156 1.00 98.56 342 LEU A C 1
ATOM 2452 O O . LEU A 1 342 ? -2.350 -1.876 -5.183 1.00 98.56 342 LEU A O 1
ATOM 2456 N N . THR A 1 343 ? -1.828 -2.448 -7.299 1.00 98.06 343 THR A N 1
ATOM 2457 C CA . THR A 1 343 ? -2.931 -3.393 -7.478 1.00 98.06 343 THR A CA 1
ATOM 2458 C C . THR A 1 343 ? -2.411 -4.769 -7.865 1.00 98.06 343 THR A C 1
ATOM 2460 O O . THR A 1 343 ? -1.439 -4.911 -8.611 1.00 98.06 343 THR A O 1
ATOM 2463 N N . LYS A 1 344 ? -3.074 -5.803 -7.347 1.00 96.19 344 LYS A N 1
ATOM 2464 C CA . LYS A 1 344 ? -2.842 -7.193 -7.736 1.00 96.19 344 LYS A CA 1
ATOM 2465 C C . LYS A 1 344 ? -4.171 -7.858 -8.073 1.00 96.19 344 LYS A C 1
ATOM 2467 O O . LYS A 1 344 ? -5.066 -7.923 -7.229 1.00 96.19 344 LYS A O 1
ATOM 2472 N N . SER A 1 345 ? -4.279 -8.387 -9.288 1.00 93.62 345 SER A N 1
ATOM 2473 C CA . SER A 1 345 ? -5.385 -9.253 -9.701 1.00 93.62 345 SER A CA 1
ATOM 2474 C C . SER A 1 345 ? -4.946 -10.715 -9.676 1.00 93.62 345 SER A C 1
ATOM 2476 O O . SER A 1 345 ? -3.812 -11.023 -10.028 1.00 93.62 345 SER A O 1
ATOM 2478 N N . GLY A 1 346 ? -5.823 -11.619 -9.236 1.00 90.50 346 GLY A N 1
ATOM 2479 C CA . GLY A 1 346 ? -5.610 -13.069 -9.181 1.00 90.50 346 GLY A CA 1
ATOM 2480 C C . GLY A 1 346 ? -4.399 -13.540 -8.369 1.00 90.50 346 GLY A C 1
ATOM 2481 O O . GLY A 1 346 ? -3.624 -12.750 -7.831 1.00 90.50 346 GLY A O 1
ATOM 2482 N N . GLY A 1 347 ? -4.221 -14.858 -8.317 1.00 89.19 347 GLY A N 1
ATOM 2483 C CA . GLY A 1 347 ? -3.022 -15.502 -7.780 1.00 89.19 347 GLY A CA 1
ATOM 2484 C C . GLY A 1 347 ? -2.722 -15.197 -6.309 1.00 89.19 347 GLY A C 1
ATOM 2485 O O . GLY A 1 347 ? -3.587 -14.771 -5.537 1.00 89.19 347 GLY A O 1
ATOM 2486 N N . GLU A 1 348 ? -1.466 -15.437 -5.941 1.00 92.69 348 GLU A N 1
ATOM 2487 C CA . GLU A 1 348 ? -0.951 -15.299 -4.580 1.00 92.69 348 GLU A CA 1
ATOM 2488 C C . GLU A 1 348 ? -0.191 -13.976 -4.388 1.00 92.69 348 GLU A C 1
ATOM 2490 O O . GLU A 1 348 ? 0.534 -13.514 -5.280 1.00 92.69 348 GLU A O 1
ATOM 2495 N N . PHE A 1 349 ? -0.352 -13.371 -3.207 1.00 95.56 349 PHE A N 1
ATOM 2496 C CA . PHE A 1 349 ? 0.409 -12.200 -2.770 1.00 95.56 349 PHE A CA 1
ATOM 2497 C C . PHE A 1 349 ? 0.932 -12.402 -1.346 1.00 95.56 349 PHE A C 1
ATOM 2499 O O . PHE A 1 349 ? 0.156 -12.392 -0.391 1.00 95.56 349 PHE A O 1
ATOM 2506 N N . ASN A 1 350 ? 2.248 -12.544 -1.208 1.00 95.19 350 ASN A N 1
ATOM 2507 C CA . ASN A 1 350 ? 2.925 -12.667 0.077 1.00 95.19 350 ASN A CA 1
ATOM 2508 C C . ASN A 1 350 ? 3.660 -11.373 0.418 1.00 95.19 350 ASN A C 1
ATOM 2510 O O . ASN A 1 350 ? 4.383 -10.830 -0.417 1.00 95.19 350 ASN A O 1
ATOM 2514 N N . ALA A 1 351 ? 3.514 -10.879 1.644 1.00 94.38 351 ALA A N 1
ATOM 2515 C CA . ALA A 1 351 ? 4.245 -9.706 2.092 1.00 94.38 351 ALA A CA 1
ATOM 2516 C C . ALA A 1 351 ? 4.572 -9.727 3.586 1.00 94.38 351 ALA A C 1
ATOM 2518 O O . ALA A 1 351 ? 3.732 -10.047 4.422 1.00 94.38 351 ALA A O 1
ATOM 2519 N N . TYR A 1 352 ? 5.799 -9.331 3.914 1.00 92.75 352 TYR A N 1
ATOM 2520 C CA . TYR A 1 352 ? 6.338 -9.273 5.267 1.00 92.75 352 TYR A CA 1
ATOM 2521 C C . TYR A 1 352 ? 6.892 -7.872 5.513 1.00 92.75 352 TYR A C 1
ATOM 2523 O O . TYR A 1 352 ? 7.949 -7.506 5.003 1.00 92.75 352 TYR A O 1
ATOM 2531 N N . PHE A 1 353 ? 6.160 -7.080 6.285 1.00 90.38 353 PHE A N 1
ATOM 2532 C CA . PHE A 1 353 ? 6.419 -5.670 6.536 1.00 90.38 353 PHE A CA 1
ATOM 2533 C C . PHE A 1 353 ? 7.103 -5.459 7.889 1.00 90.38 353 PHE A C 1
ATOM 2535 O O . PHE A 1 353 ? 6.710 -6.029 8.911 1.00 90.38 353 PHE A O 1
ATOM 2542 N N . GLY A 1 354 ? 8.132 -4.614 7.896 1.00 88.81 354 GLY A N 1
ATOM 2543 C CA . GLY A 1 354 ? 8.627 -3.957 9.104 1.00 88.81 354 GLY A CA 1
ATOM 2544 C C . GLY A 1 354 ? 7.824 -2.683 9.353 1.00 88.81 354 GLY A C 1
ATOM 2545 O O . GLY A 1 354 ? 7.396 -2.417 10.469 1.00 88.81 354 GLY A O 1
ATOM 2546 N N . THR A 1 355 ? 7.523 -1.960 8.277 1.00 88.88 355 THR A N 1
ATOM 2547 C CA . THR A 1 355 ? 6.674 -0.767 8.282 1.00 88.88 355 THR A CA 1
ATOM 2548 C C . THR A 1 355 ? 5.777 -0.810 7.057 1.00 88.88 355 THR A C 1
ATOM 2550 O O . THR A 1 355 ? 6.233 -1.178 5.972 1.00 88.88 355 THR A O 1
ATOM 2553 N N . LEU A 1 356 ? 4.509 -0.429 7.219 1.00 93.62 356 LEU A N 1
ATOM 2554 C CA . LEU A 1 356 ? 3.578 -0.280 6.102 1.00 93.62 356 LEU A CA 1
ATOM 2555 C C . LEU A 1 356 ? 2.880 1.076 6.185 1.00 93.62 356 LEU A C 1
ATOM 2557 O O . LEU A 1 356 ? 2.043 1.288 7.064 1.00 93.62 356 LEU A O 1
ATOM 2561 N N . TYR A 1 357 ? 3.222 1.973 5.257 1.00 95.25 357 TYR A N 1
ATOM 2562 C CA . TYR A 1 357 ? 2.586 3.284 5.100 1.00 95.25 357 TYR A CA 1
ATOM 2563 C C . TYR A 1 357 ? 1.837 3.361 3.773 1.00 95.25 357 TYR A C 1
ATOM 2565 O O . TYR A 1 357 ? 2.410 3.106 2.714 1.00 95.25 357 TYR A O 1
ATOM 2573 N N . VAL A 1 358 ? 0.567 3.753 3.826 1.00 97.62 358 VAL A N 1
ATOM 2574 C CA . VAL A 1 358 ? -0.268 3.965 2.640 1.00 97.62 358 VAL A CA 1
ATOM 2575 C C . VAL A 1 358 ? -0.971 5.307 2.776 1.00 97.62 358 VAL A C 1
ATOM 2577 O O . VAL A 1 358 ? -1.845 5.456 3.625 1.00 97.62 358 VAL A O 1
ATOM 2580 N N . GLY A 1 359 ? -0.564 6.292 1.973 1.00 95.44 359 GLY A N 1
ATOM 2581 C CA . GLY A 1 359 ? -1.023 7.673 2.115 1.00 95.44 359 GLY A CA 1
ATOM 2582 C C . GLY A 1 359 ? -0.504 8.286 3.411 1.00 95.44 359 GLY A C 1
ATOM 2583 O O . GLY A 1 359 ? -1.210 8.315 4.419 1.00 95.44 359 GLY A O 1
ATOM 2584 N N . TYR A 1 360 ? 0.749 8.736 3.403 1.00 92.62 360 TYR A N 1
ATOM 2585 C CA . TYR A 1 360 ? 1.416 9.297 4.576 1.00 92.62 360 TYR A CA 1
ATOM 2586 C C . TYR A 1 360 ? 2.104 10.618 4.232 1.00 92.62 360 TYR A C 1
ATOM 2588 O O . TYR A 1 360 ? 2.916 10.669 3.310 1.00 92.62 360 TYR A O 1
ATOM 2596 N N . ASN A 1 361 ? 1.809 11.680 4.981 1.00 89.62 361 ASN A N 1
ATOM 2597 C CA . ASN A 1 361 ? 2.347 13.018 4.725 1.00 89.62 361 ASN A CA 1
ATOM 2598 C C . ASN A 1 361 ? 3.071 13.578 5.956 1.00 89.62 361 ASN A C 1
ATOM 2600 O O . ASN A 1 361 ? 2.471 13.737 7.006 1.00 89.62 361 ASN A O 1
ATOM 2604 N N . HIS A 1 362 ? 4.362 13.883 5.871 1.00 85.75 362 HIS A N 1
ATOM 2605 C CA . HIS A 1 362 ? 5.147 14.239 7.062 1.00 85.75 362 HIS A CA 1
ATOM 2606 C C . HIS A 1 362 ? 4.774 15.599 7.717 1.00 85.75 362 HIS A C 1
ATOM 2608 O O . HIS A 1 362 ? 4.317 16.554 7.085 1.00 85.75 362 HIS A O 1
ATOM 2614 N N . ASP A 1 363 ? 5.040 15.707 9.025 1.00 65.56 363 ASP A N 1
ATOM 2615 C CA . ASP A 1 363 ? 4.555 16.760 9.941 1.00 65.56 363 ASP A CA 1
ATOM 2616 C C . ASP A 1 363 ? 5.245 18.137 9.843 1.00 65.56 363 ASP A C 1
ATOM 2618 O O . ASP A 1 363 ? 4.936 19.028 10.637 1.00 65.56 363 ASP A O 1
ATOM 2622 N N . SER A 1 364 ? 6.068 18.422 8.825 1.00 61.84 364 SER A N 1
ATOM 2623 C CA . SER A 1 364 ? 6.864 19.671 8.769 1.00 61.84 364 SER A CA 1
ATOM 2624 C C . SER A 1 364 ? 6.537 20.705 7.669 1.00 61.84 364 SER A C 1
ATOM 2626 O O . SER A 1 364 ? 7.194 21.741 7.611 1.00 61.84 364 SER A O 1
ATOM 2628 N N . GLY A 1 365 ? 5.513 20.525 6.831 1.00 58.16 365 GLY A N 1
ATOM 2629 C CA . GLY A 1 365 ? 5.035 21.566 5.904 1.00 58.16 365 GLY A CA 1
ATOM 2630 C C . GLY A 1 365 ? 3.879 21.062 5.044 1.00 58.16 365 GLY A C 1
ATOM 2631 O O . GLY A 1 365 ? 3.689 19.855 4.976 1.00 58.16 365 GLY A O 1
ATOM 2632 N N . GLY A 1 366 ? 3.084 21.961 4.444 1.00 71.81 366 GLY A N 1
ATOM 2633 C CA . GLY A 1 366 ? 1.883 21.609 3.657 1.00 71.81 366 GLY A CA 1
ATOM 2634 C C . GLY A 1 366 ? 2.133 20.572 2.550 1.00 71.81 366 GLY A C 1
ATOM 2635 O O . GLY A 1 366 ? 3.269 20.246 2.268 1.00 71.81 366 GLY A O 1
ATOM 2636 N N . GLY A 1 367 ? 1.105 20.024 1.912 1.00 81.81 367 GLY A N 1
ATOM 2637 C CA . GLY A 1 367 ? 1.269 18.963 0.905 1.00 81.81 367 GLY A CA 1
ATOM 2638 C C . GLY A 1 367 ? 0.077 18.018 0.916 1.00 81.81 367 GLY A C 1
ATOM 2639 O O . GLY A 1 367 ? -0.888 18.288 1.619 1.00 81.81 367 GLY A O 1
ATOM 2640 N N . SER A 1 368 ? 0.124 16.927 0.157 1.00 89.81 368 SER A N 1
ATOM 2641 C CA . SER A 1 368 ? -0.900 15.879 0.210 1.00 89.81 368 SER A CA 1
ATOM 2642 C C . SER A 1 368 ? -0.354 14.510 -0.183 1.00 89.81 368 SER A C 1
ATOM 2644 O O . SER A 1 368 ? 0.575 14.398 -0.983 1.00 89.81 368 SER A O 1
ATOM 2646 N N . ALA A 1 369 ? -0.935 13.448 0.371 1.00 93.31 369 ALA A N 1
ATOM 2647 C CA . ALA A 1 369 ? -0.582 12.071 0.029 1.00 93.31 369 ALA A CA 1
ATOM 2648 C C . ALA A 1 369 ? -1.838 11.259 -0.303 1.00 93.31 369 ALA A C 1
ATOM 2650 O O . ALA A 1 369 ? -2.786 11.272 0.475 1.00 93.31 369 ALA A O 1
ATOM 2651 N N . SER A 1 370 ? -1.847 10.529 -1.420 1.00 96.88 370 SER A N 1
ATOM 2652 C CA . SER A 1 370 ? -2.952 9.638 -1.806 1.00 96.88 370 SER A CA 1
ATOM 2653 C C . SER A 1 370 ? -2.442 8.247 -2.177 1.00 96.88 370 SER A C 1
ATOM 2655 O O . SER A 1 370 ? -1.828 8.066 -3.230 1.00 96.88 370 SER A O 1
ATOM 2657 N N . GLY A 1 371 ? -2.642 7.269 -1.291 1.00 98.31 371 GLY A N 1
ATOM 2658 C CA . GLY A 1 371 ? -2.114 5.910 -1.426 1.00 98.31 371 GLY A CA 1
ATOM 2659 C C . GLY A 1 371 ? -3.194 4.836 -1.534 1.00 98.31 371 GLY A C 1
ATOM 2660 O O . GLY A 1 371 ? -4.157 4.845 -0.767 1.00 98.31 371 GLY A O 1
ATOM 2661 N N . LEU A 1 372 ? -2.985 3.863 -2.425 1.00 98.69 372 LEU A N 1
ATOM 2662 C CA . LEU A 1 372 ? -3.838 2.683 -2.587 1.00 98.69 372 LEU A CA 1
ATOM 2663 C C . LEU A 1 372 ? -3.018 1.383 -2.619 1.00 98.69 372 LEU A C 1
ATOM 2665 O O . LEU A 1 372 ? -2.149 1.208 -3.472 1.00 98.69 372 LEU A O 1
ATOM 2669 N N . LEU A 1 373 ? -3.359 0.441 -1.740 1.00 98.50 373 LEU A N 1
ATOM 2670 C CA . LEU A 1 373 ? -2.972 -0.969 -1.819 1.00 98.50 373 LEU A CA 1
ATOM 2671 C C . LEU A 1 373 ? -4.232 -1.812 -2.025 1.00 98.50 373 LEU A C 1
ATOM 2673 O O . LEU A 1 373 ? -5.013 -1.997 -1.092 1.00 98.50 373 LEU A O 1
ATOM 2677 N N . ASN A 1 374 ? -4.439 -2.331 -3.232 1.00 98.00 374 ASN A N 1
ATOM 2678 C CA . ASN A 1 374 ? -5.622 -3.124 -3.553 1.00 98.00 374 ASN A CA 1
ATOM 2679 C C . ASN A 1 374 ? -5.256 -4.557 -3.951 1.00 98.00 374 ASN A C 1
ATOM 2681 O O . ASN A 1 374 ? -4.749 -4.814 -5.044 1.00 98.00 374 ASN A O 1
ATOM 2685 N N . LEU A 1 375 ? -5.578 -5.494 -3.065 1.00 97.06 375 LEU A N 1
ATOM 2686 C CA . LEU A 1 375 ? -5.364 -6.927 -3.226 1.00 97.06 375 LEU A CA 1
ATOM 2687 C C . LEU A 1 375 ? -6.689 -7.693 -3.360 1.00 97.06 375 LEU A C 1
ATOM 2689 O O . LEU A 1 375 ? -6.690 -8.918 -3.304 1.00 97.06 375 LEU A O 1
ATOM 2693 N N . THR A 1 376 ? -7.824 -7.015 -3.562 1.00 94.81 376 THR A N 1
ATOM 2694 C CA . THR A 1 376 ? -9.155 -7.660 -3.638 1.00 94.81 376 THR A CA 1
ATOM 2695 C C . THR A 1 376 ? -9.267 -8.747 -4.702 1.00 94.81 376 THR A C 1
ATOM 2697 O O . THR A 1 376 ? -10.030 -9.691 -4.520 1.00 94.81 376 THR A O 1
ATOM 2700 N N . GLY A 1 377 ? -8.487 -8.652 -5.781 1.00 90.62 377 GLY A N 1
ATOM 2701 C CA . GLY A 1 377 ? -8.469 -9.655 -6.841 1.00 90.62 377 GLY A CA 1
ATOM 2702 C C . GLY A 1 377 ? -7.667 -10.919 -6.517 1.00 90.62 377 GLY A C 1
ATOM 2703 O O . GLY A 1 377 ? -7.756 -11.878 -7.276 1.00 90.62 377 GLY A O 1
ATOM 2704 N N . THR A 1 378 ? -6.866 -10.941 -5.450 1.00 92.69 378 THR A N 1
ATOM 2705 C CA . THR A 1 378 ? -6.000 -12.085 -5.104 1.00 92.69 378 THR A CA 1
ATOM 2706 C C . THR A 1 378 ? -6.768 -13.190 -4.383 1.00 92.69 378 THR A C 1
ATOM 2708 O O . THR A 1 378 ? -7.659 -12.916 -3.583 1.00 92.69 378 THR A O 1
ATOM 2711 N N . THR A 1 379 ? -6.382 -14.447 -4.599 1.00 89.38 379 THR A N 1
ATOM 2712 C CA . THR A 1 379 ? -7.100 -15.618 -4.062 1.00 89.38 379 THR A CA 1
ATOM 2713 C C . THR A 1 379 ? -6.493 -16.177 -2.781 1.00 89.38 379 THR A C 1
ATOM 2715 O O . THR A 1 379 ? -7.188 -16.830 -2.012 1.00 89.38 379 THR A O 1
ATOM 2718 N N . SER A 1 380 ? -5.206 -15.928 -2.541 1.00 92.88 380 SER A N 1
ATOM 2719 C CA . SER A 1 380 ? -4.466 -16.439 -1.382 1.00 92.88 380 SER A CA 1
ATOM 2720 C C . SER A 1 380 ? -3.278 -15.537 -1.046 1.00 92.88 380 SER A C 1
ATOM 2722 O O . SER A 1 380 ? -2.994 -14.578 -1.773 1.00 92.88 380 SER A O 1
ATOM 2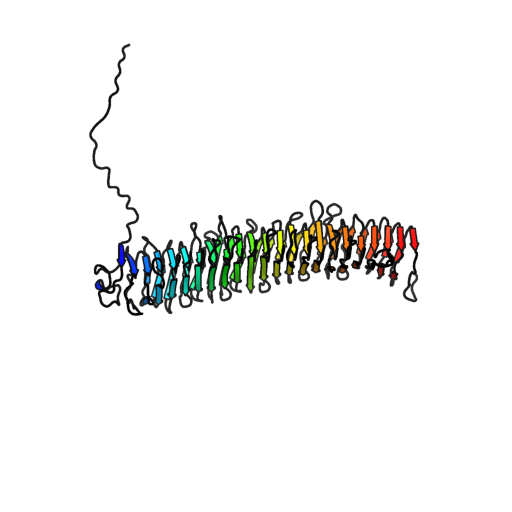724 N N . GLY A 1 381 ? -2.616 -15.815 0.075 1.00 93.44 381 GLY A N 1
ATOM 2725 C CA . GLY A 1 381 ? -1.356 -15.182 0.449 1.00 93.44 381 GLY A CA 1
ATOM 2726 C C . GLY A 1 381 ? -1.256 -14.858 1.933 1.00 93.44 381 GLY A C 1
ATOM 2727 O O . GLY A 1 381 ? -2.261 -14.815 2.650 1.00 93.44 381 GLY A O 1
ATOM 2728 N N . VAL A 1 382 ? -0.027 -14.621 2.376 1.00 94.81 382 VAL A N 1
ATOM 2729 C CA . VAL A 1 382 ? 0.318 -14.255 3.748 1.00 94.81 382 VAL A CA 1
ATOM 2730 C C . VAL A 1 382 ? 0.708 -12.788 3.799 1.00 94.81 382 VAL A C 1
ATOM 2732 O O . VAL A 1 382 ? 1.613 -12.357 3.089 1.00 94.81 382 VAL A O 1
ATOM 2735 N N . LEU A 1 383 ? 0.068 -12.019 4.674 1.00 94.25 383 LEU A N 1
ATOM 2736 C CA . LEU A 1 383 ? 0.507 -10.671 5.010 1.00 94.25 383 LEU A CA 1
ATOM 2737 C C . LEU A 1 383 ? 0.914 -10.642 6.469 1.00 94.25 383 LEU A C 1
ATOM 2739 O O . LEU A 1 383 ? 0.103 -10.924 7.342 1.00 94.25 383 LEU A O 1
ATOM 2743 N N . SER A 1 384 ? 2.151 -10.259 6.742 1.00 91.88 384 SER A N 1
ATOM 2744 C CA . SER A 1 384 ? 2.624 -10.075 8.103 1.00 91.88 384 SER A CA 1
ATOM 2745 C C . SER A 1 384 ? 3.191 -8.683 8.290 1.00 91.88 384 SER A C 1
ATOM 2747 O O . SER A 1 384 ? 3.941 -8.203 7.447 1.00 91.88 384 SER A O 1
ATOM 2749 N N . ASN A 1 385 ? 2.867 -8.041 9.405 1.00 87.69 385 ASN A N 1
ATOM 2750 C CA . ASN A 1 385 ? 3.615 -6.895 9.897 1.00 87.69 385 ASN A CA 1
ATOM 2751 C C . ASN A 1 385 ? 4.235 -7.284 11.235 1.00 87.69 385 ASN A C 1
ATOM 2753 O O . ASN A 1 385 ? 3.522 -7.689 12.142 1.00 87.69 385 ASN A O 1
ATOM 2757 N N . SER A 1 386 ? 5.554 -7.182 11.352 1.00 79.19 386 SER A N 1
ATOM 2758 C CA . SER A 1 386 ? 6.268 -7.564 12.577 1.00 79.19 386 SER A CA 1
ATOM 2759 C C . SER A 1 386 ? 6.979 -6.398 13.266 1.00 79.19 386 SER A C 1
ATOM 2761 O O . SER A 1 386 ? 7.726 -6.630 14.227 1.00 79.19 386 SER A O 1
ATOM 2763 N N . GLY A 1 387 ? 6.777 -5.178 12.759 1.00 77.06 387 GLY A N 1
ATOM 2764 C CA . GLY A 1 387 ? 7.351 -3.953 13.304 1.00 77.06 387 GLY A CA 1
ATOM 2765 C C . GLY A 1 387 ? 6.328 -3.107 14.059 1.00 77.06 387 GLY A C 1
ATOM 2766 O O . GLY A 1 387 ? 5.297 -3.606 14.517 1.00 77.06 387 GLY A O 1
ATOM 2767 N N . SER A 1 388 ? 6.665 -1.834 14.267 1.00 75.62 388 SER A N 1
ATOM 2768 C CA . SER A 1 388 ? 5.947 -0.986 15.222 1.00 75.62 388 SER A CA 1
ATOM 2769 C C . SER A 1 388 ? 4.712 -0.306 14.636 1.00 75.62 388 SER A C 1
ATOM 2771 O O . SER A 1 388 ? 3.768 -0.065 15.378 1.00 75.62 388 SER A O 1
ATOM 2773 N N . ASP A 1 389 ? 4.678 -0.009 13.330 1.00 82.75 389 ASP A N 1
ATOM 2774 C CA . ASP A 1 389 ? 3.694 0.928 12.778 1.00 82.75 389 ASP A CA 1
ATOM 2775 C C . ASP A 1 389 ? 3.036 0.429 11.479 1.00 82.75 389 ASP A C 1
ATOM 2777 O O . ASP A 1 389 ? 3.701 0.130 10.477 1.00 82.75 389 ASP A O 1
ATOM 2781 N N . LEU A 1 390 ? 1.701 0.461 11.475 1.00 92.06 390 LEU A N 1
ATOM 2782 C CA . LEU A 1 390 ? 0.839 0.403 10.297 1.00 92.06 390 LEU A CA 1
ATOM 2783 C C . LEU A 1 390 ? 0.048 1.714 10.203 1.00 92.06 390 LEU A C 1
ATOM 2785 O O . LEU A 1 390 ? -0.787 2.003 11.062 1.00 92.06 390 LEU A O 1
ATOM 2789 N N . ARG A 1 391 ? 0.315 2.522 9.170 1.00 93.69 391 ARG A N 1
ATOM 2790 C CA . ARG A 1 391 ? -0.313 3.843 8.990 1.00 93.69 391 ARG A CA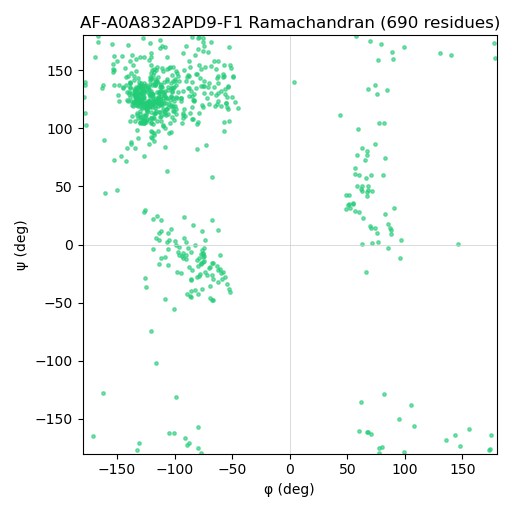 1
ATOM 2791 C C . ARG A 1 391 ? -1.020 3.940 7.646 1.00 93.69 391 ARG A C 1
ATOM 2793 O O . ARG A 1 391 ? -0.398 3.770 6.599 1.00 93.69 391 ARG A O 1
ATOM 2800 N N . ILE A 1 392 ? -2.311 4.249 7.683 1.00 96.75 392 ILE A N 1
ATOM 2801 C CA . ILE A 1 392 ? -3.181 4.321 6.509 1.00 96.75 392 ILE A CA 1
ATOM 2802 C C . ILE A 1 392 ? -3.937 5.648 6.557 1.00 96.75 392 ILE A C 1
ATOM 2804 O O . ILE A 1 392 ? -4.752 5.859 7.454 1.00 96.75 392 ILE A O 1
ATOM 2808 N N . GLY A 1 393 ? -3.650 6.559 5.625 1.00 94.44 393 GLY A N 1
ATOM 2809 C CA . GLY A 1 393 ? -4.190 7.920 5.680 1.00 94.44 393 GLY A CA 1
ATOM 2810 C C . GLY A 1 393 ? -3.693 8.650 6.923 1.00 94.44 393 GLY A C 1
ATOM 2811 O O . GLY A 1 393 ? -4.478 9.109 7.753 1.00 94.44 393 GLY A O 1
ATOM 2812 N N . GLY A 1 394 ? -2.379 8.619 7.127 1.00 89.50 394 GLY A N 1
ATOM 2813 C CA . GLY A 1 394 ? -1.739 9.119 8.336 1.00 89.50 394 GLY A CA 1
ATOM 2814 C C . GLY A 1 394 ? -1.203 10.533 8.161 1.00 89.50 394 GLY A C 1
ATOM 2815 O O . GLY A 1 394 ? -0.632 10.847 7.119 1.00 89.50 394 GLY A O 1
ATOM 2816 N N . GLN A 1 395 ? -1.282 11.305 9.244 1.00 86.31 395 GLN A N 1
ATOM 2817 C CA . GLN A 1 395 ? -0.836 12.690 9.413 1.00 86.31 395 GLN A CA 1
ATOM 2818 C C . GLN A 1 395 ? -1.807 13.737 8.883 1.00 86.31 395 GLN A C 1
ATOM 2820 O O . GLN A 1 395 ? -2.952 13.709 9.310 1.00 86.31 395 GLN A O 1
ATOM 2825 N N . ARG A 1 396 ? -1.399 14.699 8.052 1.00 82.75 396 ARG A N 1
ATOM 2826 C CA . ARG A 1 396 ? -2.286 15.738 7.491 1.00 82.75 396 ARG A CA 1
ATOM 2827 C C . ARG A 1 396 ? -2.485 15.547 5.995 1.00 82.75 396 ARG A C 1
ATOM 2829 O O . ARG A 1 396 ? -1.565 15.079 5.331 1.00 82.75 396 ARG A O 1
ATOM 2836 N N . ASP A 1 397 ? -3.622 15.973 5.449 1.00 88.31 397 ASP A N 1
ATOM 2837 C CA . ASP A 1 397 ? -3.858 15.983 3.994 1.00 88.31 397 ASP A CA 1
ATOM 2838 C C . ASP A 1 397 ? -3.585 14.615 3.324 1.00 88.31 397 ASP A C 1
ATOM 2840 O O . ASP A 1 397 ? -3.104 14.528 2.189 1.00 88.31 397 ASP A O 1
ATOM 2844 N N . ALA A 1 398 ? -3.809 13.528 4.065 1.00 91.44 398 ALA A N 1
ATOM 2845 C CA . ALA A 1 398 ? -3.372 12.191 3.694 1.00 91.44 398 ALA A CA 1
ATOM 2846 C C . ALA A 1 398 ? -4.570 11.259 3.545 1.00 91.44 398 ALA A C 1
ATOM 2848 O O . ALA A 1 398 ? -5.319 11.033 4.493 1.00 91.44 398 ALA A O 1
ATOM 2849 N N . THR A 1 399 ? -4.728 10.688 2.354 1.00 95.50 399 THR A N 1
ATOM 2850 C CA . THR A 1 399 ? -5.715 9.655 2.049 1.00 95.50 399 THR A CA 1
ATOM 2851 C C . THR A 1 399 ? -5.009 8.328 1.814 1.00 95.50 399 THR A C 1
ATOM 2853 O O . THR A 1 399 ? -4.140 8.226 0.951 1.00 95.50 399 THR A O 1
ATOM 2856 N N . GLY A 1 400 ? -5.375 7.301 2.571 1.00 98.06 400 GLY A N 1
ATOM 2857 C CA . GLY A 1 400 ? -4.819 5.960 2.436 1.00 98.06 400 GLY A CA 1
ATOM 2858 C C . GLY A 1 400 ? -5.907 4.908 2.380 1.00 98.06 400 GLY A C 1
ATOM 2859 O O . GLY A 1 400 ? -6.846 4.938 3.172 1.00 98.06 400 GLY A O 1
ATOM 2860 N N . THR A 1 401 ? -5.773 3.959 1.461 1.00 98.62 401 THR A N 1
ATOM 2861 C CA . THR A 1 401 ? -6.722 2.856 1.309 1.00 98.62 401 THR A CA 1
ATOM 2862 C C . THR A 1 401 ? -5.992 1.531 1.160 1.00 98.62 401 THR A C 1
ATOM 2864 O O . THR A 1 401 ? -5.107 1.387 0.317 1.00 98.62 401 THR A O 1
ATOM 2867 N N . VAL A 1 402 ? -6.381 0.548 1.967 1.00 98.44 402 VAL A N 1
ATOM 2868 C CA . VAL A 1 402 ? -5.863 -0.818 1.928 1.00 98.44 402 VAL A CA 1
ATOM 2869 C C . VAL A 1 402 ? -7.029 -1.798 1.879 1.00 98.44 402 VAL A C 1
ATOM 2871 O O . VAL A 1 402 ? -7.851 -1.846 2.794 1.00 98.44 402 VAL A O 1
ATOM 2874 N N . HIS A 1 403 ? -7.060 -2.624 0.837 1.00 97.44 403 HIS A N 1
ATOM 2875 C CA . HIS A 1 403 ? -8.035 -3.697 0.680 1.00 97.44 403 HIS A CA 1
ATOM 2876 C C . HIS A 1 403 ? -7.318 -5.036 0.505 1.00 97.44 403 HIS A C 1
ATOM 2878 O O . HIS A 1 403 ? -6.625 -5.235 -0.492 1.00 97.44 403 HIS A O 1
ATOM 2884 N N . LEU A 1 404 ? -7.482 -5.967 1.448 1.00 94.19 404 LEU A N 1
ATOM 2885 C CA . LEU A 1 404 ? -6.754 -7.246 1.431 1.00 94.19 404 LEU A CA 1
ATOM 2886 C C . LEU A 1 404 ? -7.443 -8.356 0.620 1.00 94.19 404 LEU A C 1
ATOM 2888 O O . LEU A 1 404 ? -6.786 -9.311 0.206 1.00 94.19 404 LEU A O 1
ATOM 2892 N N . GLY A 1 405 ? -8.744 -8.224 0.351 1.00 91.31 405 GLY A N 1
ATOM 2893 C CA . GLY A 1 405 ? -9.520 -9.247 -0.354 1.00 91.31 405 GLY A CA 1
ATOM 2894 C C . GLY A 1 405 ? -9.767 -10.512 0.467 1.00 91.31 405 GLY A C 1
ATOM 2895 O O . GLY A 1 405 ? -9.630 -10.513 1.690 1.00 91.31 405 GLY A O 1
ATOM 2896 N N . ASN A 1 406 ? -10.146 -11.584 -0.230 1.00 93.62 406 ASN A N 1
ATOM 2897 C CA . ASN A 1 406 ? -10.468 -12.885 0.357 1.00 93.62 406 ASN A CA 1
ATOM 2898 C C . ASN A 1 406 ? -9.241 -13.824 0.389 1.00 93.62 406 ASN A C 1
ATOM 2900 O O . ASN A 1 406 ? -8.238 -13.604 -0.293 1.00 93.62 406 ASN A O 1
ATOM 2904 N N . GLY A 1 407 ? -9.331 -14.897 1.174 1.00 92.25 407 GLY A N 1
ATOM 2905 C CA . GLY A 1 407 ? -8.383 -16.010 1.238 1.00 92.25 407 GLY A CA 1
ATOM 2906 C C . GLY A 1 407 ? -7.032 -15.684 1.877 1.00 92.25 407 GLY A C 1
ATOM 2907 O O . GLY A 1 407 ? -6.084 -16.443 1.693 1.00 92.25 407 GLY A O 1
ATOM 2908 N N . LYS A 1 408 ? -6.902 -14.552 2.581 1.00 94.12 408 LYS A N 1
ATOM 2909 C CA . LYS A 1 408 ? -5.631 -14.134 3.191 1.00 94.12 408 LYS A CA 1
ATOM 2910 C C . LYS A 1 408 ? -5.439 -14.700 4.586 1.00 94.12 408 LYS A C 1
ATOM 2912 O O . LYS A 1 408 ? -6.390 -14.767 5.361 1.00 94.12 408 LYS A O 1
ATOM 2917 N N . THR A 1 409 ? -4.185 -15.004 4.904 1.00 95.06 409 THR A N 1
ATOM 2918 C CA . THR A 1 409 ? -3.705 -15.151 6.279 1.00 95.06 409 THR A CA 1
ATOM 2919 C C . THR A 1 409 ? -2.968 -13.877 6.665 1.00 95.06 409 THR A C 1
ATOM 2921 O O . THR A 1 409 ? -1.989 -13.501 6.022 1.00 95.06 409 THR A O 1
ATOM 2924 N N . VAL A 1 410 ? -3.447 -13.193 7.696 1.00 93.75 410 VAL A N 1
ATOM 2925 C CA . VAL A 1 410 ? -2.949 -11.886 8.117 1.00 93.75 410 VAL A CA 1
ATOM 2926 C C . VAL A 1 410 ? -2.409 -11.981 9.542 1.00 93.75 410 VAL A C 1
ATOM 2928 O O . VAL A 1 410 ? -3.125 -12.383 10.449 1.00 93.75 410 VAL A O 1
ATOM 2931 N N . LEU A 1 411 ? -1.141 -11.625 9.731 1.00 91.69 411 LEU A N 1
ATOM 2932 C CA . LEU A 1 411 ? -0.419 -11.670 11.003 1.00 91.69 411 LEU A CA 1
ATOM 2933 C C . LEU A 1 411 ? 0.068 -10.261 11.343 1.00 91.69 411 LEU A C 1
ATOM 2935 O O . LEU A 1 411 ? 1.130 -9.839 10.877 1.00 91.69 411 LEU A O 1
ATOM 2939 N N . LEU A 1 412 ? -0.714 -9.497 12.100 1.00 88.12 412 LEU A N 1
ATOM 2940 C CA . LEU A 1 412 ? -0.383 -8.103 12.393 1.00 88.12 412 LEU A CA 1
ATOM 2941 C C . LEU A 1 412 ? 0.167 -7.943 13.799 1.00 88.12 412 LEU A C 1
ATOM 2943 O O . LEU A 1 412 ? -0.511 -8.185 14.785 1.00 88.12 412 LEU A O 1
ATOM 2947 N N . GLY A 1 413 ? 1.385 -7.440 13.861 1.00 80.56 413 GLY A N 1
ATOM 2948 C CA . GLY A 1 413 ? 2.027 -6.985 15.070 1.00 80.56 413 GLY A CA 1
ATOM 2949 C C . GLY A 1 413 ? 2.569 -8.075 15.978 1.00 80.56 413 GLY A C 1
ATOM 2950 O O . GLY A 1 413 ? 2.613 -9.263 15.656 1.00 80.56 413 GLY A O 1
ATOM 2951 N N . LYS A 1 414 ? 3.060 -7.614 17.126 1.00 78.06 414 LYS A N 1
ATOM 2952 C CA . LYS A 1 414 ? 3.542 -8.430 18.241 1.00 78.06 414 LYS A CA 1
ATOM 2953 C C . LYS A 1 414 ? 2.960 -7.869 19.541 1.00 78.06 414 LYS A C 1
ATOM 2955 O O . LYS A 1 414 ? 2.774 -6.648 19.619 1.00 78.06 414 LYS A O 1
ATOM 2960 N N . PRO A 1 415 ? 2.722 -8.714 20.561 1.00 69.19 415 PRO A N 1
ATOM 2961 C CA . PRO A 1 415 ? 2.226 -8.261 21.857 1.00 69.19 415 PRO A CA 1
ATOM 2962 C C . PRO A 1 415 ? 3.019 -7.057 22.385 1.00 69.19 415 PRO A C 1
ATOM 2964 O O . PRO A 1 415 ? 4.245 -7.114 22.489 1.00 69.19 415 PRO A O 1
ATOM 2967 N N . GLY A 1 416 ? 2.320 -5.953 22.662 1.00 66.31 416 GLY A N 1
ATOM 2968 C CA . GLY A 1 416 ? 2.870 -4.749 23.281 1.00 66.31 416 GLY A CA 1
ATOM 2969 C C . GLY A 1 416 ? 3.731 -3.811 22.434 1.00 66.31 416 GLY A C 1
ATOM 2970 O O . GLY A 1 416 ? 4.300 -2.891 23.012 1.00 66.31 416 GLY A O 1
ATOM 2971 N N . PHE A 1 417 ? 3.822 -3.977 21.109 1.00 74.88 417 PHE A N 1
ATOM 2972 C CA . PHE A 1 417 ? 4.678 -3.108 20.277 1.00 74.88 417 PHE A CA 1
ATOM 2973 C C . PHE A 1 417 ? 3.984 -2.412 19.103 1.00 74.88 417 PHE A C 1
ATOM 2975 O O . PHE A 1 417 ? 4.441 -1.348 18.688 1.00 74.88 417 PHE A O 1
ATOM 2982 N N . THR A 1 418 ? 2.925 -2.989 18.536 1.00 84.69 418 THR A N 1
ATOM 2983 C CA . THR A 1 418 ? 2.442 -2.558 17.214 1.00 84.69 418 THR A CA 1
ATOM 2984 C C . THR A 1 418 ? 1.264 -1.595 17.294 1.00 84.69 418 THR A C 1
ATOM 2986 O O . THR A 1 418 ? 0.319 -1.811 18.044 1.00 84.69 418 THR A O 1
ATOM 2989 N N . SER A 1 419 ? 1.295 -0.549 16.476 1.00 87.69 419 SER A N 1
ATOM 2990 C CA . SER A 1 419 ? 0.246 0.458 16.364 1.00 87.69 419 SER A CA 1
ATOM 2991 C C . SER A 1 419 ? -0.423 0.407 14.995 1.00 87.69 419 SER A C 1
ATOM 2993 O O . SER A 1 419 ? 0.251 0.428 13.963 1.00 87.69 419 SER A O 1
ATOM 2995 N N . LEU A 1 420 ? -1.754 0.395 14.987 1.00 92.75 420 LEU A N 1
ATOM 2996 C CA . LEU A 1 420 ? -2.590 0.569 13.804 1.00 92.75 420 LEU A CA 1
ATOM 2997 C C . LEU A 1 420 ? -3.226 1.958 13.827 1.00 92.75 420 LEU A C 1
ATOM 2999 O O . LEU A 1 420 ? -4.048 2.261 14.691 1.00 92.75 420 LEU A O 1
ATOM 3003 N N . PHE A 1 421 ? -2.891 2.787 12.843 1.00 94.31 421 PHE A N 1
ATOM 3004 C CA . PHE A 1 421 ? -3.472 4.114 12.666 1.00 94.31 421 PHE A CA 1
ATOM 3005 C C . PHE A 1 421 ? -4.171 4.219 11.314 1.00 94.31 421 PHE A C 1
ATOM 3007 O O . PHE A 1 421 ? -3.529 4.131 10.266 1.00 94.31 421 PHE A O 1
ATOM 3014 N N . VAL A 1 422 ? -5.481 4.454 11.347 1.00 97.06 422 VAL A N 1
ATOM 3015 C CA . VAL A 1 422 ? -6.331 4.587 10.161 1.00 97.06 422 VAL A CA 1
ATOM 3016 C C . VAL A 1 422 ? -7.049 5.929 10.224 1.00 97.06 422 VAL A C 1
ATOM 3018 O O . VAL A 1 422 ? -7.940 6.121 11.050 1.00 97.06 422 VAL A O 1
ATOM 3021 N N . GLY A 1 423 ? -6.636 6.880 9.384 1.00 94.56 423 GLY A N 1
ATOM 3022 C CA . GLY A 1 423 ? -7.167 8.243 9.419 1.00 94.56 423 GLY A CA 1
ATOM 3023 C C . GLY A 1 423 ? -6.782 8.967 10.705 1.00 94.56 423 GLY A C 1
ATOM 3024 O O . GLY A 1 423 ? -7.652 9.362 11.479 1.00 94.56 423 GLY A O 1
ATOM 3025 N N . LYS A 1 424 ? -5.478 9.070 10.985 1.00 91.25 424 LYS A N 1
ATOM 3026 C CA . LYS A 1 424 ? -4.956 9.697 12.209 1.00 91.25 424 LYS A CA 1
ATOM 3027 C C . LYS A 1 424 ? -4.194 10.972 11.884 1.00 91.25 424 LYS A C 1
ATOM 3029 O O . LYS A 1 424 ? -3.204 10.897 11.164 1.00 91.25 424 LYS A O 1
ATOM 3034 N N . THR A 1 425 ? -4.572 12.081 12.509 1.00 87.12 425 THR A N 1
ATOM 3035 C CA . THR A 1 425 ? -3.916 13.388 12.361 1.00 87.12 425 THR A CA 1
ATOM 3036 C C . THR A 1 425 ? -3.038 13.708 13.568 1.00 87.12 425 THR A C 1
ATOM 3038 O O . THR A 1 425 ? -3.522 13.646 14.703 1.00 87.12 425 THR A O 1
ATOM 3041 N N . PHE A 1 426 ? -1.759 14.058 13.347 1.00 76.31 426 PHE A N 1
ATOM 3042 C CA . PHE A 1 426 ? -0.854 14.518 14.406 1.00 76.31 426 PHE A CA 1
ATOM 3043 C C . PHE A 1 426 ? -0.482 16.008 14.251 1.00 76.31 426 PHE A C 1
ATOM 3045 O O . PHE A 1 426 ? -0.150 16.497 13.174 1.00 76.31 426 PHE A O 1
ATOM 3052 N N . GLY A 1 427 ? -0.521 16.726 15.377 1.00 60.12 427 GLY A N 1
ATOM 3053 C CA . GLY A 1 427 ? 0.419 17.785 15.773 1.00 60.12 427 GLY A CA 1
ATOM 3054 C C . GLY A 1 427 ? 0.522 19.115 15.014 1.00 60.12 427 GLY A C 1
ATOM 3055 O O . GLY A 1 427 ? 0.983 20.075 15.622 1.00 60.12 427 GLY A O 1
ATOM 3056 N N . THR A 1 428 ? 0.143 19.250 13.741 1.00 59.06 428 THR A N 1
ATOM 3057 C CA . THR A 1 428 ? 0.320 20.529 13.015 1.00 59.06 428 THR A CA 1
ATOM 3058 C C . THR A 1 428 ? -0.837 20.842 12.051 1.00 59.06 428 THR A C 1
ATOM 3060 O O . THR A 1 428 ? -1.545 19.949 11.589 1.00 59.06 428 THR A O 1
ATOM 3063 N N . GLY A 1 429 ? -1.101 22.131 11.792 1.00 59.31 429 GLY A N 1
ATOM 3064 C CA . GLY A 1 429 ? -2.227 22.587 10.955 1.00 59.31 429 GLY A CA 1
ATOM 3065 C C . GLY A 1 429 ? -2.205 22.023 9.522 1.00 59.31 429 GLY A C 1
ATOM 3066 O O . GLY A 1 429 ? -1.131 21.842 8.951 1.00 59.31 429 GLY A O 1
ATOM 3067 N N . GLY A 1 430 ? -3.379 21.727 8.954 1.00 63.62 430 GLY A N 1
ATOM 3068 C CA . GLY A 1 430 ? -3.575 21.124 7.621 1.00 63.62 430 GLY A CA 1
ATOM 3069 C C . GLY A 1 430 ? -5.052 20.771 7.368 1.00 63.62 430 GLY A C 1
ATOM 3070 O O . GLY A 1 430 ? -5.895 21.066 8.215 1.00 63.62 430 GLY A O 1
ATOM 3071 N N . THR A 1 431 ? -5.395 20.162 6.228 1.00 71.12 431 THR A N 1
ATOM 3072 C CA . THR A 1 431 ? -6.755 19.639 5.972 1.00 71.12 431 THR A CA 1
ATOM 3073 C C . THR A 1 431 ? -6.914 18.184 6.447 1.00 71.12 431 THR A C 1
ATOM 3075 O O . THR A 1 431 ? -6.073 17.652 7.178 1.00 71.12 431 THR A O 1
ATOM 3078 N N . ALA A 1 432 ? -8.058 17.581 6.110 1.00 82.44 432 ALA A N 1
ATOM 3079 C CA . ALA A 1 432 ? -8.525 16.276 6.561 1.00 82.44 432 ALA A CA 1
ATOM 3080 C C . ALA A 1 432 ? -7.545 15.131 6.259 1.00 82.44 432 ALA A C 1
ATOM 3082 O O . ALA A 1 432 ? -6.943 15.092 5.186 1.00 82.44 432 ALA A O 1
ATOM 3083 N N . SER A 1 433 ? -7.478 14.147 7.155 1.00 90.25 433 SER A N 1
ATOM 3084 C CA . SER A 1 433 ? -6.847 12.851 6.871 1.00 90.25 433 SER A CA 1
ATOM 3085 C C . SER A 1 433 ? -7.875 11.739 6.858 1.00 90.25 433 SER A C 1
ATOM 3087 O O . SER A 1 433 ? -8.762 11.708 7.708 1.00 90.25 433 SER A O 1
ATOM 3089 N N . ALA A 1 434 ? -7.760 10.831 5.893 1.00 95.38 434 ALA A N 1
ATOM 3090 C CA . ALA A 1 434 ? -8.742 9.794 5.618 1.00 95.38 434 ALA A CA 1
ATOM 3091 C C . ALA A 1 434 ? -8.069 8.429 5.425 1.00 95.38 434 ALA A C 1
ATOM 3093 O O . ALA A 1 434 ? -7.254 8.251 4.524 1.00 95.38 434 ALA A O 1
ATOM 3094 N N . GLY A 1 435 ? -8.417 7.445 6.250 1.00 98.06 435 GLY A N 1
ATOM 3095 C CA . GLY A 1 435 ? -7.895 6.083 6.160 1.00 98.06 435 GLY A CA 1
ATOM 3096 C C . GLY A 1 435 ? -8.998 5.049 5.968 1.00 98.06 435 GLY A C 1
ATOM 3097 O O . GLY A 1 435 ? -10.054 5.142 6.590 1.00 98.06 435 GLY A O 1
ATOM 3098 N N . THR A 1 436 ? -8.740 4.034 5.147 1.00 98.69 436 THR A N 1
ATOM 3099 C CA . THR A 1 436 ? -9.612 2.863 4.970 1.00 98.69 436 THR A CA 1
ATOM 3100 C C . THR A 1 436 ? -8.793 1.575 5.009 1.00 98.69 436 THR A C 1
ATOM 3102 O O . THR A 1 436 ? -7.856 1.417 4.228 1.00 98.69 436 THR A O 1
ATOM 3105 N N . PHE A 1 437 ? -9.158 0.643 5.889 1.00 97.94 437 PHE A N 1
ATOM 3106 C CA . PHE A 1 437 ? -8.582 -0.702 5.967 1.00 97.94 437 PHE A CA 1
ATOM 3107 C C . PHE A 1 437 ? -9.699 -1.742 5.956 1.00 97.94 437 PHE A C 1
ATOM 3109 O O . PHE A 1 437 ? -10.522 -1.773 6.866 1.00 97.94 437 PHE A O 1
ATOM 3116 N N . THR A 1 438 ? -9.734 -2.599 4.938 1.00 97.31 438 THR A N 1
ATOM 3117 C CA . THR A 1 438 ? -10.762 -3.643 4.835 1.00 97.31 438 THR A CA 1
ATOM 3118 C C . THR A 1 438 ? -10.152 -5.002 4.549 1.00 97.31 438 THR A C 1
ATOM 3120 O O . THR A 1 438 ? -9.282 -5.136 3.675 1.00 97.31 438 THR A O 1
ATOM 3123 N N . MET A 1 439 ? -10.695 -6.029 5.188 1.00 94.38 439 MET A N 1
ATOM 3124 C CA . MET A 1 439 ? -10.364 -7.420 4.916 1.00 94.38 439 MET A CA 1
ATOM 3125 C C . MET A 1 439 ? -11.622 -8.205 4.534 1.00 94.38 439 MET A C 1
ATOM 3127 O O . MET A 1 439 ? -12.657 -8.089 5.182 1.00 94.38 439 MET A O 1
ATOM 3131 N N . GLY A 1 440 ? -11.522 -9.000 3.466 1.00 94.00 440 GLY A N 1
ATOM 3132 C CA . GLY A 1 440 ? -12.565 -9.951 3.088 1.00 94.00 440 GLY A CA 1
ATOM 3133 C C . GLY A 1 440 ? -12.498 -11.235 3.922 1.00 94.00 440 GLY A C 1
ATOM 3134 O O . GLY A 1 440 ? -11.939 -11.255 5.017 1.00 94.00 440 GLY A O 1
ATOM 3135 N N . SER A 1 441 ? -13.039 -12.338 3.404 1.00 93.94 441 SER A N 1
ATOM 3136 C CA . SER A 1 441 ? -13.001 -13.630 4.101 1.00 93.94 441 SER A CA 1
ATOM 3137 C C . SER A 1 441 ? -11.574 -14.144 4.271 1.00 93.94 441 SER A C 1
ATOM 3139 O O . SER A 1 441 ? -10.861 -14.250 3.278 1.00 93.94 441 SER A O 1
ATOM 3141 N N . GLY A 1 442 ? -11.154 -14.529 5.472 1.00 94.19 442 GLY A N 1
ATOM 3142 C CA . GLY A 1 442 ? -9.807 -15.064 5.696 1.00 94.19 442 GLY A CA 1
ATOM 3143 C C . GLY A 1 442 ? -9.482 -15.320 7.164 1.00 94.19 442 GLY A C 1
ATOM 3144 O O . GLY A 1 442 ? -10.374 -15.358 8.013 1.00 94.19 442 GLY A O 1
ATOM 3145 N N . THR A 1 443 ? -8.195 -15.489 7.451 1.00 94.81 443 THR A N 1
ATOM 3146 C CA . THR A 1 443 ? -7.661 -15.693 8.802 1.00 94.81 443 THR A CA 1
ATOM 3147 C C . THR A 1 443 ? -6.869 -14.467 9.235 1.00 94.81 443 THR A C 1
ATOM 3149 O O . THR A 1 443 ? -6.001 -14.024 8.484 1.00 94.81 443 THR A O 1
ATOM 3152 N N . MET A 1 444 ? -7.121 -13.938 10.431 1.00 93.69 444 MET A N 1
ATOM 3153 C CA . MET A 1 444 ? -6.343 -12.834 10.996 1.00 93.69 444 MET A CA 1
ATOM 3154 C C . MET A 1 444 ? -5.984 -13.106 12.454 1.00 93.69 444 MET A C 1
ATOM 3156 O O . MET A 1 444 ? -6.879 -13.241 13.281 1.00 93.69 444 MET A O 1
ATOM 3160 N N . ASP A 1 445 ? -4.686 -13.095 12.754 1.00 89.94 445 ASP A N 1
ATOM 3161 C CA . ASP A 1 445 ? -4.171 -12.959 14.114 1.00 89.94 445 ASP A CA 1
ATOM 3162 C C . ASP A 1 445 ? -3.498 -11.595 14.241 1.00 89.94 445 ASP A C 1
ATOM 3164 O O . ASP A 1 445 ? -2.568 -11.270 13.494 1.00 89.94 445 ASP A O 1
ATOM 3168 N N . ALA A 1 446 ? -3.995 -10.764 15.151 1.00 88.44 446 ALA A N 1
ATOM 3169 C CA . ALA A 1 446 ? -3.526 -9.396 15.285 1.00 88.44 446 ALA A CA 1
ATOM 3170 C C . ALA A 1 446 ? -3.296 -9.002 16.743 1.00 88.44 446 ALA A C 1
ATOM 3172 O O . ALA A 1 446 ? -4.152 -9.214 17.596 1.00 88.44 446 ALA A O 1
ATOM 3173 N N . TYR A 1 447 ? -2.151 -8.376 16.997 1.00 87.25 447 TYR A N 1
ATOM 3174 C CA . TYR A 1 447 ? -1.730 -7.847 18.283 1.00 87.25 447 TYR A CA 1
ATOM 3175 C C . TYR A 1 447 ? -1.405 -6.369 18.136 1.00 87.25 447 TYR A C 1
ATOM 3177 O O . TYR A 1 447 ? -0.446 -5.999 17.454 1.00 87.25 447 TYR A O 1
ATOM 3185 N N . PHE A 1 448 ? -2.184 -5.524 18.802 1.00 86.50 448 PHE A N 1
ATOM 3186 C CA . PHE A 1 448 ? -1.989 -4.081 18.764 1.00 86.50 448 PHE A CA 1
ATOM 3187 C C . PHE A 1 448 ? -1.836 -3.518 20.175 1.00 86.50 448 PHE A C 1
ATOM 3189 O O . PHE A 1 448 ? -2.629 -3.808 21.060 1.00 86.50 448 PHE A O 1
ATOM 3196 N N . ALA A 1 449 ? -0.830 -2.677 20.380 1.00 87.31 449 ALA A N 1
ATOM 3197 C CA . ALA A 1 449 ? -0.750 -1.810 21.546 1.00 87.31 449 ALA A CA 1
ATOM 3198 C C . ALA A 1 449 ? -1.704 -0.614 21.402 1.00 87.31 449 ALA A C 1
ATOM 3200 O O . ALA A 1 449 ? -2.328 -0.192 22.373 1.00 87.31 449 ALA A O 1
ATOM 3201 N N . GLN A 1 450 ? -1.822 -0.082 20.181 1.00 89.69 450 GLN A N 1
ATOM 3202 C CA . GLN A 1 450 ? -2.686 1.050 19.855 1.00 89.69 450 GLN A CA 1
ATOM 3203 C C . GLN A 1 450 ? -3.471 0.772 18.570 1.00 89.69 450 GLN A C 1
ATOM 3205 O O . GLN A 1 450 ? -2.889 0.410 17.549 1.00 89.69 450 GLN A O 1
ATOM 3210 N N . MET A 1 451 ? -4.778 1.011 18.589 1.00 93.88 451 MET A N 1
ATOM 3211 C CA . MET A 1 451 ? -5.654 0.981 17.419 1.00 93.88 451 MET A CA 1
ATOM 3212 C C . MET A 1 451 ? -6.466 2.272 17.358 1.00 93.88 451 MET A C 1
ATOM 3214 O O . MET A 1 451 ? -7.392 2.476 18.140 1.00 93.88 451 MET A O 1
ATOM 3218 N N . HIS A 1 452 ? -6.093 3.184 16.460 1.00 94.62 452 HIS A N 1
ATOM 3219 C CA . HIS A 1 452 ? -6.754 4.481 16.324 1.00 94.62 452 HIS A CA 1
ATOM 3220 C C . HIS A 1 452 ? -7.423 4.574 14.955 1.00 94.62 452 HIS A C 1
ATOM 3222 O O . HIS A 1 452 ? -6.757 4.470 13.922 1.00 94.62 452 HIS A O 1
ATOM 3228 N N . VAL A 1 453 ? -8.731 4.811 14.957 1.00 97.62 453 VAL A N 1
ATOM 3229 C CA . VAL A 1 453 ? -9.579 4.849 13.766 1.00 97.62 453 VAL A CA 1
ATOM 3230 C C . VAL A 1 453 ? -10.342 6.166 13.753 1.00 97.62 453 VAL A C 1
ATOM 3232 O O . VAL A 1 453 ? -11.253 6.364 14.552 1.00 97.62 453 VAL A O 1
ATOM 3235 N N . GLY A 1 454 ? -9.957 7.087 12.869 1.00 95.25 454 GLY A N 1
ATOM 3236 C CA . GLY A 1 454 ? -10.502 8.444 12.862 1.00 95.25 454 GLY A CA 1
ATOM 3237 C C . GLY A 1 454 ? -10.108 9.171 14.141 1.00 95.25 454 GLY A C 1
ATOM 3238 O O . GLY A 1 454 ? -10.922 9.336 15.045 1.00 95.25 454 GLY A O 1
ATOM 3239 N N . HIS A 1 455 ? -8.836 9.544 14.247 1.00 92.44 455 HIS A N 1
ATOM 3240 C CA . HIS A 1 455 ? -8.276 10.155 15.450 1.00 92.44 455 HIS A CA 1
ATOM 3241 C C . HIS A 1 455 ? -7.639 11.502 15.130 1.00 92.44 455 HIS A C 1
ATOM 3243 O O . HIS A 1 455 ? -6.644 11.566 14.404 1.00 92.44 455 HIS A O 1
ATOM 3249 N N . ASN A 1 456 ? -8.151 12.562 15.745 1.00 89.44 456 ASN A N 1
ATOM 3250 C CA . ASN A 1 456 ? -7.562 13.888 15.681 1.00 89.44 456 ASN A CA 1
ATOM 3251 C C . ASN A 1 456 ? -7.069 14.320 17.065 1.00 89.44 456 ASN A C 1
ATOM 3253 O O . ASN A 1 456 ? -7.832 14.835 17.878 1.00 89.44 456 ASN A O 1
ATOM 3257 N N . GLY A 1 457 ? -5.772 14.143 17.313 1.00 79.12 457 GLY A N 1
ATOM 3258 C CA . GLY A 1 457 ? -5.144 14.548 18.575 1.00 79.12 457 GLY A CA 1
ATOM 3259 C C . GLY A 1 457 ? -4.732 16.021 18.618 1.00 79.12 457 GLY A C 1
ATOM 3260 O O . GLY A 1 457 ? -3.862 16.369 19.408 1.00 79.12 457 GLY A O 1
ATOM 3261 N N . ASN A 1 458 ? -5.248 16.864 17.718 1.00 74.25 458 ASN A N 1
ATOM 3262 C CA . ASN A 1 458 ? -4.815 18.249 17.556 1.00 74.25 458 ASN A CA 1
ATOM 3263 C C . ASN A 1 458 ? -5.958 19.243 17.821 1.00 74.25 458 ASN A C 1
ATOM 3265 O O . ASN A 1 458 ? -7.115 19.011 17.467 1.00 74.25 458 ASN A O 1
ATOM 3269 N N . SER A 1 459 ? -5.598 20.399 18.381 1.00 63.41 459 SER A N 1
ATOM 3270 C CA . SER A 1 459 ? -6.483 21.528 18.649 1.00 63.41 459 SER A CA 1
ATOM 3271 C C . SER A 1 459 ? -6.754 22.416 17.430 1.00 63.41 459 SER A C 1
ATOM 3273 O O . SER A 1 459 ? -7.691 23.214 17.472 1.00 63.41 459 SER A O 1
ATOM 3275 N N . SER A 1 460 ? -5.998 22.293 16.330 1.00 67.88 460 SER A N 1
ATOM 3276 C CA . SER A 1 460 ? -6.224 23.064 15.092 1.00 67.88 460 SER A CA 1
ATOM 3277 C C . SER A 1 460 ? -7.422 22.563 14.263 1.00 67.88 460 SER A C 1
ATOM 3279 O O . SER A 1 460 ? -7.940 21.478 14.500 1.00 67.88 460 SER A O 1
ATOM 3281 N N . ALA A 1 461 ? -7.886 23.351 13.281 1.00 62.00 461 ALA A N 1
ATOM 3282 C CA . ALA A 1 461 ? -9.138 23.158 12.520 1.00 62.00 461 ALA A CA 1
ATOM 3283 C C . ALA A 1 461 ? -9.220 21.930 11.579 1.00 62.00 461 ALA A C 1
ATOM 3285 O O . ALA A 1 461 ? -10.040 21.910 10.664 1.00 62.00 461 ALA A O 1
ATOM 3286 N N . ASN A 1 462 ? -8.400 20.907 11.793 1.00 78.19 462 ASN A N 1
ATOM 3287 C CA . ASN A 1 462 ? -8.296 19.743 10.920 1.00 78.19 462 ASN A CA 1
ATOM 3288 C C . ASN A 1 462 ? -9.452 18.752 11.195 1.00 78.19 462 ASN A C 1
ATOM 3290 O O . ASN A 1 462 ? -10.155 18.870 12.202 1.00 78.19 462 ASN A O 1
ATOM 3294 N N . SER A 1 463 ? -9.636 17.758 10.321 1.00 88.50 463 SER A N 1
ATOM 3295 C CA . SER A 1 463 ? -10.529 16.608 10.543 1.00 88.50 463 SER A CA 1
ATOM 3296 C C . SER A 1 463 ? -9.793 15.280 10.336 1.00 88.50 463 SER A C 1
ATOM 3298 O O . SER A 1 463 ? -8.710 15.237 9.745 1.00 88.50 463 SER A O 1
ATOM 3300 N N . ALA A 1 464 ? -10.357 14.195 10.863 1.00 92.25 464 ALA A N 1
ATOM 3301 C CA . ALA A 1 464 ? -9.786 12.855 10.759 1.00 92.25 464 ALA A CA 1
ATOM 3302 C C . ALA A 1 464 ? -10.895 11.825 10.526 1.00 92.25 464 ALA A C 1
ATOM 3304 O O . ALA A 1 464 ? -11.818 11.726 11.326 1.00 92.25 464 ALA A O 1
ATOM 3305 N N . THR A 1 465 ? -10.810 11.040 9.457 1.00 96.00 465 THR A N 1
ATOM 3306 C CA . THR A 1 465 ? -11.803 10.020 9.108 1.00 96.00 465 THR A CA 1
ATOM 3307 C C . THR A 1 465 ? -11.135 8.659 8.985 1.00 96.00 465 THR A C 1
ATOM 3309 O O . THR A 1 465 ? -10.233 8.485 8.175 1.00 96.00 465 THR A O 1
ATOM 3312 N N . GLY A 1 466 ? -11.572 7.678 9.766 1.00 98.19 466 GLY A N 1
ATOM 3313 C CA . GLY A 1 466 ? -11.057 6.314 9.704 1.00 98.19 466 GLY A CA 1
ATOM 3314 C C . GLY A 1 466 ? -12.172 5.298 9.541 1.00 98.19 466 GLY A C 1
ATOM 3315 O O . GLY A 1 466 ? -13.190 5.368 10.229 1.00 98.19 466 GLY A O 1
ATOM 3316 N N . TYR A 1 467 ? -11.948 4.329 8.662 1.00 98.69 467 TYR A N 1
ATOM 3317 C CA . TYR A 1 467 ? -12.830 3.189 8.466 1.00 98.69 467 TYR A CA 1
ATOM 3318 C C . TYR A 1 467 ? -12.025 1.891 8.507 1.00 98.69 467 TYR A C 1
ATOM 3320 O O . TYR A 1 467 ? -11.080 1.709 7.736 1.00 98.69 467 TYR A O 1
ATOM 3328 N N . VAL A 1 468 ? -12.400 0.996 9.414 1.00 98.44 468 VAL A N 1
ATOM 3329 C CA . VAL A 1 468 ? -11.830 -0.342 9.552 1.00 98.44 468 VAL A CA 1
ATOM 3330 C C . VAL A 1 468 ? -12.956 -1.362 9.481 1.00 98.44 468 VAL A C 1
ATOM 3332 O O . VAL A 1 468 ? -13.869 -1.326 10.305 1.00 98.44 468 VAL A O 1
ATOM 3335 N N . ASP A 1 469 ? -12.866 -2.281 8.522 1.00 97.31 469 ASP A N 1
ATOM 3336 C CA . ASP A 1 469 ? -13.800 -3.395 8.378 1.00 97.31 469 ASP A CA 1
ATOM 3337 C C . ASP A 1 469 ? -13.077 -4.741 8.392 1.00 97.31 469 ASP A C 1
ATOM 3339 O O . ASP A 1 469 ? -12.377 -5.110 7.442 1.00 97.31 469 ASP A O 1
ATOM 3343 N N . LEU A 1 470 ? -13.254 -5.460 9.500 1.00 94.88 470 LEU A N 1
ATOM 3344 C CA . LEU A 1 470 ? -12.720 -6.798 9.739 1.00 94.88 470 LEU A CA 1
ATOM 3345 C C . LEU A 1 470 ? -13.838 -7.841 9.828 1.00 94.88 470 LEU A C 1
ATOM 3347 O O . LEU A 1 470 ? -13.573 -8.988 10.185 1.00 94.88 470 LEU A O 1
ATOM 3351 N N . SER A 1 471 ? -15.078 -7.471 9.491 1.00 93.69 471 SER A N 1
ATOM 3352 C CA . SER A 1 471 ? -16.248 -8.349 9.605 1.00 93.69 471 SER A CA 1
ATOM 3353 C C . SER A 1 471 ? -16.156 -9.593 8.715 1.00 93.69 471 SER A C 1
ATOM 3355 O O . SER A 1 471 ? -16.766 -10.617 9.018 1.00 93.69 471 SER A O 1
ATOM 3357 N N . GLY A 1 472 ? -15.341 -9.540 7.655 1.00 92.75 472 GLY A N 1
ATOM 3358 C CA . GLY A 1 472 ? -15.033 -10.685 6.805 1.00 92.75 472 GLY A CA 1
ATOM 3359 C C . GLY A 1 472 ? -14.165 -11.756 7.475 1.00 92.75 472 GLY A C 1
ATOM 3360 O O . GLY A 1 472 ? -14.180 -12.897 7.027 1.00 92.75 472 GLY A O 1
ATOM 3361 N N . VAL A 1 473 ? -13.421 -11.454 8.543 1.00 94.25 473 VAL A N 1
ATOM 3362 C CA . VAL A 1 473 ? -12.495 -12.418 9.167 1.00 94.25 473 VAL A CA 1
ATOM 3363 C C . VAL A 1 473 ? -13.254 -13.632 9.713 1.00 94.25 473 VAL A C 1
ATOM 3365 O O . VAL A 1 473 ? -14.153 -13.505 10.543 1.00 94.25 473 VAL A O 1
ATOM 3368 N N . THR A 1 474 ? -12.858 -14.824 9.255 1.00 92.50 474 THR A N 1
ATOM 3369 C CA . THR A 1 474 ? -13.525 -16.108 9.538 1.00 92.50 474 THR A CA 1
ATOM 3370 C C . THR A 1 474 ? -12.785 -16.995 10.538 1.00 92.50 474 THR A C 1
ATOM 3372 O O . THR A 1 474 ? -13.386 -17.917 11.088 1.00 92.50 474 THR A O 1
ATOM 3375 N N . SER A 1 475 ? -11.497 -16.745 10.796 1.00 89.69 475 SER A N 1
ATOM 3376 C CA . SER A 1 475 ? -10.738 -17.420 11.859 1.00 89.69 475 SER A CA 1
ATOM 3377 C C . SER A 1 475 ? -9.596 -16.545 12.391 1.00 89.69 475 SER A C 1
ATOM 3379 O O . SER A 1 475 ? -9.160 -15.618 11.710 1.00 89.69 475 SER A O 1
ATOM 3381 N N . GLY A 1 476 ? -9.084 -16.883 13.575 1.00 85.88 476 GLY A N 1
ATOM 3382 C CA . GLY A 1 476 ? -8.017 -16.143 14.260 1.00 85.88 476 GLY A CA 1
ATOM 3383 C C . GLY A 1 476 ? -8.539 -15.209 15.354 1.00 85.88 476 GLY A C 1
ATOM 3384 O O . GLY A 1 476 ? -9.744 -15.198 15.645 1.00 85.88 476 GLY A O 1
ATOM 3385 N N . THR A 1 477 ? -7.622 -14.483 15.990 1.00 83.94 477 THR A N 1
ATOM 3386 C CA . THR A 1 477 ? -7.896 -13.625 17.154 1.00 83.94 477 THR A CA 1
ATOM 3387 C C . THR A 1 477 ? -7.321 -12.223 17.002 1.00 83.94 477 THR A C 1
ATOM 3389 O O . THR A 1 477 ? -6.158 -12.063 16.630 1.00 83.94 477 THR A O 1
ATOM 3392 N N . ILE A 1 478 ? -8.092 -11.206 17.391 1.00 83.75 478 ILE A N 1
ATOM 3393 C CA . ILE A 1 478 ? -7.570 -9.850 17.588 1.00 83.75 478 ILE A CA 1
ATOM 3394 C C . ILE A 1 478 ? -7.426 -9.587 19.078 1.00 83.75 478 ILE A C 1
ATOM 3396 O O . ILE A 1 478 ? -8.399 -9.662 19.827 1.00 83.75 478 ILE A O 1
ATOM 3400 N N . THR A 1 479 ? -6.215 -9.226 19.482 1.00 84.56 479 THR A N 1
ATOM 3401 C CA . THR A 1 479 ? -5.876 -8.840 20.844 1.00 84.56 479 THR A CA 1
ATOM 3402 C C . THR A 1 479 ? -5.310 -7.423 20.845 1.00 84.56 479 THR A C 1
ATOM 3404 O O . THR A 1 479 ? -4.275 -7.147 20.241 1.00 84.56 479 THR A O 1
ATOM 3407 N N . ASN A 1 480 ? -5.966 -6.506 21.554 1.00 81.25 480 ASN A N 1
ATOM 3408 C CA . ASN A 1 480 ? -5.341 -5.227 21.902 1.00 81.25 480 ASN A CA 1
ATOM 3409 C C . ASN A 1 480 ? -4.666 -5.347 23.273 1.00 81.25 480 ASN A C 1
ATOM 3411 O O . ASN A 1 480 ? -5.369 -5.444 24.278 1.00 81.25 480 ASN A O 1
ATOM 3415 N N . ASP A 1 481 ? -3.335 -5.356 23.312 1.00 73.25 481 ASP A N 1
ATOM 3416 C CA . ASP A 1 481 ? -2.532 -5.579 24.515 1.00 73.25 481 ASP A CA 1
ATOM 3417 C C . ASP A 1 481 ? -1.245 -4.743 24.505 1.00 73.25 481 ASP A C 1
ATOM 3419 O O . ASP A 1 481 ? -0.521 -4.687 23.505 1.00 73.25 481 ASP A O 1
ATOM 3423 N N . HIS A 1 482 ? -0.942 -4.110 25.637 1.00 70.62 482 HIS A N 1
ATOM 3424 C CA . HIS A 1 482 ? 0.271 -3.332 25.845 1.00 70.62 482 HIS A CA 1
ATOM 3425 C C . HIS A 1 482 ? 0.840 -3.588 27.236 1.00 70.62 482 HIS A C 1
ATOM 3427 O O . HIS A 1 482 ? 0.101 -3.589 28.210 1.00 70.62 482 HIS A O 1
ATOM 3433 N N . ASN A 1 483 ? 2.169 -3.688 27.348 1.00 61.66 483 ASN A N 1
ATOM 3434 C CA . ASN A 1 483 ? 2.865 -3.964 28.614 1.00 61.66 483 ASN A CA 1
ATOM 3435 C C . ASN A 1 483 ? 2.625 -2.907 29.719 1.00 61.66 483 ASN A C 1
ATOM 3437 O O . ASN A 1 483 ? 3.054 -3.109 30.852 1.00 61.66 483 ASN A O 1
ATOM 3441 N N . LEU A 1 484 ? 1.990 -1.773 29.392 1.00 65.25 484 LEU A N 1
ATOM 3442 C CA . LEU A 1 484 ? 1.557 -0.749 30.345 1.00 65.25 484 LEU A CA 1
ATOM 3443 C C . LEU A 1 484 ? 0.034 -0.547 30.274 1.00 65.25 484 LEU A C 1
ATOM 3445 O O . LEU A 1 484 ? -0.688 -0.956 31.175 1.00 65.25 484 LEU A O 1
ATOM 3449 N N . ILE A 1 485 ? -0.439 0.120 29.215 1.00 68.50 485 ILE A N 1
ATOM 3450 C CA . ILE A 1 485 ? -1.855 0.425 28.944 1.00 68.50 485 ILE A CA 1
ATOM 3451 C C . ILE A 1 485 ? -2.063 0.442 27.426 1.00 68.50 485 ILE A C 1
ATOM 3453 O O . ILE A 1 485 ? -1.353 1.181 26.739 1.00 68.50 485 ILE A O 1
ATOM 3457 N N . GLY A 1 486 ? -2.991 -0.370 26.912 1.00 85.31 486 GLY A N 1
ATOM 3458 C CA . GLY A 1 486 ? -3.360 -0.383 25.490 1.00 85.31 486 GLY A CA 1
ATOM 3459 C C . GLY A 1 486 ? -4.363 0.719 25.140 1.00 85.31 486 GLY A C 1
ATOM 3460 O O . GLY A 1 486 ? -5.028 1.260 26.027 1.00 85.31 486 GLY A O 1
ATOM 3461 N N . GLU A 1 487 ? -4.520 1.049 23.857 1.00 91.75 487 GLU A N 1
ATOM 3462 C CA . GLU A 1 487 ? -5.462 2.083 23.395 1.00 91.75 487 GLU A CA 1
ATOM 3463 C C . GLU A 1 487 ? -6.294 1.612 22.202 1.00 91.75 487 GLU A C 1
ATOM 3465 O O . GLU A 1 487 ? -5.758 1.177 21.188 1.00 91.75 487 GLU A O 1
ATOM 3470 N N . VAL A 1 488 ? -7.615 1.761 22.297 1.00 95.31 488 VAL A N 1
ATOM 3471 C CA . VAL A 1 488 ? -8.549 1.620 21.175 1.00 95.31 488 VAL A CA 1
ATOM 3472 C C . VAL A 1 488 ? -9.396 2.879 21.099 1.00 95.31 488 VAL A C 1
ATOM 3474 O O . VAL A 1 488 ? -10.285 3.094 21.925 1.00 95.31 488 VAL A O 1
ATOM 3477 N N . TRP A 1 489 ? -9.120 3.721 20.108 1.00 95.88 489 TRP A N 1
ATOM 3478 C CA . TRP A 1 489 ? -9.782 5.011 19.928 1.00 95.88 489 TRP A CA 1
ATOM 3479 C C . TRP A 1 489 ? -10.497 5.055 18.585 1.00 95.88 489 TRP A C 1
ATOM 3481 O O . TRP A 1 489 ? -9.876 4.897 17.534 1.00 95.88 489 TRP A O 1
ATOM 3491 N N . VAL A 1 490 ? -11.803 5.296 18.615 1.00 97.94 490 VAL A N 1
ATOM 3492 C CA . VAL A 1 490 ? -12.659 5.318 17.428 1.00 97.94 490 VAL A CA 1
ATOM 3493 C C . VAL A 1 490 ? -13.422 6.635 17.408 1.00 97.94 490 VAL A C 1
ATOM 3495 O O . VAL A 1 490 ? -14.280 6.857 18.258 1.00 97.94 490 VAL A O 1
ATOM 3498 N N . GLY A 1 491 ? -13.119 7.519 16.456 1.00 95.56 491 GLY A N 1
ATOM 3499 C CA . GLY A 1 491 ? -13.761 8.834 16.382 1.00 95.56 491 GLY A CA 1
ATOM 3500 C C . GLY A 1 491 ? -13.377 9.744 17.546 1.00 95.56 491 GLY A C 1
ATOM 3501 O O . GLY A 1 491 ? -14.249 10.275 18.231 1.00 95.56 491 GLY A O 1
ATOM 3502 N N . TYR A 1 492 ? -12.075 9.864 17.807 1.00 92.88 492 TYR A N 1
ATOM 3503 C CA . TYR A 1 492 ? -11.537 10.579 18.965 1.00 92.88 492 TYR A CA 1
ATOM 3504 C C . TYR A 1 492 ? -11.005 11.966 18.598 1.00 92.88 492 TYR A C 1
ATOM 3506 O O . TYR A 1 492 ? -10.232 12.110 17.645 1.00 92.88 492 TYR A O 1
ATOM 3514 N N . GLY A 1 493 ? -11.351 12.958 19.415 1.00 89.00 493 GLY A N 1
ATOM 3515 C CA . GLY A 1 493 ? -10.906 14.342 19.301 1.00 89.00 493 GLY A CA 1
ATOM 3516 C C . GLY A 1 493 ? -11.676 15.137 18.247 1.00 89.00 493 GLY A C 1
ATOM 3517 O O . GLY A 1 493 ? -12.660 14.671 17.676 1.00 89.00 493 GLY A O 1
ATOM 3518 N N . ARG A 1 494 ? -11.260 16.378 17.997 1.00 85.94 494 ARG A N 1
ATOM 3519 C CA . ARG A 1 494 ? -11.987 17.355 17.167 1.00 85.94 494 ARG A CA 1
ATOM 3520 C C . ARG A 1 494 ? -12.275 16.858 15.748 1.00 85.94 494 ARG A C 1
ATOM 3522 O O . ARG A 1 494 ? -11.349 16.451 15.052 1.00 85.94 494 ARG A O 1
ATOM 3529 N N . ASN A 1 495 ? -13.508 17.028 15.256 1.00 89.56 495 ASN A N 1
ATOM 3530 C CA . ASN A 1 495 ? -13.873 16.743 13.854 1.00 89.56 495 ASN A CA 1
ATOM 3531 C C . ASN A 1 495 ? -13.435 15.339 13.394 1.00 89.56 495 ASN A C 1
ATOM 3533 O O . ASN A 1 495 ? -12.981 15.151 12.260 1.00 89.56 495 ASN A O 1
ATOM 3537 N N . ALA A 1 496 ? -13.488 14.374 14.308 1.00 92.06 496 ALA A N 1
ATOM 3538 C CA . ALA A 1 496 ? -13.019 13.022 14.080 1.00 92.06 496 ALA A CA 1
ATOM 3539 C C . ALA A 1 496 ? -14.207 12.101 13.806 1.00 92.06 496 ALA A C 1
ATOM 3541 O O . ALA A 1 496 ? -15.219 12.164 14.496 1.00 92.06 496 ALA A O 1
ATOM 3542 N N . THR A 1 497 ? -14.110 11.241 12.800 1.00 96.25 497 THR A N 1
ATOM 3543 C CA . THR A 1 497 ? -15.122 10.233 12.481 1.00 96.25 497 THR A CA 1
ATOM 3544 C C . THR A 1 497 ? -14.452 8.879 12.332 1.00 96.25 497 THR A C 1
ATOM 3546 O O . THR A 1 497 ? -13.641 8.685 11.432 1.00 96.25 497 THR A O 1
ATOM 3549 N N . GLY A 1 498 ? -14.771 7.945 13.219 1.00 98.31 498 GLY A N 1
ATOM 3550 C CA . GLY A 1 498 ? -14.217 6.597 13.225 1.00 98.31 498 GLY A CA 1
ATOM 3551 C C . GLY A 1 498 ? -15.302 5.542 13.100 1.00 98.31 498 GLY A C 1
ATOM 3552 O O . GLY A 1 498 ? -16.348 5.634 13.740 1.00 98.31 498 GLY A O 1
ATOM 3553 N N . THR A 1 499 ? -15.050 4.513 12.303 1.00 98.69 499 THR A N 1
ATOM 3554 C CA . THR A 1 499 ? -15.890 3.314 12.236 1.00 98.69 499 THR A CA 1
ATOM 3555 C C . THR A 1 499 ? -15.012 2.074 12.293 1.00 98.69 499 THR A C 1
ATOM 3557 O O . THR A 1 499 ? -14.110 1.923 11.473 1.00 98.69 499 THR A O 1
ATOM 3560 N N . LEU A 1 500 ? -15.277 1.204 13.265 1.00 98.44 500 LEU A N 1
ATOM 3561 C CA . LEU A 1 500 ? -14.568 -0.048 13.497 1.00 98.44 500 LEU A CA 1
ATOM 3562 C C . LEU A 1 500 ? -15.569 -1.205 13.545 1.00 98.44 500 LEU A C 1
ATOM 3564 O O . LEU A 1 500 ? -16.343 -1.327 14.496 1.00 98.44 500 LEU A O 1
ATOM 3568 N N . LEU A 1 501 ? -15.537 -2.064 12.530 1.00 97.12 501 LEU A N 1
ATOM 3569 C CA . LEU A 1 501 ? -16.253 -3.335 12.518 1.00 97.12 501 LEU A CA 1
ATOM 3570 C C . LEU A 1 501 ? -15.262 -4.433 12.904 1.00 97.12 501 LEU A C 1
ATOM 3572 O O . LEU A 1 501 ? -14.307 -4.702 12.173 1.00 97.12 501 LEU A O 1
ATOM 3576 N N . LEU A 1 502 ? -15.482 -5.029 14.073 1.00 94.31 502 LEU A N 1
ATOM 3577 C CA . LEU A 1 502 ? -14.678 -6.135 14.584 1.00 94.31 502 LEU A CA 1
ATOM 3578 C C . LEU A 1 502 ? -14.992 -7.448 13.854 1.00 94.31 502 LEU A C 1
ATOM 3580 O O . LEU A 1 502 ? -15.946 -7.542 13.077 1.00 94.31 502 LEU A O 1
ATOM 3584 N N . CYS A 1 503 ? -14.176 -8.468 14.111 1.00 91.56 503 CYS A N 1
ATOM 3585 C CA . CYS A 1 503 ? -14.261 -9.751 13.433 1.00 91.56 503 CYS A CA 1
ATOM 3586 C C . CYS A 1 503 ? -15.552 -10.513 13.743 1.00 91.56 503 CYS A C 1
ATOM 3588 O O . CYS A 1 503 ? -16.176 -10.352 14.796 1.00 91.56 503 CYS A O 1
ATOM 3590 N N . ALA A 1 504 ? -15.917 -11.431 12.845 1.00 89.31 504 ALA A N 1
ATOM 3591 C CA . ALA A 1 504 ? -16.974 -12.407 13.106 1.00 89.31 504 ALA A CA 1
ATOM 3592 C C . ALA A 1 504 ? -16.518 -13.550 14.044 1.00 89.31 504 ALA A C 1
ATOM 3594 O O . ALA A 1 504 ? -17.320 -14.406 14.417 1.00 89.31 504 ALA A O 1
ATOM 3595 N N . THR A 1 505 ? -15.236 -13.575 14.426 1.00 91.06 505 THR A N 1
ATOM 3596 C CA . THR A 1 505 ? -14.588 -14.577 15.293 1.00 91.06 505 THR A CA 1
ATOM 3597 C C . THR A 1 505 ? -14.430 -14.067 16.728 1.00 91.06 505 THR A C 1
ATOM 3599 O O . THR A 1 505 ? -15.147 -13.164 17.146 1.00 91.06 505 THR A O 1
ATOM 3602 N N . ALA A 1 506 ? -13.559 -14.672 17.539 1.00 90.06 506 ALA A N 1
ATOM 3603 C CA . ALA A 1 506 ? -13.284 -14.186 18.886 1.00 90.06 506 ALA A CA 1
ATOM 3604 C C . ALA A 1 506 ? -12.407 -12.919 18.857 1.00 90.06 506 ALA A C 1
ATOM 3606 O O . ALA A 1 506 ? -11.344 -12.923 18.239 1.00 90.06 506 ALA A O 1
ATOM 3607 N N . ASP A 1 507 ? -12.826 -11.880 19.582 1.00 91.00 507 ASP A N 1
ATOM 3608 C CA . ASP A 1 507 ? -12.052 -10.652 19.796 1.00 91.00 507 ASP A CA 1
ATOM 3609 C C . ASP A 1 507 ? -11.797 -10.421 21.287 1.00 91.00 507 ASP A C 1
ATOM 3611 O O . ASP A 1 507 ? -12.675 -10.643 22.128 1.00 91.00 507 ASP A O 1
ATOM 3615 N N . GLN A 1 508 ? -10.607 -9.913 21.597 1.00 91.88 508 GLN A N 1
ATOM 3616 C CA . GLN A 1 508 ? -10.189 -9.545 22.940 1.00 91.88 508 GLN A CA 1
ATOM 3617 C C . GLN A 1 508 ? -9.608 -8.123 22.950 1.00 91.88 508 GLN A C 1
ATOM 3619 O O . GLN A 1 508 ? -8.631 -7.813 22.267 1.00 91.88 508 GLN A O 1
ATOM 3624 N N . ILE A 1 509 ? -10.180 -7.233 23.759 1.00 91.19 509 ILE A N 1
ATOM 3625 C CA . ILE A 1 509 ? -9.641 -5.882 23.967 1.00 91.19 509 ILE A CA 1
ATOM 3626 C C . ILE A 1 509 ? -9.141 -5.764 25.406 1.00 91.19 509 ILE A C 1
ATOM 3628 O O . ILE A 1 509 ? -9.936 -5.707 26.338 1.00 91.19 509 ILE A O 1
ATOM 3632 N N . GLY A 1 510 ? -7.820 -5.694 25.579 1.00 86.19 510 GLY A N 1
ATOM 3633 C CA . GLY A 1 510 ? -7.135 -5.889 26.859 1.00 86.19 510 GLY A CA 1
ATOM 3634 C C . GLY A 1 510 ? -6.894 -7.377 27.122 1.00 86.19 510 GLY A C 1
ATOM 3635 O O . GLY A 1 510 ? -7.800 -8.187 26.946 1.00 86.19 510 GLY A O 1
ATOM 3636 N N . ALA A 1 511 ? -5.678 -7.757 27.520 1.00 80.75 511 ALA A N 1
ATOM 3637 C CA . ALA A 1 511 ? -5.304 -9.168 27.654 1.00 80.75 511 ALA A CA 1
ATOM 3638 C C . ALA A 1 511 ? -5.672 -9.779 29.013 1.00 80.75 511 ALA A C 1
ATOM 3640 O O . ALA A 1 511 ? -5.914 -10.984 29.100 1.00 80.75 511 ALA A O 1
ATOM 3641 N N . SER A 1 512 ? -5.686 -8.981 30.085 1.00 83.81 512 SER A N 1
ATOM 3642 C CA . SER A 1 512 ? -5.959 -9.479 31.437 1.00 83.81 512 SER A CA 1
ATOM 3643 C C . SER A 1 512 ? -6.247 -8.351 32.432 1.00 83.81 512 SER A C 1
ATOM 3645 O O . SER A 1 512 ? -6.152 -7.164 32.122 1.00 83.81 512 SER A O 1
ATOM 3647 N N . SER A 1 513 ? -6.515 -8.712 33.689 1.00 82.06 513 SER A N 1
ATOM 3648 C CA . SER A 1 513 ? -6.637 -7.753 34.793 1.00 82.06 513 SER A CA 1
ATOM 3649 C C . SER A 1 513 ? -5.373 -6.920 35.040 1.00 82.06 513 SER A C 1
ATOM 3651 O O . SER A 1 513 ? -5.492 -5.818 35.579 1.00 82.06 513 SER A O 1
ATOM 3653 N N . SER A 1 514 ? -4.196 -7.425 34.648 1.00 80.88 514 SER A N 1
ATOM 3654 C CA . SER A 1 514 ? -2.902 -6.739 34.746 1.00 80.88 514 SER A CA 1
ATOM 3655 C C . SER A 1 514 ? -2.476 -6.054 33.449 1.00 80.88 514 SER A C 1
ATOM 3657 O O . SER A 1 514 ? -1.461 -5.367 33.451 1.00 80.88 514 SER A O 1
ATOM 3659 N N . SER A 1 515 ? -3.216 -6.254 32.355 1.00 82.62 515 SER A N 1
ATOM 3660 C CA . SER A 1 515 ? -2.934 -5.639 31.062 1.00 82.62 515 SER A CA 1
ATOM 3661 C C . SER A 1 515 ? -4.221 -5.152 30.408 1.00 82.62 515 SER A C 1
ATOM 3663 O O . SER A 1 515 ? -4.908 -5.869 29.671 1.00 82.62 515 SER A O 1
ATOM 3665 N N . ARG A 1 516 ? -4.584 -3.921 30.771 1.00 87.81 516 ARG A N 1
ATOM 3666 C CA . ARG A 1 516 ? -5.867 -3.300 30.447 1.00 87.81 516 ARG A CA 1
ATOM 3667 C C . ARG A 1 516 ? -5.731 -2.284 29.322 1.00 87.81 516 ARG A C 1
ATOM 3669 O O . ARG A 1 516 ? -4.698 -1.634 29.159 1.00 87.81 516 ARG A O 1
ATOM 3676 N N . THR A 1 517 ? -6.826 -2.091 28.600 1.00 90.88 517 THR A N 1
ATOM 3677 C CA . THR A 1 517 ? -6.905 -1.187 27.451 1.00 90.88 517 THR A CA 1
ATOM 3678 C C . THR A 1 517 ? -7.877 -0.044 27.720 1.00 90.88 517 THR A C 1
ATOM 3680 O O . THR A 1 517 ? -8.931 -0.233 28.323 1.00 90.88 517 THR A O 1
ATOM 3683 N N . ARG A 1 518 ? -7.535 1.168 27.285 1.00 92.38 518 ARG A N 1
ATOM 3684 C CA . ARG A 1 518 ? -8.474 2.291 27.232 1.00 92.38 518 ARG A CA 1
ATOM 3685 C C . ARG A 1 518 ? -9.278 2.192 25.953 1.00 92.38 518 ARG A C 1
ATOM 3687 O O . ARG A 1 518 ? -8.693 2.186 24.872 1.00 92.38 518 ARG A O 1
ATOM 3694 N N . ILE A 1 519 ? -10.596 2.149 26.076 1.00 95.00 519 ILE A N 1
ATOM 3695 C CA . ILE A 1 519 ? -11.497 2.136 24.930 1.00 95.00 519 ILE A CA 1
ATOM 3696 C C . ILE A 1 519 ? -12.333 3.415 24.908 1.00 95.00 519 ILE A C 1
ATOM 3698 O O . ILE A 1 519 ? -13.026 3.745 25.869 1.00 95.00 519 ILE A O 1
ATOM 3702 N N . ARG A 1 520 ? -12.236 4.159 23.805 1.00 95.94 520 ARG A N 1
ATOM 3703 C CA . ARG A 1 520 ? -12.927 5.438 23.609 1.00 95.94 520 ARG A CA 1
ATOM 3704 C C . ARG A 1 520 ? -13.615 5.437 22.252 1.00 95.94 520 ARG A C 1
ATOM 3706 O O . ARG A 1 520 ? -12.952 5.285 21.227 1.00 95.94 520 ARG A O 1
ATOM 3713 N N . VAL A 1 521 ? -14.936 5.585 22.245 1.00 97.94 521 VAL A N 1
ATOM 3714 C CA . VAL A 1 521 ? -15.764 5.534 21.033 1.00 97.94 521 VAL A CA 1
ATOM 3715 C C . VAL A 1 521 ? -16.631 6.784 20.967 1.00 97.94 521 VAL A C 1
ATOM 3717 O O . VAL A 1 521 ? -17.581 6.907 21.733 1.00 97.94 521 VAL A O 1
ATOM 3720 N N . GLY A 1 522 ? -16.305 7.707 20.062 1.00 95.19 522 GLY A N 1
ATOM 3721 C CA . GLY A 1 522 ? -16.894 9.044 20.041 1.00 95.19 522 GLY A CA 1
ATOM 3722 C C . GLY A 1 522 ? -16.532 9.768 21.330 1.00 95.19 522 GLY A C 1
ATOM 3723 O O . GLY A 1 522 ? -17.287 9.730 22.298 1.00 95.19 522 GLY A O 1
ATOM 3724 N N . ASP A 1 523 ? -15.345 10.362 21.374 1.00 92.81 523 ASP A N 1
ATOM 3725 C CA . ASP A 1 523 ? -14.802 10.952 22.599 1.00 92.81 523 ASP A CA 1
ATOM 3726 C C . ASP A 1 523 ? -14.039 12.245 22.300 1.00 92.81 523 ASP A C 1
ATOM 3728 O O . ASP A 1 523 ? -13.377 12.361 21.265 1.00 92.81 523 ASP A O 1
ATOM 3732 N N . ASN A 1 524 ? -14.141 13.215 23.207 1.00 88.69 524 ASN A N 1
ATOM 3733 C CA . ASN A 1 524 ? -13.364 14.445 23.183 1.00 88.69 524 ASN A CA 1
ATOM 3734 C C . ASN A 1 524 ? -12.933 14.871 24.601 1.00 88.69 524 ASN A C 1
ATOM 3736 O O . ASN A 1 524 ? -13.580 15.711 25.231 1.00 88.69 524 ASN A O 1
ATOM 3740 N N . THR A 1 525 ? -11.834 14.311 25.115 1.00 82.56 525 THR A N 1
ATOM 3741 C CA . THR A 1 525 ? -11.282 14.682 26.437 1.00 82.56 525 THR A CA 1
ATOM 3742 C C . THR A 1 525 ? -10.360 15.901 26.426 1.00 82.56 525 THR A C 1
ATOM 3744 O O . THR A 1 525 ? -10.191 16.553 27.450 1.00 82.56 525 THR A O 1
ATOM 3747 N N . ASP A 1 526 ? -9.774 16.244 25.282 1.00 71.44 526 ASP A N 1
ATOM 3748 C CA . ASP A 1 526 ? -8.626 17.165 25.217 1.00 71.44 526 ASP A CA 1
ATOM 3749 C C . ASP A 1 526 ? -9.028 18.640 25.015 1.00 71.44 526 ASP A C 1
ATOM 3751 O O . ASP A 1 526 ? -8.255 19.463 24.526 1.00 71.44 526 ASP A O 1
ATOM 3755 N N . ASN A 1 527 ? -10.259 18.992 25.398 1.00 66.88 527 ASN A N 1
ATOM 3756 C CA . ASN A 1 527 ? -10.798 20.355 25.342 1.00 66.88 527 ASN A CA 1
ATOM 3757 C C . ASN A 1 527 ? -10.751 20.996 23.933 1.00 66.88 527 ASN A C 1
ATOM 3759 O O . ASN A 1 527 ? -10.633 22.215 23.787 1.00 66.88 527 ASN A O 1
ATOM 3763 N N . HIS A 1 528 ? -10.827 20.183 22.874 1.00 74.69 528 HIS A N 1
ATOM 3764 C CA . HIS A 1 528 ? -10.766 20.671 21.499 1.00 74.69 528 HIS A CA 1
ATOM 3765 C C . HIS A 1 528 ? -12.144 21.132 20.996 1.00 74.69 528 HIS A C 1
ATOM 3767 O O . HIS A 1 528 ? -13.078 20.330 20.900 1.00 74.69 528 HIS A O 1
ATOM 3773 N N . SER A 1 529 ? -12.282 22.413 20.638 1.00 76.75 529 SER A N 1
ATOM 3774 C CA . SER A 1 529 ? -13.500 22.966 20.022 1.00 76.75 529 SER A CA 1
ATOM 3775 C C . SER A 1 529 ? -13.633 22.532 18.557 1.00 76.75 529 SER A C 1
ATOM 3777 O O . SER A 1 529 ? -12.641 22.477 17.838 1.00 76.75 529 SER A O 1
ATOM 3779 N N . GLY A 1 530 ? -14.842 22.219 18.085 1.00 79.38 530 GLY A N 1
ATOM 3780 C CA . GLY A 1 530 ? -15.073 21.572 16.786 1.00 79.38 530 GLY A CA 1
ATOM 3781 C C . GLY A 1 530 ? -16.547 21.533 16.398 1.00 79.38 530 GLY A C 1
ATOM 3782 O O . GLY A 1 530 ? -17.342 22.265 16.968 1.00 79.38 530 GLY A O 1
ATOM 3783 N N . THR A 1 531 ? -16.906 20.705 15.417 1.00 84.94 531 THR A N 1
ATOM 3784 C CA . THR A 1 531 ? -18.303 20.447 15.035 1.00 84.94 531 THR A CA 1
ATOM 3785 C C . THR A 1 531 ? -18.802 19.128 15.623 1.00 84.94 531 THR A C 1
ATOM 3787 O O . THR A 1 531 ? -19.825 19.123 16.307 1.00 84.94 531 THR A O 1
ATOM 3790 N N . LEU A 1 532 ? -18.099 18.019 15.360 1.00 88.81 532 LEU A N 1
ATOM 3791 C CA . LEU A 1 532 ? -18.507 16.680 15.792 1.00 88.81 532 LEU A CA 1
ATOM 3792 C C . LEU A 1 532 ? -17.314 15.727 15.974 1.00 88.81 532 LEU A C 1
ATOM 3794 O O . LEU A 1 532 ? -16.452 15.636 15.102 1.00 88.81 532 LEU A O 1
ATOM 3798 N N . SER A 1 533 ? -17.329 14.940 17.047 1.00 92.19 533 SER A N 1
ATOM 3799 C CA . SER A 1 533 ? -16.518 13.727 17.223 1.00 92.19 533 SER A CA 1
ATOM 3800 C C . SER A 1 533 ? -17.431 12.503 17.212 1.00 92.19 533 SER A C 1
ATOM 3802 O O . SER A 1 533 ? -18.220 12.321 18.132 1.00 92.19 533 SER A O 1
ATOM 3804 N N . ALA A 1 534 ? -17.362 11.672 16.175 1.00 95.81 534 ALA A N 1
ATOM 3805 C CA . ALA A 1 534 ? -18.264 10.543 15.972 1.00 95.81 534 ALA A CA 1
ATOM 3806 C C . ALA A 1 534 ? -17.514 9.209 15.898 1.00 95.81 534 ALA A C 1
ATOM 3808 O O . ALA A 1 534 ? -16.704 9.000 15.000 1.00 95.81 534 ALA A O 1
ATOM 3809 N N . GLY A 1 535 ? -17.812 8.279 16.800 1.00 98.38 535 GLY A N 1
ATOM 3810 C CA . GLY A 1 535 ? -17.240 6.935 16.804 1.00 98.38 535 GLY A CA 1
ATOM 3811 C C . GLY A 1 535 ? -18.310 5.859 16.744 1.00 98.38 535 GLY A C 1
ATOM 3812 O O . GLY A 1 535 ? -19.297 5.918 17.474 1.00 98.38 535 GLY A O 1
ATOM 3813 N N . THR A 1 536 ? -18.101 4.851 15.900 1.00 98.69 536 THR A N 1
ATOM 3814 C CA . THR A 1 536 ? -18.927 3.639 15.858 1.00 98.69 536 THR A CA 1
ATOM 3815 C C . THR A 1 536 ? -18.045 2.406 15.960 1.00 98.69 536 THR A C 1
ATOM 3817 O O . THR A 1 536 ? -17.172 2.199 15.121 1.00 98.69 536 THR A O 1
ATOM 3820 N N . LEU A 1 537 ? -18.287 1.577 16.971 1.00 98.44 537 LEU A N 1
ATOM 3821 C CA . LEU A 1 537 ? -17.698 0.252 17.109 1.00 98.44 537 LEU A CA 1
ATOM 3822 C C . LEU A 1 537 ? -18.819 -0.781 17.062 1.00 98.44 537 LEU A C 1
ATOM 3824 O O . LEU A 1 537 ? -19.784 -0.696 17.824 1.00 98.44 537 LEU A O 1
ATOM 3828 N N . THR A 1 538 ? -18.705 -1.758 16.172 1.00 97.50 538 THR A N 1
ATOM 3829 C CA . THR A 1 538 ? -19.709 -2.814 16.034 1.00 97.50 538 THR A CA 1
ATOM 3830 C C . THR A 1 538 ? -19.057 -4.181 15.989 1.00 97.50 538 THR A C 1
ATOM 3832 O O . THR A 1 538 ? -17.995 -4.359 15.392 1.00 97.50 538 THR A O 1
ATOM 3835 N N . LYS A 1 539 ? -19.723 -5.158 16.602 1.00 94.56 539 LYS A N 1
ATOM 3836 C CA . LYS A 1 539 ? -19.381 -6.569 16.473 1.00 94.56 539 LYS A CA 1
ATOM 3837 C C . LYS A 1 539 ? -20.627 -7.403 16.199 1.00 94.56 539 LYS A C 1
ATOM 3839 O O . LYS A 1 539 ? -21.624 -7.311 16.917 1.00 94.56 539 LYS A O 1
ATOM 3844 N N . SER A 1 540 ? -20.531 -8.264 15.192 1.00 89.75 540 SER A N 1
ATOM 3845 C CA . SER A 1 540 ? -21.547 -9.255 14.843 1.00 89.75 540 SER A CA 1
ATOM 3846 C C . SER A 1 540 ? -20.893 -10.621 14.664 1.00 89.75 540 SER A C 1
ATOM 3848 O O . SER A 1 540 ? -20.018 -10.772 13.816 1.00 89.75 540 SER A O 1
ATOM 3850 N N . GLY A 1 541 ? -21.332 -11.615 15.428 1.00 89.88 541 GLY A N 1
ATOM 3851 C CA . GLY A 1 541 ? -20.751 -12.953 15.457 1.00 89.88 541 GLY A CA 1
ATOM 3852 C C . GLY A 1 541 ? -19.612 -13.111 16.467 1.00 89.88 541 GLY A C 1
ATOM 3853 O O . GLY A 1 541 ? -19.075 -12.139 17.000 1.00 89.88 541 GLY A O 1
ATOM 3854 N N . GLY A 1 542 ? -19.264 -14.371 16.727 1.00 91.31 542 GLY A N 1
ATOM 3855 C CA . GLY A 1 542 ? -18.158 -14.750 17.601 1.00 91.31 542 GLY A CA 1
ATOM 3856 C C . GLY A 1 542 ? -18.370 -14.408 19.077 1.00 91.31 542 GLY A C 1
ATOM 3857 O O . GLY A 1 542 ? -19.501 -14.225 19.534 1.00 91.31 542 GLY A O 1
ATOM 3858 N N . SER A 1 543 ? -17.263 -14.371 19.821 1.00 93.38 543 SER A N 1
ATOM 3859 C CA . SER A 1 543 ? -17.224 -13.995 21.237 1.00 93.38 543 SER A CA 1
ATOM 3860 C C . SER A 1 543 ? -16.427 -12.709 21.445 1.00 93.38 543 SER A C 1
ATOM 3862 O O . SER A 1 543 ? -15.497 -12.425 20.692 1.00 93.38 543 SER A O 1
ATOM 3864 N N . PHE A 1 544 ? -16.749 -11.959 22.492 1.00 94.81 544 PHE A N 1
ATOM 3865 C CA . PHE A 1 544 ? -16.034 -10.750 22.890 1.00 94.81 544 PHE A CA 1
ATOM 3866 C C . PHE A 1 544 ? -15.593 -10.829 24.353 1.00 94.81 544 PHE A C 1
ATOM 3868 O O . PHE A 1 544 ? -16.373 -11.231 25.220 1.00 94.81 544 PHE A O 1
ATOM 3875 N N . GLU A 1 545 ? -14.357 -10.415 24.613 1.00 94.81 545 GLU A N 1
ATOM 3876 C CA . GLU A 1 545 ? -13.793 -10.232 25.950 1.00 94.81 545 GLU A CA 1
ATOM 3877 C C . GLU A 1 545 ? -13.162 -8.844 26.079 1.00 94.81 545 GLU A C 1
ATOM 3879 O O . GLU A 1 545 ? -12.494 -8.365 25.159 1.00 94.81 545 GLU A O 1
ATOM 3884 N N . GLY A 1 546 ? -13.361 -8.197 27.229 1.00 94.50 546 GLY A N 1
ATOM 3885 C CA . GLY A 1 546 ? -12.842 -6.858 27.491 1.00 94.50 546 GLY A CA 1
ATOM 3886 C C . GLY A 1 546 ? -12.177 -6.733 28.857 1.00 94.50 546 GLY A C 1
ATOM 3887 O O . GLY A 1 546 ? -12.803 -7.004 29.876 1.00 94.50 546 GLY A O 1
ATOM 3888 N N . TRP A 1 547 ? -10.944 -6.235 28.892 1.00 93.62 547 TRP A N 1
ATOM 3889 C CA . TRP A 1 547 ? -10.251 -5.801 30.105 1.00 93.62 547 TRP A CA 1
ATOM 3890 C C . TRP A 1 547 ? -9.917 -4.320 29.983 1.00 93.62 547 TRP A C 1
ATOM 3892 O O . TRP A 1 547 ? -8.934 -3.931 29.350 1.00 93.62 547 TRP A O 1
ATOM 3902 N N . PHE A 1 548 ? -10.762 -3.475 30.565 1.00 93.31 548 PHE A N 1
ATOM 3903 C CA . PHE A 1 548 ? -10.708 -2.035 30.342 1.00 93.31 548 PHE A CA 1
ATOM 3904 C C . PHE A 1 548 ? -10.084 -1.300 31.516 1.00 93.31 548 PHE A C 1
ATOM 3906 O O . PHE A 1 548 ? -10.335 -1.636 32.675 1.00 93.31 548 PHE A O 1
ATOM 3913 N N . ASN A 1 549 ? -9.250 -0.310 31.208 1.00 90.44 549 ASN A N 1
ATOM 3914 C CA . ASN A 1 549 ? -8.826 0.668 32.202 1.00 90.44 549 ASN A CA 1
ATOM 3915 C C . ASN A 1 549 ? -9.798 1.843 32.222 1.00 90.44 549 ASN A C 1
ATOM 3917 O O . ASN A 1 549 ? -10.206 2.269 33.281 1.00 90.44 549 ASN A O 1
ATOM 3921 N N . GLU A 1 550 ? -10.218 2.296 31.044 1.00 89.19 550 GLU A N 1
ATOM 3922 C CA . GLU A 1 550 ? -11.244 3.319 30.851 1.00 89.19 550 GLU A CA 1
ATOM 3923 C C . GLU A 1 550 ? -12.179 2.836 29.746 1.00 89.19 550 GLU A C 1
ATOM 3925 O O . GLU A 1 550 ? -11.713 2.221 28.779 1.00 89.19 550 GLU A O 1
ATOM 3930 N N . TRP A 1 551 ? -13.471 3.143 29.857 1.00 95.06 551 TRP A N 1
ATOM 3931 C CA . TRP A 1 551 ? -14.440 2.851 28.805 1.00 95.06 551 TRP A CA 1
ATOM 3932 C C . TRP A 1 551 ? -15.417 4.007 28.626 1.00 95.06 551 TRP A C 1
ATOM 3934 O O . TRP A 1 551 ? -16.316 4.233 29.441 1.00 95.06 551 TRP A O 1
ATOM 3944 N N . HIS A 1 552 ? -15.213 4.736 27.533 1.00 95.94 552 HIS A N 1
ATOM 3945 C CA . HIS A 1 552 ? -16.002 5.895 27.150 1.00 95.94 552 HIS A CA 1
ATOM 3946 C C . HIS A 1 552 ? -16.754 5.619 25.851 1.00 95.94 552 HIS A C 1
ATOM 3948 O O . HIS A 1 552 ? -16.162 5.183 24.858 1.00 95.94 552 HIS A O 1
ATOM 3954 N N . VAL A 1 553 ? -18.052 5.914 25.841 1.00 97.88 553 VAL A N 1
ATOM 3955 C CA . VAL A 1 553 ? -18.880 5.883 24.633 1.00 97.88 553 VAL A CA 1
ATOM 3956 C C . VAL A 1 553 ? -19.732 7.141 24.601 1.00 97.88 553 VAL A C 1
ATOM 3958 O O . VAL A 1 553 ? -20.678 7.268 25.373 1.00 97.88 553 VAL A O 1
ATOM 3961 N N . GLY A 1 554 ? -19.395 8.081 23.722 1.00 95.06 554 GLY A N 1
ATOM 3962 C CA . GLY A 1 554 ? -20.047 9.386 23.694 1.00 95.06 554 GLY A CA 1
ATOM 3963 C C . GLY A 1 554 ? -19.657 10.218 24.910 1.00 95.06 554 GLY A C 1
ATOM 3964 O O . GLY A 1 554 ? -20.517 10.539 25.724 1.00 95.06 554 GLY A O 1
ATOM 3965 N N . TYR A 1 555 ? -18.368 10.502 25.089 1.00 92.94 555 TYR A N 1
ATOM 3966 C CA . TYR A 1 555 ? -17.872 11.277 26.231 1.00 92.94 555 TYR A CA 1
ATOM 3967 C C . TYR A 1 555 ? -17.286 12.613 25.781 1.00 92.94 555 TYR A C 1
ATOM 3969 O O . TYR A 1 555 ? -16.382 12.652 24.945 1.00 92.94 555 TYR A O 1
ATOM 3977 N N . ASN A 1 556 ? -17.767 13.710 26.359 1.00 89.38 556 ASN A N 1
ATOM 3978 C CA . ASN A 1 556 ? -17.244 15.043 26.097 1.00 89.38 556 ASN A CA 1
ATOM 3979 C C . ASN A 1 556 ? -16.727 15.677 27.388 1.00 89.38 556 ASN A C 1
ATOM 3981 O O . ASN A 1 556 ? -17.485 16.252 28.166 1.00 89.38 556 ASN A O 1
ATOM 3985 N N . GLY A 1 557 ? -15.415 15.595 27.605 1.00 82.50 557 GLY A N 1
ATOM 3986 C CA . GLY A 1 557 ? -14.760 16.288 28.718 1.00 82.50 557 GLY A CA 1
ATOM 3987 C C . GLY A 1 557 ? -14.615 17.797 28.485 1.00 82.50 557 GLY A C 1
ATOM 3988 O O . GLY A 1 557 ? -14.194 18.521 29.384 1.00 82.50 557 GLY A O 1
ATOM 3989 N N . ASN A 1 558 ? -14.932 18.273 27.277 1.00 69.75 558 ASN A N 1
ATOM 3990 C CA . ASN A 1 558 ? -14.779 19.661 26.864 1.00 69.75 558 ASN A CA 1
ATOM 3991 C C . ASN A 1 558 ? -15.983 20.526 27.275 1.00 69.75 558 ASN A C 1
ATOM 3993 O O . ASN A 1 558 ? -17.136 20.136 27.105 1.00 69.75 558 ASN A O 1
ATOM 3997 N N . THR A 1 559 ? -15.716 21.754 27.719 1.00 62.12 559 THR A N 1
ATOM 3998 C CA . THR A 1 559 ? -16.744 22.786 27.955 1.00 62.12 559 THR A CA 1
ATOM 3999 C C . THR A 1 559 ? -17.026 23.665 26.727 1.00 62.12 559 THR A C 1
ATOM 4001 O O . THR A 1 559 ? -17.980 24.437 26.725 1.00 62.12 559 THR A O 1
ATOM 4004 N N . SER A 1 560 ? -16.230 23.554 25.660 1.00 61.34 560 SER A N 1
ATOM 4005 C CA . SER A 1 560 ? -16.342 24.312 24.405 1.00 61.34 560 SER A CA 1
ATOM 4006 C C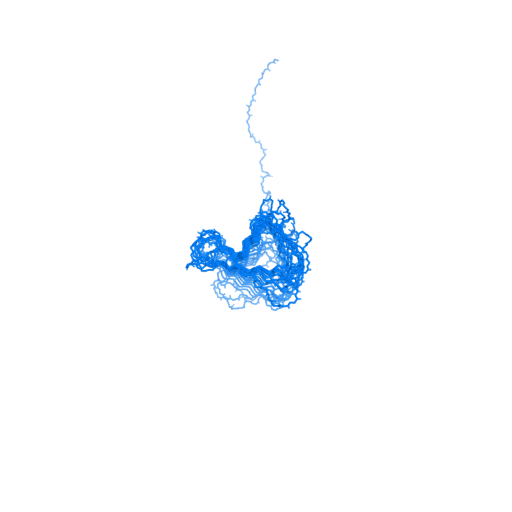 . SER A 1 560 ? -16.976 23.491 23.265 1.00 61.34 560 SER A C 1
ATOM 4008 O O . SER A 1 560 ? -16.799 22.280 23.181 1.00 61.34 560 SER A O 1
ATOM 4010 N N . GLY A 1 561 ? -17.742 24.164 22.393 1.00 70.75 561 GLY A N 1
ATOM 4011 C CA . GLY A 1 561 ? -18.833 23.608 21.566 1.00 70.75 561 GLY A CA 1
ATOM 4012 C C . GLY A 1 561 ? -18.511 22.609 20.445 1.00 70.75 561 GLY A C 1
ATOM 4013 O O . GLY A 1 561 ? -18.874 22.865 19.305 1.00 70.75 561 GLY A O 1
ATOM 4014 N N . ASN A 1 562 ? -17.878 21.478 20.756 1.00 77.81 562 ASN A N 1
ATOM 4015 C CA . ASN A 1 562 ? -17.812 20.295 19.894 1.00 77.81 562 ASN A CA 1
ATOM 4016 C C . ASN A 1 562 ? -18.858 19.266 20.352 1.00 77.81 562 ASN A C 1
ATOM 4018 O O . ASN A 1 562 ? -18.832 18.899 21.523 1.00 77.81 562 ASN A O 1
ATOM 4022 N N . SER A 1 563 ? -19.725 18.779 19.461 1.00 88.56 563 SER A N 1
ATOM 4023 C CA . SER A 1 563 ? -20.647 17.677 19.791 1.00 88.56 563 SER A CA 1
ATOM 4024 C C . SER A 1 563 ? -19.931 16.325 19.743 1.00 88.56 563 SER A C 1
ATOM 4026 O O . SER A 1 563 ? -18.931 16.174 19.037 1.00 88.56 563 SER A O 1
ATOM 4028 N N . VAL A 1 564 ? -20.416 15.328 20.484 1.00 91.75 564 VAL A N 1
ATOM 4029 C CA . VAL A 1 564 ? -19.788 13.999 20.532 1.00 91.75 564 VAL A CA 1
ATOM 4030 C C . VAL A 1 564 ? -20.837 12.906 20.382 1.00 91.75 564 VAL A C 1
ATOM 4032 O O . VAL A 1 564 ? -21.776 12.860 21.158 1.00 91.75 564 VAL A O 1
ATOM 4035 N N . ASN A 1 565 ? -20.653 11.977 19.443 1.00 95.62 565 ASN A N 1
ATOM 4036 C CA . ASN A 1 565 ? -21.544 10.838 19.222 1.00 95.62 565 ASN A CA 1
ATOM 4037 C C . ASN A 1 565 ? -20.761 9.522 19.279 1.00 95.62 565 ASN A C 1
ATOM 4039 O O . ASN A 1 565 ? -19.978 9.215 18.384 1.00 95.62 565 ASN A O 1
ATOM 4043 N N . GLY A 1 566 ? -20.995 8.712 20.305 1.00 98.00 566 GLY A N 1
ATOM 4044 C CA . GLY A 1 566 ? -20.423 7.379 20.444 1.00 98.00 566 GLY A CA 1
ATOM 4045 C C . GLY A 1 566 ? -21.475 6.291 20.321 1.00 98.00 566 GLY A C 1
ATOM 4046 O O . GLY A 1 566 ? -22.518 6.345 20.969 1.00 98.00 566 GLY A O 1
ATOM 4047 N N . THR A 1 567 ? -21.200 5.268 19.518 1.00 98.62 567 THR A N 1
ATOM 4048 C CA . THR A 1 567 ? -22.007 4.046 19.462 1.00 98.62 567 THR A CA 1
ATOM 4049 C C . THR A 1 567 ? -21.118 2.822 19.588 1.00 98.62 567 THR A C 1
ATOM 4051 O O . THR A 1 567 ? -20.215 2.618 18.782 1.00 98.62 567 THR A O 1
ATOM 4054 N N . MET A 1 568 ? -21.410 1.979 20.573 1.00 98.38 568 MET A N 1
ATOM 4055 C CA . MET A 1 568 ? -20.821 0.657 20.727 1.00 98.38 568 MET A CA 1
ATOM 4056 C C . MET A 1 568 ? -21.934 -0.392 20.688 1.00 98.38 568 MET A C 1
ATOM 4058 O O . MET A 1 568 ? -22.702 -0.535 21.639 1.00 98.38 568 MET A O 1
ATOM 4062 N N . ASP A 1 569 ? -22.036 -1.119 19.578 1.00 97.69 569 ASP A N 1
ATOM 4063 C CA . ASP A 1 569 ? -23.047 -2.161 19.392 1.00 97.69 569 ASP A CA 1
ATOM 4064 C C . ASP A 1 569 ? -22.399 -3.548 19.390 1.00 97.69 569 ASP A C 1
ATOM 4066 O O . ASP A 1 569 ? -21.776 -3.974 18.415 1.00 97.69 569 ASP A O 1
ATOM 4070 N N . LEU A 1 570 ? -22.547 -4.248 20.513 1.00 96.75 570 LEU A N 1
ATOM 4071 C CA . LEU A 1 570 ? -22.099 -5.625 20.706 1.00 96.75 570 LEU A CA 1
ATOM 4072 C C . LEU A 1 570 ? -23.277 -6.606 20.688 1.00 96.75 570 LEU A C 1
ATOM 4074 O O . LEU A 1 570 ? -23.121 -7.774 21.031 1.00 96.75 570 LEU A O 1
ATOM 4078 N N . SER A 1 571 ? -24.481 -6.169 20.313 1.00 94.12 571 SER A N 1
ATOM 4079 C CA . SER A 1 571 ? -25.683 -7.000 20.446 1.00 94.12 571 SER A CA 1
ATOM 4080 C C . SER A 1 571 ? -25.699 -8.233 19.535 1.00 94.12 571 SER A C 1
ATOM 4082 O O . SER A 1 571 ? -26.482 -9.150 19.775 1.00 94.12 571 SER A O 1
ATOM 4084 N N . GLY A 1 572 ? -24.837 -8.269 18.514 1.00 92.12 572 GLY A N 1
ATOM 4085 C CA . GLY A 1 572 ? -24.672 -9.398 17.604 1.00 92.12 572 GLY A CA 1
ATOM 4086 C C . GLY A 1 572 ? -23.627 -10.438 18.026 1.00 92.12 572 GLY A C 1
ATOM 4087 O O . GLY A 1 572 ? -23.408 -11.368 17.257 1.00 92.12 572 GLY A O 1
ATOM 4088 N N . THR A 1 573 ? -22.958 -10.302 19.179 1.00 94.00 573 THR A N 1
ATOM 4089 C CA . THR A 1 573 ? -21.925 -11.244 19.676 1.00 94.00 573 THR A CA 1
ATOM 4090 C C . THR A 1 573 ? -22.386 -11.991 20.934 1.00 94.00 573 THR A C 1
ATOM 4092 O O . THR A 1 573 ? -23.445 -11.707 21.485 1.00 94.00 573 THR A O 1
ATOM 4095 N N . THR A 1 574 ? -21.585 -12.934 21.430 1.00 93.38 574 THR A N 1
ATOM 4096 C CA . THR A 1 574 ? -21.647 -13.415 22.820 1.00 93.38 574 THR A CA 1
ATOM 4097 C C . THR A 1 574 ? -20.459 -12.893 23.626 1.00 93.38 574 THR A C 1
ATOM 4099 O O . THR A 1 574 ? -19.458 -12.458 23.055 1.00 93.38 574 THR A O 1
ATOM 4102 N N . PHE A 1 575 ? -20.549 -12.908 24.954 1.00 95.25 575 PHE A N 1
ATOM 4103 C CA . PHE A 1 575 ? -19.392 -12.682 25.822 1.00 95.25 575 PHE A CA 1
ATOM 4104 C C . PHE A 1 575 ? -18.702 -13.993 26.193 1.00 95.25 575 PHE A C 1
ATOM 4106 O O . PHE A 1 575 ? -19.349 -15.037 26.294 1.00 95.25 575 PHE A O 1
ATOM 4113 N N . THR A 1 576 ? -17.387 -13.934 26.418 1.00 93.88 576 THR A N 1
ATOM 4114 C CA . THR A 1 576 ? -16.657 -15.040 27.056 1.00 93.88 576 THR A CA 1
ATOM 4115 C C . THR A 1 576 ? -17.073 -15.180 28.526 1.00 93.88 576 THR A C 1
ATOM 4117 O O . THR A 1 576 ? -17.813 -14.353 29.065 1.00 93.88 576 THR A O 1
ATOM 4120 N N . ALA A 1 577 ? -16.577 -16.215 29.211 1.00 91.06 577 ALA A N 1
ATOM 4121 C CA . ALA A 1 577 ? -16.826 -16.396 30.644 1.00 91.06 577 ALA A CA 1
ATOM 4122 C C . ALA A 1 577 ? -16.333 -15.206 31.495 1.00 91.06 577 ALA A C 1
ATOM 4124 O O . ALA A 1 577 ? -16.931 -14.909 32.530 1.00 91.06 577 ALA A O 1
ATOM 4125 N N . ASN A 1 578 ? -15.284 -14.510 31.040 1.00 92.06 578 ASN A N 1
ATOM 4126 C CA . ASN A 1 578 ? -14.738 -13.324 31.701 1.00 92.06 578 ASN A CA 1
ATOM 4127 C C . ASN A 1 578 ? -15.568 -12.062 31.420 1.00 92.06 578 ASN A C 1
ATOM 4129 O O . ASN A 1 578 ? -15.602 -11.154 32.249 1.00 92.06 578 ASN A O 1
ATOM 4133 N N . GLY A 1 579 ? -16.258 -12.012 30.276 1.00 94.81 579 GLY A N 1
ATOM 4134 C CA . GLY A 1 579 ? -17.086 -10.880 29.880 1.00 94.81 579 GLY A CA 1
ATOM 4135 C C . GLY A 1 579 ? -16.291 -9.587 29.707 1.00 94.81 579 GLY A C 1
ATOM 4136 O O . GLY A 1 579 ? -15.231 -9.582 29.081 1.00 94.81 579 GLY A O 1
ATOM 4137 N N . ILE A 1 580 ? -16.822 -8.483 30.235 1.00 96.25 580 ILE A N 1
ATOM 4138 C CA . ILE A 1 580 ? -16.120 -7.197 30.292 1.00 96.25 580 ILE A CA 1
ATOM 4139 C C . ILE A 1 580 ? -15.793 -6.860 31.743 1.00 96.25 580 ILE A C 1
ATOM 4141 O O . ILE A 1 580 ? -16.677 -6.808 32.594 1.00 96.25 580 ILE A O 1
ATOM 4145 N N . ASN A 1 581 ? -14.534 -6.547 32.019 1.00 95.50 581 ASN A N 1
ATOM 4146 C CA . ASN A 1 581 ? -14.066 -6.139 33.330 1.00 95.50 581 ASN A CA 1
ATOM 4147 C C . ASN A 1 581 ? -13.355 -4.786 33.241 1.00 95.50 581 ASN A C 1
ATOM 4149 O O . ASN A 1 581 ? -12.311 -4.679 32.603 1.00 95.50 581 ASN A O 1
ATOM 4153 N N . SER A 1 582 ? -13.878 -3.763 33.915 1.00 93.94 582 SER A N 1
ATOM 4154 C CA . SER A 1 582 ? -13.267 -2.433 34.014 1.00 93.94 582 SER A CA 1
ATOM 4155 C C . SER A 1 582 ? -12.672 -2.186 35.398 1.00 93.94 582 SER A C 1
ATOM 4157 O O . SER A 1 582 ? -13.274 -2.565 36.403 1.00 93.94 582 SER A O 1
ATOM 4159 N N . SER A 1 583 ? -11.508 -1.534 35.457 1.00 92.31 583 SER A N 1
ATOM 4160 C CA . SER A 1 583 ? -10.890 -1.066 36.710 1.00 92.31 583 SER A CA 1
ATOM 4161 C C . SER A 1 583 ? -11.235 0.375 37.066 1.00 92.31 583 SER A C 1
ATOM 4163 O O . SER A 1 583 ? -10.934 0.789 38.182 1.00 92.31 583 SER A O 1
ATOM 4165 N N . ASP A 1 584 ? -11.865 1.118 36.158 1.00 91.94 584 ASP A N 1
ATOM 4166 C CA . ASP A 1 584 ? -12.295 2.499 36.383 1.00 91.94 584 ASP A CA 1
ATOM 4167 C C . ASP A 1 584 ? -13.747 2.710 35.920 1.00 91.94 584 ASP A C 1
ATOM 4169 O O . ASP A 1 584 ? -14.462 1.780 35.523 1.00 91.94 584 ASP A O 1
ATOM 4173 N N . THR A 1 585 ? -14.185 3.954 36.033 1.00 91.19 585 THR A N 1
ATOM 4174 C CA . THR A 1 585 ? -15.522 4.454 35.769 1.00 91.19 585 THR A CA 1
ATOM 4175 C C . THR A 1 585 ? -15.879 4.340 34.294 1.00 91.19 585 THR A C 1
ATOM 4177 O O . THR A 1 585 ? -15.101 4.680 33.404 1.00 91.19 585 THR A O 1
ATOM 4180 N N . LEU A 1 586 ? -17.098 3.870 34.051 1.00 95.38 586 LEU A N 1
ATOM 4181 C CA . LEU A 1 586 ? -17.692 3.779 32.725 1.00 95.38 586 LEU A CA 1
ATOM 4182 C C . LEU A 1 586 ? -18.504 5.040 32.430 1.00 95.38 586 LEU A C 1
ATOM 4184 O O . LEU A 1 586 ? -19.328 5.427 33.261 1.00 95.38 586 LEU A O 1
ATOM 4188 N N . TYR A 1 587 ? -18.317 5.636 31.253 1.00 95.31 587 TYR A N 1
ATOM 4189 C CA . TYR A 1 587 ? -19.012 6.862 30.849 1.00 95.31 587 TYR A CA 1
ATOM 4190 C C . TYR A 1 587 ? -19.756 6.670 29.529 1.00 95.31 587 TYR A C 1
ATOM 4192 O O . TYR A 1 587 ? -19.130 6.500 28.480 1.00 95.31 587 TYR A O 1
ATOM 4200 N N . PHE A 1 588 ? -21.089 6.736 29.573 1.00 96.06 588 PHE A N 1
ATOM 4201 C CA . PHE A 1 588 ? -21.947 6.585 28.396 1.00 96.06 588 PHE A CA 1
ATOM 4202 C C . PHE A 1 588 ? -22.806 7.833 28.188 1.00 96.06 588 PHE A C 1
ATOM 4204 O O . PHE A 1 588 ? -23.739 8.077 28.953 1.00 96.06 588 PHE A O 1
ATOM 4211 N N . GLY A 1 589 ? -22.506 8.613 27.148 1.00 93.94 589 GLY A N 1
ATOM 4212 C CA . GLY A 1 589 ? -23.256 9.826 26.821 1.00 93.94 589 GLY A CA 1
ATOM 4213 C C . GLY A 1 589 ? -23.099 10.920 27.870 1.00 93.94 589 GLY A C 1
ATOM 4214 O O . GLY A 1 589 ? -24.094 11.474 28.313 1.00 93.94 589 GLY A O 1
ATOM 4215 N N . VAL A 1 590 ? -21.875 11.168 28.337 1.00 91.12 590 VAL A N 1
ATOM 4216 C CA . VAL A 1 590 ? -21.601 12.076 29.462 1.00 91.12 590 VAL A CA 1
ATOM 4217 C C . VAL A 1 590 ? -20.855 13.314 28.977 1.00 91.12 590 VAL A C 1
ATOM 4219 O O . VAL A 1 590 ? -19.894 13.202 28.217 1.00 91.12 590 VAL A O 1
ATOM 4222 N N . GLY A 1 591 ? -21.266 14.479 29.478 1.00 87.50 591 GLY A N 1
ATOM 4223 C CA . GLY A 1 591 ? -20.695 15.778 29.129 1.00 87.50 591 GLY A CA 1
ATOM 4224 C C . GLY A 1 591 ? -21.520 16.526 28.085 1.00 87.50 591 GLY A C 1
ATOM 4225 O O . GLY A 1 591 ? -22.441 15.976 27.492 1.00 87.50 591 GLY A O 1
ATOM 4226 N N . ARG A 1 592 ? -21.191 17.798 27.864 1.00 83.31 592 ARG A N 1
ATOM 4227 C CA . ARG A 1 592 ? -21.942 18.712 26.990 1.00 83.31 592 ARG A CA 1
ATOM 4228 C C . ARG A 1 592 ? -22.141 18.141 25.581 1.00 83.31 592 ARG A C 1
ATOM 4230 O O . ARG A 1 592 ? -21.179 17.666 24.984 1.00 83.31 592 ARG A O 1
ATOM 4237 N N . ASP A 1 593 ? -23.348 18.246 25.021 1.00 86.25 593 ASP A N 1
ATOM 4238 C CA . ASP A 1 593 ? -23.678 17.849 23.639 1.00 86.25 593 ASP A CA 1
ATOM 4239 C C . ASP A 1 593 ? -23.172 16.434 23.261 1.00 86.25 593 ASP A C 1
ATOM 4241 O O . ASP A 1 593 ? -22.800 16.167 22.112 1.00 86.25 593 ASP A O 1
ATOM 4245 N N . ALA A 1 594 ? -23.105 15.529 24.245 1.00 90.00 594 ALA A N 1
ATOM 4246 C CA . ALA A 1 594 ? -22.645 14.161 24.062 1.00 90.00 594 ALA A CA 1
ATOM 4247 C C . ALA A 1 594 ? -23.830 13.207 23.855 1.00 90.00 594 ALA A C 1
ATOM 4249 O O . ALA A 1 594 ? -24.859 13.316 24.508 1.00 90.00 594 ALA A O 1
ATOM 4250 N N . THR A 1 595 ? -23.694 12.231 22.968 1.00 93.94 595 THR A N 1
ATOM 4251 C CA . THR A 1 595 ? -24.648 11.138 22.785 1.00 93.94 595 THR A CA 1
ATOM 4252 C C . THR A 1 595 ? -23.890 9.827 22.848 1.00 93.94 595 THR A C 1
ATOM 4254 O O . THR A 1 595 ? -22.978 9.603 22.055 1.00 93.94 595 THR A O 1
ATOM 4257 N N . GLY A 1 596 ? -24.258 8.952 23.778 1.00 96.50 596 GLY A N 1
ATOM 4258 C CA . GLY A 1 596 ? -23.654 7.633 23.933 1.00 96.50 596 GLY A CA 1
ATOM 4259 C C . GLY A 1 596 ? -24.691 6.531 23.816 1.00 96.50 596 GLY A C 1
ATOM 4260 O O . GLY A 1 596 ? -25.704 6.562 24.508 1.00 96.50 596 GLY A O 1
ATOM 4261 N N . LEU A 1 597 ? -24.432 5.532 22.978 1.00 97.50 597 LEU A N 1
ATOM 4262 C CA . LEU A 1 597 ? -25.251 4.330 22.863 1.00 97.50 597 LEU A CA 1
ATOM 4263 C C . LEU A 1 597 ? -24.388 3.087 23.060 1.00 97.50 597 LEU A C 1
ATOM 4265 O O . LEU A 1 597 ? -23.466 2.841 22.285 1.00 97.50 597 LEU A O 1
ATOM 4269 N N . VAL A 1 598 ? -24.737 2.270 24.048 1.00 97.94 598 VAL A N 1
ATOM 4270 C CA . VAL A 1 598 ? -24.103 0.975 24.301 1.00 97.94 598 VAL A CA 1
ATOM 4271 C C . VAL A 1 598 ? -25.157 -0.121 24.257 1.00 97.94 598 VAL A C 1
ATOM 4273 O O . VAL A 1 598 ? -26.126 -0.077 25.013 1.00 97.94 598 VAL A O 1
ATOM 4276 N N . ARG A 1 599 ? -24.967 -1.120 23.389 1.00 96.31 599 ARG A N 1
ATOM 4277 C CA . ARG A 1 599 ? -25.808 -2.325 23.344 1.00 96.31 599 ARG A CA 1
ATOM 4278 C C . ARG A 1 599 ? -24.987 -3.555 23.677 1.00 96.31 599 ARG A C 1
ATOM 4280 O O . ARG A 1 599 ? -24.004 -3.836 22.993 1.00 96.31 599 ARG A O 1
ATOM 4287 N N . LEU A 1 600 ? -25.407 -4.296 24.696 1.00 96.06 600 LEU A N 1
ATOM 4288 C CA . LEU A 1 600 ? -24.677 -5.450 25.212 1.00 96.06 600 LEU A CA 1
ATOM 4289 C C . LEU A 1 600 ? -25.465 -6.751 25.002 1.00 96.06 600 LEU A C 1
ATOM 4291 O O . LEU A 1 600 ? -26.686 -6.760 25.182 1.00 96.06 600 LEU A O 1
ATOM 4295 N N . PRO A 1 601 ? -24.788 -7.853 24.637 1.00 95.50 601 PRO A N 1
ATOM 4296 C CA . PRO A 1 601 ? -25.388 -9.178 24.536 1.00 95.50 601 PRO A CA 1
ATOM 4297 C C . PRO A 1 601 ? -25.530 -9.832 25.920 1.00 95.50 601 PRO A C 1
ATOM 4299 O O . PRO A 1 601 ? -25.186 -9.250 26.951 1.00 95.50 601 PRO A O 1
ATOM 4302 N N . SER A 1 602 ? -25.974 -11.086 25.958 1.00 91.62 602 SER A N 1
ATOM 4303 C CA . SER A 1 602 ? -25.926 -11.891 27.179 1.00 91.62 602 SER A CA 1
ATOM 4304 C C . SER A 1 602 ? -24.490 -12.121 27.661 1.00 91.62 602 SER A C 1
ATOM 4306 O O . SER A 1 602 ? -23.609 -12.437 26.856 1.00 91.62 602 SER A O 1
ATOM 4308 N N . GLY A 1 603 ? -24.274 -12.044 28.975 1.00 93.88 603 GLY A N 1
ATOM 4309 C CA . GLY A 1 603 ? -22.975 -12.268 29.614 1.00 93.88 603 GLY A CA 1
ATOM 4310 C C . GLY A 1 603 ? -22.745 -11.343 30.805 1.00 93.88 603 GLY A C 1
ATOM 4311 O O . GLY A 1 603 ? -23.696 -10.749 31.302 1.00 93.88 603 GLY A O 1
ATOM 4312 N N . ASN A 1 604 ? -21.496 -11.213 31.258 1.00 95.44 604 ASN A N 1
ATOM 4313 C CA . ASN A 1 604 ? -21.157 -10.436 32.453 1.00 95.44 604 ASN A CA 1
ATOM 4314 C C . ASN A 1 604 ? -20.403 -9.142 32.115 1.00 95.44 604 ASN A C 1
ATOM 4316 O O . ASN A 1 604 ? -19.505 -9.142 31.274 1.00 95.44 604 ASN A O 1
ATOM 4320 N N . VAL A 1 605 ? -20.729 -8.058 32.817 1.00 96.56 605 VAL A N 1
ATOM 4321 C CA . VAL A 1 605 ? -19.937 -6.822 32.862 1.00 96.56 605 VAL A CA 1
ATOM 4322 C C . VAL A 1 605 ? -19.685 -6.451 34.314 1.00 96.56 605 VAL A C 1
ATOM 4324 O O . VAL A 1 605 ? -20.613 -6.462 35.117 1.00 96.56 605 VAL A O 1
ATOM 4327 N N . THR A 1 606 ? -18.451 -6.100 34.664 1.00 96.00 606 THR A N 1
ATOM 4328 C CA . THR A 1 606 ? -18.092 -5.634 36.007 1.00 96.00 606 THR A CA 1
ATOM 4329 C C . THR A 1 606 ? -17.313 -4.328 35.947 1.00 96.00 606 THR A C 1
ATOM 4331 O O . THR A 1 606 ? -16.362 -4.229 35.173 1.00 96.00 606 THR A O 1
ATOM 4334 N N . ALA A 1 607 ? -17.657 -3.359 36.792 1.00 95.44 607 ALA A N 1
ATOM 4335 C CA . ALA A 1 607 ? -16.922 -2.101 36.929 1.00 95.44 607 ALA A CA 1
ATOM 4336 C C . ALA A 1 607 ? -17.035 -1.532 38.351 1.00 95.44 607 ALA A C 1
ATOM 4338 O O . ALA A 1 607 ? -17.988 -1.859 39.059 1.00 95.44 607 ALA A O 1
ATOM 4339 N N . PRO A 1 608 ? -16.113 -0.662 38.795 1.00 95.00 608 PRO A N 1
ATOM 4340 C CA . PRO A 1 608 ? -16.267 0.030 40.068 1.00 95.00 608 PRO A CA 1
ATOM 4341 C C . PRO A 1 608 ? -17.406 1.046 40.032 1.00 95.00 608 PRO A C 1
ATOM 4343 O O . PRO A 1 608 ? -18.235 1.060 40.937 1.00 95.00 608 PRO A O 1
ATOM 4346 N N . ASN A 1 609 ? -17.476 1.862 38.978 1.00 94.50 609 ASN A N 1
ATOM 4347 C CA . ASN A 1 609 ? -18.480 2.909 38.821 1.00 94.50 609 ASN A CA 1
ATOM 4348 C C . ASN A 1 609 ? -19.046 2.915 37.398 1.00 94.50 609 ASN A C 1
ATOM 4350 O O . ASN A 1 609 ? -18.367 2.525 36.447 1.00 94.50 609 ASN A O 1
ATOM 4354 N N . MET A 1 610 ? -20.267 3.418 37.246 1.00 94.38 610 MET A N 1
ATOM 4355 C CA . MET A 1 610 ? -20.914 3.608 35.947 1.00 94.38 610 MET A CA 1
ATOM 4356 C C . MET A 1 610 ? -21.733 4.896 35.944 1.00 94.38 610 MET A C 1
ATOM 4358 O O . MET A 1 610 ? -22.463 5.154 36.900 1.00 94.38 610 MET A O 1
ATOM 4362 N N . ILE A 1 611 ? -21.654 5.664 34.858 1.00 93.50 611 ILE A N 1
ATOM 4363 C CA . ILE A 1 611 ? -22.436 6.882 34.637 1.00 93.50 611 ILE A CA 1
ATOM 4364 C C . ILE A 1 611 ? -23.054 6.838 33.235 1.00 93.50 611 ILE A C 1
ATOM 4366 O O . ILE A 1 611 ? -22.346 6.700 32.236 1.00 93.50 611 ILE A O 1
ATOM 4370 N N . VAL A 1 612 ? -24.381 6.969 33.171 1.00 93.69 612 VAL A N 1
ATOM 4371 C CA . VAL A 1 612 ? -25.155 7.026 31.923 1.00 93.69 612 VAL A CA 1
ATOM 4372 C C . VAL A 1 612 ? -25.943 8.328 31.870 1.00 93.69 612 VAL A C 1
ATOM 4374 O O . VAL A 1 612 ? -26.794 8.565 32.731 1.00 93.69 612 VAL A O 1
ATOM 4377 N N . GLY A 1 613 ? -25.671 9.146 30.854 1.00 89.69 613 GLY A N 1
ATOM 4378 C CA . GLY A 1 613 ? -26.188 10.510 30.756 1.00 89.69 613 GLY A CA 1
ATOM 4379 C C . GLY A 1 613 ? -25.575 11.450 31.795 1.00 89.69 613 GLY A C 1
ATOM 4380 O O . GLY A 1 613 ? -24.836 11.039 32.696 1.00 89.69 613 GLY A O 1
ATOM 4381 N N . ASP A 1 614 ? -25.917 12.725 31.714 1.00 83.75 614 ASP A N 1
ATOM 4382 C CA . ASP A 1 614 ? -25.528 13.748 32.678 1.00 83.75 614 ASP A CA 1
ATOM 4383 C C . ASP A 1 614 ? -26.696 14.291 33.519 1.00 83.75 614 ASP A C 1
ATOM 4385 O O . ASP A 1 614 ? -27.870 13.940 33.364 1.00 83.75 614 ASP A O 1
ATOM 4389 N N . SER A 1 615 ? -26.336 15.086 34.524 1.00 74.00 615 SER A N 1
ATOM 4390 C CA . SER A 1 615 ? -27.274 15.629 35.510 1.00 74.00 615 SER A CA 1
ATOM 4391 C C . SER A 1 615 ? -27.815 17.006 35.122 1.00 74.00 615 SER A C 1
ATOM 4393 O O . SER A 1 615 ? -28.754 17.485 35.763 1.00 74.00 615 SER A O 1
ATOM 4395 N N . ASP A 1 616 ? -27.230 17.648 34.109 1.00 65.38 616 ASP A N 1
ATOM 4396 C CA . ASP A 1 616 ? -27.495 19.046 33.801 1.00 65.38 616 ASP A CA 1
ATOM 4397 C C . ASP A 1 616 ? -28.766 19.203 32.959 1.00 65.38 616 ASP A C 1
ATOM 4399 O O . ASP A 1 616 ? -28.934 18.642 31.881 1.00 65.38 616 ASP A O 1
ATOM 4403 N N . THR A 1 617 ? -29.688 20.011 33.482 1.00 52.28 617 THR A N 1
ATOM 4404 C CA . THR A 1 617 ? -30.938 20.437 32.823 1.00 52.28 617 THR A CA 1
ATOM 4405 C C . THR A 1 617 ? -30.841 21.878 32.293 1.00 52.28 617 THR A C 1
ATOM 4407 O O . THR A 1 617 ? -31.855 22.507 31.992 1.00 52.28 617 THR A O 1
ATOM 4410 N N . GLY A 1 618 ? -29.619 22.426 32.234 1.00 52.91 618 GLY A N 1
ATOM 4411 C CA . GLY A 1 618 ? -29.322 23.807 31.843 1.00 52.91 618 GLY A CA 1
ATOM 4412 C C . GLY A 1 618 ? -29.379 24.070 30.330 1.00 52.91 618 GLY A C 1
ATOM 4413 O O . GLY A 1 618 ? -29.677 23.191 29.531 1.00 52.91 618 GLY A O 1
ATOM 4414 N N . THR A 1 619 ? -29.103 25.316 29.926 1.00 45.31 619 THR A N 1
ATOM 4415 C CA . THR A 1 619 ? -29.231 25.802 28.532 1.00 45.31 619 THR A CA 1
ATOM 4416 C C . THR A 1 619 ? -28.131 25.341 27.572 1.00 45.31 619 THR A C 1
ATOM 4418 O O . THR A 1 619 ? -28.251 25.563 26.370 1.00 45.31 619 THR A O 1
ATOM 4421 N N . GLU A 1 620 ? -27.056 24.736 28.074 1.00 55.34 620 GLU A N 1
ATOM 4422 C CA . GLU A 1 620 ? -26.119 23.970 27.249 1.00 55.34 620 GLU A CA 1
ATOM 4423 C C . GLU A 1 620 ? -26.613 22.524 27.291 1.00 55.34 620 GLU A C 1
ATOM 4425 O O . GLU A 1 620 ? -26.734 21.975 28.383 1.00 55.34 620 GLU A O 1
ATOM 4430 N N . ALA A 1 621 ? -27.015 21.947 26.153 1.00 59.34 621 ALA A N 1
ATOM 4431 C CA . ALA A 1 621 ? -27.681 20.650 26.160 1.00 59.34 621 ALA A CA 1
ATOM 4432 C C . ALA A 1 621 ? -26.762 19.594 26.795 1.00 59.34 621 ALA A C 1
ATOM 4434 O O . ALA A 1 621 ? -25.636 19.366 26.344 1.00 59.34 621 ALA A O 1
ATOM 4435 N N . GLY A 1 622 ? -27.241 19.001 27.887 1.00 71.94 622 GLY A N 1
ATOM 4436 C CA . GLY A 1 622 ? -26.538 17.939 28.583 1.00 71.94 622 GLY A CA 1
ATOM 4437 C C . GLY A 1 622 ? -26.353 16.693 27.711 1.00 71.94 622 GLY A C 1
ATOM 4438 O O . GLY A 1 622 ? -27.061 16.484 26.722 1.00 71.94 622 GLY A O 1
ATOM 4439 N N . GLY A 1 623 ? -25.375 15.867 28.061 1.00 83.31 623 GLY A N 1
ATOM 4440 C CA . GLY A 1 623 ? -25.078 14.602 27.406 1.00 83.31 623 GLY A CA 1
ATOM 4441 C C . GLY A 1 623 ? -26.165 13.554 27.622 1.00 83.31 623 GLY A C 1
ATOM 4442 O O . GLY A 1 623 ? -26.558 13.283 28.749 1.00 83.31 623 GLY A O 1
ATOM 4443 N N . SER A 1 624 ? -26.625 12.915 26.548 1.00 89.81 624 SER A N 1
ATOM 4444 C CA . SER A 1 624 ? -27.619 11.841 26.572 1.00 89.81 624 SER A CA 1
ATOM 4445 C C . SER A 1 624 ? -26.980 10.459 26.430 1.00 89.81 624 SER A C 1
ATOM 4447 O O . SER A 1 624 ? -26.243 10.176 25.484 1.00 89.81 624 SER A O 1
ATOM 4449 N N . GLY A 1 625 ? -27.276 9.560 27.368 1.00 92.62 625 GLY A N 1
ATOM 4450 C CA . GLY A 1 625 ? -26.719 8.206 27.399 1.00 92.62 625 GLY A CA 1
ATOM 4451 C C . GLY A 1 625 ? -27.795 7.139 27.264 1.00 92.62 625 GLY A C 1
ATOM 4452 O O . GLY A 1 625 ? -28.850 7.244 27.876 1.00 92.62 625 GLY A O 1
ATOM 4453 N N . THR A 1 626 ? -27.538 6.080 26.502 1.00 94.00 626 THR A N 1
ATOM 4454 C CA . THR A 1 626 ? -28.395 4.891 26.426 1.00 94.00 626 THR A CA 1
ATOM 4455 C C . THR A 1 626 ? -27.574 3.627 26.648 1.00 94.00 626 THR A C 1
ATOM 4457 O O . THR A 1 626 ? -26.616 3.365 25.922 1.00 94.00 626 THR A O 1
ATOM 4460 N N . LEU A 1 627 ? -27.999 2.815 27.615 1.00 94.62 627 LEU A N 1
ATOM 4461 C CA . LEU A 1 627 ? -27.473 1.482 27.891 1.00 94.62 627 LEU A CA 1
ATOM 4462 C C . LEU A 1 627 ? -28.576 0.439 27.656 1.00 94.62 627 LEU A C 1
ATOM 4464 O O . LEU A 1 627 ? -29.577 0.420 28.366 1.00 94.62 627 LEU A O 1
ATOM 4468 N N . ASP A 1 628 ? -28.401 -0.428 26.660 1.00 93.25 628 ASP A N 1
ATOM 4469 C CA . ASP A 1 628 ? -29.321 -1.519 26.306 1.00 93.25 628 ASP A CA 1
ATOM 4470 C C . ASP A 1 628 ? -28.709 -2.870 26.704 1.00 93.25 628 ASP A C 1
ATOM 4472 O O . ASP A 1 628 ? -27.713 -3.312 26.124 1.00 93.25 628 ASP A O 1
ATOM 4476 N N . LEU A 1 629 ? -29.302 -3.522 27.706 1.00 91.69 629 LEU A N 1
ATOM 4477 C CA . LEU A 1 629 ? -28.858 -4.810 28.236 1.00 91.69 629 LEU A CA 1
ATOM 4478 C C . LEU A 1 629 ? -29.723 -5.946 27.683 1.00 91.69 629 LEU A C 1
ATOM 4480 O O . LEU A 1 629 ? -30.897 -6.073 28.034 1.00 91.69 629 LEU A O 1
ATOM 4484 N N . ARG A 1 630 ? -29.157 -6.853 26.883 1.00 89.50 630 ARG A N 1
ATOM 4485 C CA . ARG A 1 630 ? -29.914 -7.957 26.258 1.00 89.50 630 ARG A CA 1
ATOM 4486 C C . ARG A 1 630 ? -29.612 -9.297 26.922 1.00 89.50 630 ARG A C 1
ATOM 4488 O O . ARG A 1 630 ? -29.067 -10.205 26.304 1.00 89.50 630 ARG A O 1
ATOM 4495 N N . GLY A 1 631 ? -29.969 -9.402 28.203 1.00 86.38 631 GLY A N 1
ATOM 4496 C CA . GLY A 1 631 ? -29.645 -10.560 29.051 1.00 86.38 631 GLY A CA 1
ATOM 4497 C C . GLY A 1 631 ? -28.259 -10.473 29.700 1.00 86.38 631 GLY A C 1
ATOM 4498 O O . GLY A 1 631 ? -27.700 -11.486 30.113 1.00 86.38 631 GLY A O 1
ATOM 4499 N N . THR A 1 632 ? -27.677 -9.274 29.744 1.00 92.06 632 THR A N 1
ATOM 4500 C CA . THR A 1 632 ? -26.406 -8.987 30.417 1.00 92.06 632 THR A CA 1
ATOM 4501 C C . THR A 1 632 ? -26.603 -8.895 31.929 1.00 92.06 632 THR A C 1
ATOM 4503 O O . THR A 1 632 ? -27.524 -8.212 32.369 1.00 92.06 632 THR A O 1
ATOM 4506 N N . THR A 1 633 ? -25.713 -9.495 32.715 1.00 92.81 633 THR A N 1
ATOM 4507 C CA . THR A 1 633 ? -25.537 -9.206 34.142 1.00 92.81 633 THR A CA 1
ATOM 4508 C C . THR A 1 633 ? -24.451 -8.150 34.295 1.00 92.81 633 THR A C 1
ATOM 4510 O O . THR A 1 633 ? -23.284 -8.397 34.004 1.00 92.81 633 THR A O 1
ATOM 4513 N N . PHE A 1 634 ? -24.831 -6.967 34.750 1.00 93.56 634 PHE A N 1
ATOM 4514 C CA . PHE A 1 634 ? -23.949 -5.830 34.940 1.00 93.56 634 PHE A CA 1
ATOM 4515 C C . PHE A 1 634 ? -23.777 -5.575 36.438 1.00 93.56 634 PHE A C 1
ATOM 4517 O O . PHE A 1 634 ? -24.740 -5.249 37.124 1.00 93.56 634 PHE A O 1
ATOM 4524 N N . THR A 1 635 ? -22.558 -5.706 36.950 1.00 94.38 635 THR A N 1
ATOM 4525 C CA . THR A 1 635 ? -22.233 -5.524 38.367 1.00 94.38 635 THR A CA 1
ATOM 4526 C C . THR A 1 635 ? -21.352 -4.296 38.558 1.00 94.38 635 THR A C 1
ATOM 4528 O O . THR A 1 635 ? -20.235 -4.226 38.048 1.00 94.38 635 THR A O 1
ATOM 4531 N N . VAL A 1 636 ? -21.839 -3.341 39.339 1.00 93.62 636 VAL A N 1
ATOM 4532 C CA . VAL A 1 636 ? -21.134 -2.122 39.724 1.00 93.62 636 VAL A CA 1
ATOM 4533 C C . VAL A 1 636 ? -20.768 -2.216 41.205 1.00 93.62 636 VAL A C 1
ATOM 4535 O O . VAL A 1 636 ? -21.649 -2.242 42.062 1.00 93.62 636 VAL A O 1
ATOM 4538 N N . SER A 1 637 ? -19.480 -2.320 41.539 1.00 93.25 637 SER A N 1
ATOM 4539 C CA . SER A 1 637 ? -19.080 -2.594 42.930 1.00 93.25 637 SER A CA 1
ATOM 4540 C C . SER A 1 637 ? -19.286 -1.405 43.868 1.00 93.25 637 SER A C 1
ATOM 4542 O O . SER A 1 637 ? -19.461 -1.613 45.066 1.00 93.25 637 SER A O 1
ATOM 4544 N N . ASN A 1 638 ? -19.267 -0.181 43.333 1.00 92.62 638 ASN A N 1
ATOM 4545 C CA . ASN A 1 638 ? -19.450 1.050 44.091 1.00 92.62 638 ASN A CA 1
ATOM 4546 C C . ASN A 1 638 ? -20.738 1.745 43.620 1.00 92.62 638 ASN A C 1
ATOM 4548 O O . ASN A 1 638 ? -21.831 1.319 43.995 1.00 92.62 638 ASN A O 1
ATOM 4552 N N . THR A 1 639 ? -20.632 2.785 42.787 1.00 90.25 639 THR A N 1
ATOM 4553 C CA . THR A 1 639 ? -21.768 3.636 42.418 1.00 90.25 639 THR A CA 1
ATOM 4554 C C . THR A 1 639 ? -22.148 3.473 40.951 1.00 90.25 639 THR A C 1
ATOM 4556 O O . THR A 1 639 ? -21.352 3.761 40.056 1.00 90.25 639 THR A O 1
ATOM 4559 N N . GLY A 1 640 ? -23.391 3.065 40.697 1.00 90.31 640 GLY A N 1
ATOM 4560 C CA . GLY A 1 640 ? -24.021 3.153 39.379 1.00 90.31 640 GLY A CA 1
ATOM 4561 C C . GLY A 1 640 ? -24.981 4.339 39.319 1.00 90.31 640 GLY A C 1
ATOM 4562 O O . GLY A 1 640 ? -25.807 4.494 40.217 1.00 90.31 640 GLY A O 1
ATOM 4563 N N . SER A 1 641 ? -24.894 5.156 38.269 1.00 89.56 641 SER A N 1
ATOM 4564 C CA . SER A 1 641 ? -25.794 6.288 38.045 1.00 89.56 641 SER A CA 1
ATOM 4565 C C . SER A 1 641 ? -26.425 6.249 36.659 1.00 89.56 641 SER A C 1
ATOM 4567 O O . SER A 1 641 ? -25.721 6.174 35.651 1.00 89.56 641 SER A O 1
ATOM 4569 N N . ILE A 1 642 ? -27.752 6.352 36.616 1.00 89.44 642 ILE A N 1
ATOM 4570 C CA . ILE A 1 642 ? -28.509 6.717 35.415 1.00 89.44 642 ILE A CA 1
ATOM 4571 C C . ILE A 1 642 ? -29.035 8.131 35.661 1.00 89.44 642 ILE A C 1
ATOM 4573 O O . ILE A 1 642 ? -29.998 8.311 36.412 1.00 89.44 642 ILE A O 1
ATOM 4577 N N . ASN A 1 643 ? -28.373 9.138 35.093 1.00 87.69 643 ASN A N 1
ATOM 4578 C CA . ASN A 1 643 ? -28.711 10.543 35.325 1.00 87.69 643 ASN A CA 1
ATOM 4579 C C . ASN A 1 643 ? -29.918 10.983 34.479 1.00 87.69 643 ASN A C 1
ATOM 4581 O O . ASN A 1 643 ? -30.458 10.187 33.723 1.00 87.69 643 ASN A O 1
ATOM 4585 N N . THR A 1 644 ? -30.368 12.233 34.618 1.00 83.94 644 THR A N 1
ATOM 4586 C CA . THR A 1 644 ? -31.630 12.757 34.054 1.00 83.94 644 THR A CA 1
ATOM 4587 C C . THR A 1 644 ? -31.799 12.497 32.553 1.00 83.94 644 THR A C 1
ATOM 4589 O O . THR A 1 644 ? -32.883 12.134 32.102 1.00 83.94 644 THR A O 1
ATOM 4592 N N . SER A 1 645 ? -30.722 12.646 31.787 1.00 85.19 645 SER A N 1
ATOM 4593 C CA . SER A 1 645 ? -30.640 12.425 30.335 1.00 85.19 645 SER A CA 1
ATOM 4594 C C . SER A 1 645 ? -30.211 10.994 29.958 1.00 85.19 645 SER A C 1
ATOM 4596 O O . SER A 1 645 ? -30.005 10.678 28.783 1.00 85.19 645 SER A O 1
ATOM 4598 N N . GLY A 1 646 ? -30.075 10.110 30.948 1.00 87.00 646 GLY A N 1
ATOM 4599 C CA . GLY A 1 646 ? -29.730 8.703 30.798 1.00 87.00 646 GLY A CA 1
ATOM 4600 C C . GLY A 1 646 ? -30.950 7.804 30.590 1.00 87.00 646 GLY A C 1
ATOM 4601 O O . GLY A 1 646 ? -32.020 8.014 31.167 1.00 87.00 646 GLY A O 1
ATOM 4602 N N . ASN A 1 647 ? -30.768 6.756 29.791 1.00 88.56 647 ASN A N 1
ATOM 4603 C CA . ASN A 1 647 ? -31.757 5.722 29.529 1.00 88.56 647 ASN A CA 1
ATOM 4604 C C . ASN A 1 647 ? -31.155 4.327 29.733 1.00 88.56 647 ASN A C 1
ATOM 4606 O O . ASN A 1 647 ? -30.113 3.995 29.164 1.00 88.56 647 ASN A O 1
ATOM 4610 N N . LEU A 1 648 ? -31.839 3.496 30.514 1.00 87.75 648 LEU A N 1
ATOM 4611 C CA . LEU A 1 648 ? -31.532 2.077 30.677 1.00 87.75 648 LEU A CA 1
ATOM 4612 C C . LEU A 1 648 ? -32.659 1.231 30.070 1.00 87.75 648 LEU A C 1
ATOM 4614 O O . LEU A 1 648 ? -33.829 1.375 30.433 1.00 87.75 648 LEU A O 1
ATOM 4618 N N . MET A 1 649 ? -32.306 0.325 29.161 1.00 85.88 649 MET A N 1
ATOM 4619 C CA . MET A 1 649 ? -33.249 -0.492 28.395 1.00 85.88 649 MET A CA 1
ATOM 4620 C C . MET A 1 649 ? -32.897 -1.984 28.442 1.00 85.88 649 MET A C 1
ATOM 4622 O O . MET A 1 649 ? -31.758 -2.365 28.714 1.00 85.88 649 MET A O 1
ATOM 4626 N N . GLY A 1 650 ? -33.882 -2.828 28.119 1.00 77.12 650 GLY A N 1
ATOM 4627 C CA . GLY A 1 650 ? -33.666 -4.239 27.786 1.00 77.12 650 GLY A CA 1
ATOM 4628 C C . GLY A 1 650 ? -34.134 -5.244 28.846 1.00 77.12 650 GLY A C 1
ATOM 4629 O O . GLY A 1 650 ? -35.063 -4.979 29.612 1.00 77.12 650 GLY A O 1
ATOM 4630 N N . ARG A 1 651 ? -33.525 -6.439 28.824 1.00 78.94 651 ARG A N 1
ATOM 4631 C CA . ARG A 1 651 ? -33.860 -7.634 29.633 1.00 78.94 651 ARG A CA 1
ATOM 4632 C C . ARG A 1 651 ? -32.716 -8.102 30.551 1.00 78.94 651 ARG A C 1
ATOM 4634 O O . ARG A 1 651 ? -32.623 -9.285 30.861 1.00 78.94 651 ARG A O 1
ATOM 4641 N N . GLY A 1 652 ? -31.771 -7.224 30.882 1.00 81.88 652 GLY A N 1
ATOM 4642 C CA . GLY A 1 652 ? -30.603 -7.565 31.703 1.00 81.88 652 GLY A CA 1
ATOM 4643 C C . GLY A 1 652 ? -30.841 -7.500 33.213 1.00 81.88 652 GLY A C 1
ATOM 4644 O O . GLY A 1 652 ? -31.913 -7.106 33.676 1.00 81.88 652 GLY A O 1
ATOM 4645 N N . THR A 1 653 ? -29.789 -7.842 33.954 1.00 85.06 653 THR A N 1
ATOM 4646 C CA . THR A 1 653 ? -29.672 -7.632 35.396 1.00 85.06 653 THR A CA 1
ATOM 4647 C C . THR A 1 653 ? -28.662 -6.528 35.668 1.00 85.06 653 THR A C 1
ATOM 4649 O O . THR A 1 653 ? -27.533 -6.618 35.197 1.00 85.06 653 THR A O 1
ATOM 4652 N N . LEU A 1 654 ? -29.020 -5.515 36.456 1.00 86.56 654 LEU A N 1
ATOM 4653 C CA . LEU A 1 654 ? -28.072 -4.511 36.953 1.00 86.56 654 LEU A CA 1
ATOM 4654 C C . LEU A 1 654 ? -27.970 -4.633 38.474 1.00 86.56 654 LEU A C 1
ATOM 4656 O O . LEU A 1 654 ? -28.985 -4.606 39.165 1.00 86.56 654 LEU A O 1
ATOM 4660 N N . THR A 1 655 ? -26.749 -4.790 38.980 1.00 87.00 655 THR A N 1
ATOM 4661 C CA . THR A 1 655 ? -26.436 -4.847 40.409 1.00 87.00 655 THR A CA 1
ATOM 4662 C C . THR A 1 655 ? -25.495 -3.715 40.781 1.00 87.00 655 THR A C 1
ATOM 4664 O O . THR A 1 655 ? -24.460 -3.570 40.139 1.00 87.00 655 THR A O 1
ATOM 4667 N N . ALA A 1 656 ? -25.817 -2.934 41.812 1.00 86.00 656 ALA A N 1
ATOM 4668 C CA . ALA A 1 656 ? -24.926 -1.893 42.325 1.00 86.00 656 ALA A CA 1
ATOM 4669 C C . ALA A 1 656 ? -24.947 -1.815 43.859 1.00 86.00 656 ALA A C 1
ATOM 4671 O O . ALA A 1 656 ? -25.999 -2.015 44.474 1.00 86.00 656 ALA A O 1
ATOM 4672 N N . ALA A 1 657 ? -23.802 -1.502 44.479 1.00 83.25 657 ALA A N 1
ATOM 4673 C CA . ALA A 1 657 ? -23.755 -1.252 45.924 1.00 83.25 657 ALA A CA 1
ATOM 4674 C C . ALA A 1 657 ? -24.539 0.019 46.282 1.00 83.25 657 ALA A C 1
ATOM 4676 O O . ALA A 1 657 ? -25.403 -0.019 47.158 1.00 83.25 657 ALA A O 1
ATOM 4677 N N . THR A 1 658 ? -24.296 1.096 45.535 1.00 85.56 658 THR A N 1
ATOM 4678 C CA . THR A 1 658 ? -25.091 2.325 45.556 1.00 85.56 658 THR A CA 1
ATOM 4679 C C . THR A 1 658 ? -25.639 2.591 44.162 1.00 85.56 658 THR A C 1
ATOM 4681 O O . THR A 1 658 ? -24.882 2.622 43.190 1.00 85.56 658 THR A O 1
ATOM 4684 N N . PHE A 1 659 ? -26.946 2.819 44.053 1.00 84.38 659 PHE A N 1
ATOM 4685 C CA . PHE A 1 659 ? -27.587 3.158 42.786 1.00 84.38 659 PHE A CA 1
ATOM 4686 C C . PHE A 1 659 ? -28.314 4.498 42.849 1.00 84.38 659 PHE A C 1
ATOM 4688 O O . PHE A 1 659 ? -29.155 4.725 43.722 1.00 84.38 659 PHE A O 1
ATOM 4695 N N . ILE A 1 660 ? -27.991 5.376 41.903 1.00 83.62 660 ILE A N 1
ATOM 4696 C CA . ILE A 1 660 ? -28.622 6.682 41.731 1.00 83.62 660 ILE A CA 1
ATOM 4697 C C . ILE A 1 660 ? -29.411 6.644 40.429 1.00 83.62 660 ILE A C 1
ATOM 4699 O O . ILE A 1 660 ? -28.856 6.403 39.357 1.00 83.62 660 ILE A O 1
ATOM 4703 N N . MET A 1 661 ? -30.715 6.889 40.518 1.00 81.88 661 MET A N 1
ATOM 4704 C CA . MET A 1 661 ? -31.581 6.881 39.348 1.00 81.88 661 MET A CA 1
ATOM 4705 C C . MET A 1 661 ? -32.379 8.179 39.249 1.00 81.88 661 MET A C 1
ATOM 4707 O O . MET A 1 661 ? -33.360 8.394 39.966 1.00 81.88 661 MET A O 1
ATOM 4711 N N . ASN A 1 662 ? -31.942 9.020 38.314 1.00 79.44 662 ASN A N 1
ATOM 4712 C CA . ASN A 1 662 ? -32.600 10.257 37.908 1.00 79.44 662 ASN A CA 1
ATOM 4713 C C . ASN A 1 662 ? -33.128 10.176 36.461 1.00 79.44 662 ASN A C 1
ATOM 4715 O O . ASN A 1 662 ? -33.945 11.004 36.081 1.00 79.44 662 ASN A O 1
ATOM 4719 N N . GLY A 1 663 ? -32.673 9.219 35.649 1.00 69.50 663 GLY A N 1
ATOM 4720 C CA . GLY A 1 663 ? -33.086 9.061 34.249 1.00 69.50 663 GLY A CA 1
ATOM 4721 C C . GLY A 1 663 ? -34.277 8.140 34.020 1.00 69.50 663 GLY A C 1
ATOM 4722 O O . GLY A 1 663 ? -34.975 7.737 34.952 1.00 69.50 663 GLY A O 1
ATOM 4723 N N . ARG A 1 664 ? -34.485 7.777 32.749 1.00 75.56 664 ARG A N 1
ATOM 4724 C CA . ARG A 1 664 ? -35.560 6.877 32.313 1.00 75.56 664 ARG A CA 1
ATOM 4725 C C . ARG A 1 664 ? -35.101 5.419 32.333 1.00 75.56 664 ARG A C 1
ATOM 4727 O O . ARG A 1 664 ? -34.000 5.092 31.897 1.00 75.56 664 ARG A O 1
ATOM 4734 N N . THR A 1 665 ? -35.980 4.517 32.757 1.00 66.56 665 THR A N 1
ATOM 4735 C CA . THR A 1 665 ? -35.842 3.078 32.497 1.00 66.56 665 THR A CA 1
ATOM 4736 C C . THR A 1 665 ? -37.000 2.576 31.658 1.00 66.56 665 THR A C 1
ATOM 4738 O O . THR A 1 665 ? -38.153 2.916 31.899 1.00 66.56 665 THR A O 1
ATOM 4741 N N . THR A 1 666 ? -36.688 1.729 30.680 1.00 65.38 666 THR A N 1
ATOM 4742 C CA . THR A 1 666 ? -37.678 0.933 29.945 1.00 65.38 666 THR A CA 1
ATOM 4743 C C . THR A 1 666 ? -37.253 -0.533 30.021 1.00 65.38 666 THR A C 1
ATOM 4745 O O . THR A 1 666 ? -36.657 -1.082 29.093 1.00 65.38 666 THR A O 1
ATOM 4748 N N . ALA A 1 667 ? -37.483 -1.165 31.173 1.00 54.91 667 ALA A N 1
ATOM 4749 C CA . ALA A 1 667 ? -37.164 -2.577 31.377 1.00 54.91 667 ALA A CA 1
ATOM 4750 C C . ALA A 1 667 ? -38.317 -3.447 30.858 1.00 54.91 667 ALA A C 1
ATOM 4752 O O . ALA A 1 667 ? -39.468 -3.238 31.224 1.00 54.91 667 ALA A O 1
ATOM 4753 N N . THR A 1 668 ? -38.026 -4.431 30.007 1.00 53.94 668 THR A N 1
ATOM 4754 C CA . THR A 1 668 ? -39.031 -5.400 29.535 1.00 53.94 668 THR A CA 1
ATOM 4755 C C . THR A 1 668 ? -38.604 -6.798 29.980 1.00 53.94 668 THR A C 1
ATOM 4757 O O . THR A 1 668 ? -37.902 -7.474 29.237 1.00 53.94 668 THR A O 1
ATOM 4760 N N . ASN A 1 669 ? -39.012 -7.251 31.170 1.00 55.62 669 ASN A N 1
ATOM 4761 C CA . ASN A 1 669 ? -38.590 -8.528 31.788 1.00 55.62 669 ASN A CA 1
ATOM 4762 C C . ASN A 1 669 ? -37.097 -8.593 32.202 1.00 55.62 669 ASN A C 1
ATOM 4764 O O . ASN A 1 669 ? -36.443 -9.605 31.956 1.00 55.62 669 ASN A O 1
ATOM 4768 N N . GLY A 1 670 ? -36.549 -7.524 32.790 1.00 58.72 670 GLY A N 1
ATOM 4769 C CA . GLY A 1 670 ? -35.218 -7.507 33.429 1.00 58.72 670 GLY A CA 1
ATOM 4770 C C . GLY A 1 670 ? -35.312 -7.326 34.951 1.00 58.72 670 GLY A C 1
ATOM 4771 O O . GLY A 1 670 ? -36.382 -6.991 35.455 1.00 58.72 670 GLY A O 1
ATOM 4772 N N . THR A 1 671 ? -34.206 -7.519 35.676 1.00 63.09 671 THR A N 1
ATOM 4773 C CA . THR A 1 671 ? -34.152 -7.403 37.149 1.00 63.09 671 THR A CA 1
ATOM 4774 C C . THR A 1 671 ? -33.163 -6.313 37.573 1.00 63.09 671 THR A C 1
ATOM 4776 O O . THR A 1 671 ? -32.012 -6.308 37.149 1.00 63.09 671 THR A O 1
ATOM 4779 N N . LEU A 1 672 ? -33.577 -5.388 38.439 1.00 65.19 672 LEU A N 1
ATOM 4780 C CA . LEU A 1 672 ? -32.681 -4.405 39.060 1.00 65.19 672 LEU A CA 1
ATOM 4781 C C . LEU A 1 672 ? -32.483 -4.775 40.534 1.00 65.19 672 LEU A C 1
ATOM 4783 O O . LEU A 1 672 ? -33.438 -4.736 41.305 1.00 65.19 672 LEU A O 1
ATOM 4787 N N . THR A 1 673 ? -31.253 -5.104 40.928 1.00 61.88 673 THR A N 1
ATOM 4788 C CA . THR A 1 673 ? -30.910 -5.482 42.309 1.00 61.88 673 THR A CA 1
ATOM 4789 C C . THR A 1 673 ? -29.989 -4.428 42.918 1.00 61.88 673 THR A C 1
ATOM 4791 O O . THR A 1 673 ? -28.919 -4.156 42.388 1.00 61.88 673 THR A O 1
ATOM 4794 N N . VAL A 1 674 ? -30.364 -3.819 44.042 1.00 57.41 674 VAL A N 1
ATOM 4795 C CA . VAL A 1 674 ? -29.603 -2.706 44.642 1.00 57.41 674 VAL A CA 1
ATOM 4796 C C . VAL A 1 674 ? -29.531 -2.843 46.159 1.00 57.41 674 VAL A C 1
ATOM 4798 O O . VAL A 1 674 ? -30.536 -3.150 46.796 1.00 57.41 674 VAL A O 1
ATOM 4801 N N . SER A 1 675 ? -28.347 -2.620 46.738 1.00 51.06 675 SER A N 1
ATOM 4802 C CA . SER A 1 675 ? -28.158 -2.670 48.199 1.00 51.06 675 SER A CA 1
ATOM 4803 C C . SER A 1 675 ? -28.574 -1.360 48.876 1.00 51.06 675 SER A C 1
ATOM 4805 O O . SER A 1 675 ? -29.193 -1.384 49.937 1.00 51.06 675 SER A O 1
ATOM 4807 N N . TYR A 1 676 ? -28.275 -0.220 48.242 1.00 52.09 676 TYR A N 1
ATOM 4808 C CA . TYR A 1 676 ? -28.693 1.119 48.659 1.00 52.09 676 TYR A CA 1
ATOM 4809 C C . TYR A 1 676 ? -29.086 1.939 47.427 1.00 52.09 676 TYR A C 1
ATOM 4811 O O . TYR A 1 676 ? -28.328 2.011 46.459 1.00 52.09 676 TYR A O 1
ATOM 4819 N N . SER A 1 677 ? -30.267 2.560 47.441 1.00 59.78 677 SER A N 1
ATOM 4820 C CA . SER A 1 677 ? -30.809 3.242 46.262 1.00 59.78 677 SER A CA 1
ATOM 4821 C C . SER A 1 677 ? -31.466 4.575 46.586 1.00 59.78 677 SER A C 1
ATOM 4823 O O . SER A 1 677 ? -32.261 4.660 47.523 1.00 59.78 677 SER A O 1
ATOM 4825 N N . THR A 1 678 ? -31.220 5.563 45.730 1.00 60.31 678 THR A N 1
ATOM 4826 C CA . THR A 1 678 ? -31.964 6.825 45.694 1.00 60.31 678 THR A CA 1
ATOM 4827 C C . THR A 1 678 ? -32.673 6.924 44.344 1.00 60.31 678 THR A C 1
ATOM 4829 O O . THR A 1 678 ? -32.018 7.031 43.305 1.00 60.31 678 THR A O 1
ATOM 4832 N N . PHE A 1 679 ? -34.009 6.873 44.356 1.00 63.31 679 PHE A N 1
ATOM 4833 C CA . PHE A 1 679 ? -34.854 7.029 43.169 1.00 63.31 679 PHE A CA 1
ATOM 4834 C C . PHE A 1 679 ? -35.521 8.403 43.204 1.00 63.31 679 PHE A C 1
ATOM 4836 O O . PHE A 1 679 ? -36.373 8.645 44.057 1.00 63.31 679 PHE A O 1
ATOM 4843 N N . ASN A 1 680 ? -35.141 9.291 42.285 1.00 57.47 680 ASN A N 1
ATOM 4844 C CA . ASN A 1 680 ? -35.694 10.650 42.223 1.00 57.47 680 ASN A CA 1
ATOM 4845 C C . ASN A 1 680 ? -36.687 10.850 41.066 1.00 57.47 680 ASN A C 1
ATOM 4847 O O . ASN A 1 680 ? -37.263 11.927 40.960 1.00 57.47 680 ASN A O 1
ATOM 4851 N N . ASN A 1 681 ? -36.897 9.838 40.211 1.00 54.47 681 ASN A N 1
ATOM 4852 C CA . ASN A 1 681 ? -37.793 9.909 39.052 1.00 54.47 681 ASN A CA 1
ATOM 4853 C C . ASN A 1 681 ? -38.603 8.620 38.813 1.00 54.47 681 ASN A C 1
ATOM 4855 O O . ASN A 1 681 ? -38.414 7.599 39.476 1.00 54.47 681 ASN A O 1
ATOM 4859 N N . THR A 1 682 ? -39.559 8.703 37.882 1.00 47.19 682 THR A N 1
ATOM 4860 C CA . THR A 1 682 ? -40.577 7.686 37.583 1.00 47.19 682 THR A CA 1
ATOM 4861 C C . THR A 1 682 ? -39.986 6.437 36.917 1.00 47.19 682 THR A C 1
ATOM 4863 O O . THR A 1 682 ? -39.436 6.509 35.820 1.00 47.19 682 THR A O 1
ATOM 4866 N N . VAL A 1 683 ? -40.157 5.269 37.543 1.00 53.50 683 VAL A N 1
ATOM 4867 C CA . VAL A 1 683 ? -39.936 3.963 36.901 1.00 53.50 683 VAL A CA 1
ATOM 4868 C C . VAL A 1 683 ? -41.170 3.641 36.055 1.00 53.50 683 VAL A C 1
ATOM 4870 O O . VAL A 1 683 ? -42.228 3.313 36.594 1.00 53.50 683 VAL A O 1
ATOM 4873 N N . GLU A 1 684 ? -41.065 3.752 34.732 1.00 48.00 684 GLU A N 1
ATOM 4874 C CA . GLU A 1 684 ? -42.136 3.324 33.827 1.00 48.00 684 GLU A CA 1
ATOM 4875 C C . GLU A 1 684 ? -42.064 1.803 33.645 1.00 48.00 684 GLU A C 1
ATOM 4877 O O . GLU A 1 684 ? -41.207 1.284 32.934 1.00 48.00 684 GLU A O 1
ATOM 4882 N N . ASN A 1 685 ? -42.967 1.071 34.300 1.00 42.12 685 ASN A N 1
ATOM 4883 C CA . ASN A 1 685 ? -43.182 -0.347 34.022 1.00 42.12 685 ASN A CA 1
ATOM 4884 C C . ASN A 1 685 ? -44.039 -0.463 32.743 1.00 42.12 685 ASN A C 1
ATOM 4886 O O . ASN A 1 685 ? -45.201 -0.038 32.777 1.00 42.12 685 ASN A O 1
ATOM 4890 N N . PRO A 1 686 ? -43.525 -0.991 31.613 1.00 39.00 686 PRO A N 1
ATOM 4891 C CA . PRO A 1 686 ? -44.317 -1.139 30.400 1.00 39.00 686 PRO A CA 1
ATOM 4892 C C . PRO A 1 686 ? -45.337 -2.277 30.577 1.00 39.00 686 PRO A C 1
ATOM 4894 O O . PRO A 1 686 ? -45.096 -3.422 30.225 1.00 39.00 686 PRO A O 1
ATOM 4897 N N . THR A 1 687 ? -46.486 -1.923 31.154 1.00 37.03 687 THR A N 1
ATOM 4898 C CA . THR A 1 687 ? -47.806 -2.579 31.097 1.00 37.03 687 THR A CA 1
ATOM 4899 C C . THR A 1 687 ? -47.894 -4.112 31.234 1.00 37.03 687 THR A C 1
ATOM 4901 O O . THR A 1 687 ? -47.638 -4.869 30.305 1.00 37.03 687 THR A O 1
ATOM 4904 N N . SER A 1 688 ? -48.476 -4.501 32.380 1.00 39.84 688 SER A N 1
ATOM 4905 C CA . SER A 1 688 ? -49.334 -5.669 32.668 1.00 39.84 688 SER A CA 1
ATOM 4906 C C . SER A 1 688 ? -48.787 -7.082 32.417 1.00 39.84 688 SER A C 1
ATOM 4908 O O . SER A 1 688 ? -48.940 -7.627 31.327 1.00 39.84 688 SER A O 1
ATOM 4910 N N . GLY A 1 689 ? -48.327 -7.746 33.488 1.00 33.88 689 GLY A N 1
ATOM 4911 C CA . GLY A 1 689 ? -48.461 -9.208 33.582 1.00 33.88 689 GLY A CA 1
ATOM 4912 C C . GLY A 1 689 ? -47.365 -10.016 34.279 1.00 33.88 689 GLY A C 1
ATOM 4913 O O . GLY A 1 689 ? -47.514 -11.231 34.350 1.00 33.88 689 GLY A O 1
ATOM 4914 N N . GLY A 1 690 ? -46.295 -9.421 34.805 1.00 29.03 690 GLY A N 1
ATOM 4915 C CA . GLY A 1 690 ? -45.238 -10.188 35.478 1.00 29.03 690 GLY A CA 1
ATOM 4916 C C . GLY A 1 690 ? -44.703 -9.462 36.701 1.00 29.03 690 GLY A C 1
ATOM 4917 O O . GLY A 1 690 ? -44.415 -8.272 36.615 1.00 29.03 690 GLY A O 1
ATOM 4918 N N . ASN A 1 691 ? -44.611 -10.173 37.829 1.00 30.19 691 ASN A N 1
ATOM 4919 C CA . ASN A 1 691 ? -43.983 -9.679 39.055 1.00 30.19 691 ASN A CA 1
ATOM 4920 C C . ASN A 1 691 ? -42.547 -9.229 38.746 1.00 30.19 691 ASN A C 1
ATOM 4922 O O . ASN A 1 691 ? -41.762 -10.029 38.233 1.00 30.19 691 ASN A O 1
ATOM 4926 N N . GLY A 1 692 ? -42.268 -7.954 39.024 1.00 28.89 692 GLY A N 1
ATOM 4927 C CA . GLY A 1 692 ? -40.943 -7.338 38.941 1.00 28.89 692 GLY A CA 1
ATOM 4928 C C . GLY A 1 692 ? -40.142 -7.519 40.216 1.00 28.89 692 GLY A C 1
ATOM 4929 O O . GLY A 1 692 ? -40.780 -7.638 41.290 1.00 28.89 692 GLY A O 1
#

Mean predicted aligned error: 10.59 Å

Secondary structure (DSSP, 8-state):
---------------SS-S------SPPPEEEEE---S-SS-TT-GGGBTTS----TTEEEEE--SS---S---BS---SEESEEEE--SSS-EEEE-TT-EEEE-SS--EEEESSSSSSEEEEEESEEEEE-TT-EEEEEESTT-EEEEEE-TTEEEEE-SBSEEEEEETT-EEEEEETT-EEEEEE--SS-EEEEEESSS-EEEEEE-TTEEEEESSBTTB-BEEEEEEE-SSSS-EEEEEEE-SSBEEEEE--SSSEEEEEEEETT-SSS--EEEEEEETT--BEEEEE-SSEEEEEESSEEEEEEE-TTEEEEE-BTTB-EEEEEEEE-TTEEEEEEEEEESSBEEEEEEEEEEEEE-TTS-EEEEEEEEEEE--BEEEEEEEEEEEEEEESSEEEEEE--SSEEEEE--TTT-EEEEEEE-SS--S-EEEEEE--SEEEEEEESEEEEEEE--SSS--EEEEEE-TTEEE-EEEE--SS-EEEEEEEETTEEEEEE--SSEEEESSBTTB-EEEEEEEE-S----SEEEEEEEEEEEEEEEEEEEEEEEEE--SSS-EEEEEEEEEEEEEEEEEEEESS-EEEEESTTEEEEEEE-SEEEEES-EEES-S--SSSPPPEEEEEESSEEEEEEEEEEE-TTEEEEES-EEEEEEEEE-SEEEESS-EEEEEEEEE-S-----SSS---